Protein AF-A0AA43Q4G3-F1 (afdb_monomer_lite)

Secondary structure (DSSP, 8-state):
--HIIIIIIHHHHHHHTT--HHHHHHHHHHHHHTTT--TT-SSTT----EEGGGS-SS------------TT-PPEE---------GGGGG-HHHIIIIIIIIIS-B-S-SS--TT-TT----SS---GGGGG-B-TT-HHHHHHHHHHHHHHHH-TT--HHHHHHHHHHHHHHHHHHHHTTT--SS--HHHH-EEEEEEEEETTEEEEEEE--------SS--PPPTT--S----TTTGGGTTGGG-TT-EEEEEEGGGS-SSPP-TT-TTS--PPEEEEHHHHHHHHHHHHHHHHHHHHTT---SS----HHHHH-GGGHHHHHHHHHHHH---S-S----HHHHHHHHHHHHHHHHHHHT--TT----TTHHHHHHHTTEEES-TTT--EEE-HHHHTTSHHHHHHHHHHHHHHHHHHHHHHHH-----------TT---------PPPGGG-SB-TTT-PBPSSSS--EE-TTT--EE-TTTSPBPTTT--B--HHHHTT-

Foldseek 3Di:
DALLCLALLQLVLLLLLPHDNVLSNLLSLLSRCLAQFDQPLDPDDDGQWAWPVQDDDPPFLAAPQPQPPDVVRTGTGHFQRQHDPDLCCLVDPCCLQRHQCLQQQPFAQFFDPPVPPPQHDDQQALPDPCQSRFQAAPGPLLQVLLLVLLCVLQPDDLPDSSLNSSLNSSSLNNNLSSLLLGQWGQHLQLLRQPWFFWFFFAFPRDGPDTHGQQDWRDNDRDDDDFRPDDPDDDRCRGNHNCGCVSVQLAGKTKIQGNSNDHPDGDRPPDPPDPRDIDIDGNLVSSLVSSVVSSCSSSCSVVSPNGPPDPDDSCNSQNPVCSVVLSVLSSCLRHDRCPDPPPDPVVSVVSSSVSSQVSCVVPRVDDPDDHDSCVLSVQQCVQWDQPDPPPRDIDGPPVSNCPGSVNSSSSSSSVSSLSSVVVCCVRPVDDDPDDRDNDPVNPPPPSPQAADDPVVDQAAPPPRHGDDPVFHWDAQPVRNDTHTCVQFPQDPPPRGTHGPVRVVVD

Structure (mmCIF, N/CA/C/O backbone):
data_AF-A0AA43Q4G3-F1
#
_entry.id   AF-A0AA43Q4G3-F1
#
loop_
_atom_site.group_PDB
_atom_site.id
_atom_site.type_symbol
_atom_site.label_atom_id
_atom_site.label_alt_id
_atom_site.label_comp_id
_atom_site.label_asym_id
_atom_site.label_entity_id
_atom_site.label_seq_id
_atom_site.pdbx_PDB_ins_code
_atom_site.Cartn_x
_atom_site.Cartn_y
_atom_site.Cartn_z
_atom_site.occupancy
_atom_site.B_iso_or_equiv
_atom_site.auth_seq_id
_atom_site.auth_comp_id
_atom_site.auth_asym_id
_atom_site.auth_atom_id
_atom_site.pdbx_PDB_model_num
ATOM 1 N N . MET A 1 1 ? 5.738 4.826 -3.867 1.00 86.25 1 MET A N 1
ATOM 2 C CA . MET A 1 1 ? 5.021 5.964 -4.503 1.00 86.25 1 MET A CA 1
ATOM 3 C C . MET A 1 1 ? 5.112 7.145 -3.536 1.00 86.25 1 MET A C 1
ATOM 5 O O . MET A 1 1 ? 5.785 7.004 -2.526 1.00 86.25 1 MET A O 1
ATOM 9 N N . ASP A 1 2 ? 4.467 8.288 -3.789 1.00 86.25 2 ASP A N 1
ATOM 10 C CA . ASP A 1 2 ? 4.522 9.448 -2.881 1.00 86.25 2 ASP A CA 1
ATOM 11 C C . ASP A 1 2 ? 3.151 9.803 -2.279 1.00 86.25 2 ASP A C 1
ATOM 13 O O . ASP A 1 2 ? 2.158 9.086 -2.442 1.00 86.25 2 ASP A O 1
ATOM 17 N N . VAL A 1 3 ? 3.098 10.919 -1.541 1.00 89.94 3 VAL A N 1
ATOM 18 C CA . VAL A 1 3 ? 1.904 11.378 -0.813 1.00 89.94 3 VAL A CA 1
ATOM 19 C C . VAL A 1 3 ? 0.689 11.621 -1.704 1.00 89.94 3 VAL A C 1
ATOM 21 O O . VAL A 1 3 ? -0.441 11.430 -1.249 1.00 89.94 3 VAL A O 1
ATOM 24 N N . ASP A 1 4 ? 0.890 11.997 -2.969 1.00 91.50 4 ASP A N 1
ATOM 25 C CA . ASP A 1 4 ? -0.176 12.112 -3.968 1.00 91.50 4 ASP A CA 1
ATOM 26 C C . ASP A 1 4 ? -0.947 10.789 -4.098 1.00 91.50 4 ASP A C 1
ATOM 28 O O . ASP A 1 4 ? -2.179 10.771 -4.056 1.00 91.50 4 ASP A O 1
ATOM 32 N N . PHE A 1 5 ? -0.233 9.666 -4.140 1.00 95.38 5 PHE A N 1
ATOM 33 C CA . PHE A 1 5 ? -0.834 8.355 -4.310 1.00 95.38 5 PHE A CA 1
ATOM 34 C C . PHE A 1 5 ? -1.160 7.661 -2.983 1.00 95.38 5 PHE A C 1
ATOM 36 O O . PHE A 1 5 ? -2.312 7.286 -2.741 1.00 95.38 5 PHE A O 1
ATOM 43 N N . HIS A 1 6 ? -0.177 7.508 -2.094 1.00 96.44 6 HIS A N 1
ATOM 44 C CA . HIS A 1 6 ? -0.342 6.758 -0.848 1.00 96.44 6 HIS A CA 1
ATOM 45 C C . HIS A 1 6 ? -1.396 7.379 0.071 1.00 96.44 6 HIS A C 1
ATOM 47 O O . HIS A 1 6 ? -2.159 6.632 0.688 1.00 96.44 6 HIS A O 1
ATOM 53 N N . TYR A 1 7 ? -1.532 8.711 0.092 1.00 97.25 7 TYR A N 1
ATOM 54 C CA . TYR A 1 7 ? -2.611 9.383 0.813 1.00 97.25 7 TYR A CA 1
ATOM 55 C C . TYR A 1 7 ? -3.827 9.677 -0.078 1.00 97.25 7 TYR A C 1
ATOM 57 O O . TYR A 1 7 ? -4.904 9.116 0.143 1.00 97.25 7 TYR A O 1
ATOM 65 N N . TYR A 1 8 ? -3.700 10.564 -1.074 1.00 97.38 8 TYR A N 1
ATOM 66 C CA . TYR A 1 8 ? -4.882 11.108 -1.756 1.00 97.38 8 TYR A CA 1
ATOM 67 C C . TYR A 1 8 ? -5.538 10.102 -2.710 1.00 97.38 8 TYR A C 1
ATOM 69 O O . TYR A 1 8 ? -6.763 9.943 -2.664 1.00 97.38 8 TYR A O 1
ATOM 77 N N . ALA A 1 9 ? -4.763 9.361 -3.506 1.00 97.75 9 ALA A N 1
ATOM 78 C CA . ALA A 1 9 ? -5.323 8.299 -4.343 1.00 97.75 9 ALA A CA 1
ATOM 79 C C . ALA A 1 9 ? -5.946 7.180 -3.494 1.00 97.75 9 ALA A C 1
ATOM 81 O O . ALA A 1 9 ? -7.068 6.758 -3.768 1.00 97.75 9 ALA A O 1
ATOM 82 N N . THR A 1 10 ? -5.294 6.750 -2.409 1.00 98.56 10 THR A N 1
ATOM 83 C CA . THR A 1 10 ? -5.873 5.767 -1.472 1.00 98.56 10 THR A CA 1
ATOM 84 C C . THR A 1 10 ? -7.187 6.260 -0.858 1.00 98.56 10 THR A C 1
ATOM 86 O O . THR A 1 10 ? -8.152 5.495 -0.769 1.00 98.56 10 THR A O 1
ATOM 89 N N . PHE A 1 11 ? -7.270 7.540 -0.473 1.00 98.44 11 PHE A N 1
ATOM 90 C CA . PHE A 1 11 ? -8.512 8.140 0.018 1.00 98.44 11 PHE A CA 1
ATOM 91 C C . PHE A 1 11 ? -9.615 8.069 -1.042 1.00 98.44 11 PHE A C 1
ATOM 93 O O . PHE A 1 11 ? -10.716 7.586 -0.761 1.00 98.44 11 PHE A O 1
ATOM 100 N N . ALA A 1 12 ? -9.324 8.513 -2.268 1.00 98.19 12 ALA A N 1
ATOM 101 C CA . ALA A 1 12 ? -10.269 8.453 -3.377 1.00 98.19 12 ALA A CA 1
ATOM 102 C C . ALA A 1 12 ? -10.718 7.009 -3.647 1.00 98.19 12 ALA A C 1
ATOM 104 O O . ALA A 1 12 ? -11.916 6.751 -3.774 1.00 98.19 12 ALA A O 1
ATOM 105 N N . ALA A 1 13 ? -9.783 6.055 -3.644 1.00 98.62 13 ALA A N 1
ATOM 106 C CA . ALA A 1 13 ? -10.068 4.645 -3.861 1.00 98.62 13 ALA A CA 1
ATOM 107 C C . ALA A 1 13 ? -11.020 4.078 -2.797 1.00 98.62 13 ALA A C 1
ATOM 109 O O . ALA A 1 13 ? -11.995 3.402 -3.132 1.00 98.62 13 ALA A O 1
ATOM 110 N N . ALA A 1 14 ? -10.797 4.408 -1.520 1.00 98.50 14 ALA A N 1
ATOM 111 C CA . ALA A 1 14 ? -11.679 4.009 -0.425 1.00 98.50 14 ALA A CA 1
ATOM 112 C C . ALA A 1 14 ? -13.079 4.628 -0.562 1.00 98.50 14 ALA A C 1
ATOM 114 O O . ALA A 1 14 ? -14.088 3.945 -0.365 1.00 98.50 14 ALA A O 1
ATOM 115 N N . ARG A 1 15 ? -13.168 5.903 -0.955 1.00 97.94 15 ARG A N 1
ATOM 116 C CA . ARG A 1 15 ? -14.453 6.585 -1.166 1.00 97.94 15 ARG A CA 1
ATOM 117 C C . ARG A 1 15 ? -15.246 5.978 -2.314 1.00 97.94 15 ARG A C 1
ATOM 119 O O . ARG A 1 15 ? -16.427 5.689 -2.125 1.00 97.94 15 ARG A O 1
ATOM 126 N N . PHE A 1 16 ? -14.608 5.710 -3.450 1.00 97.88 16 PHE A N 1
ATOM 127 C CA . PHE A 1 16 ? -15.259 5.010 -4.555 1.00 97.88 16 PHE A CA 1
ATOM 128 C C . PHE A 1 16 ? -15.696 3.589 -4.185 1.00 97.88 16 PHE A C 1
ATOM 130 O O . PHE A 1 16 ? -16.748 3.133 -4.621 1.00 97.88 16 PHE A O 1
ATOM 137 N N . ALA A 1 17 ? -14.923 2.901 -3.346 1.00 97.44 17 ALA A N 1
ATOM 138 C CA . ALA A 1 17 ? -15.271 1.583 -2.826 1.00 97.44 17 ALA A CA 1
ATOM 139 C C . ALA A 1 17 ? -16.433 1.589 -1.805 1.00 97.44 17 ALA A C 1
ATOM 141 O O . ALA A 1 17 ? -16.867 0.520 -1.374 1.00 97.44 17 ALA A O 1
ATOM 142 N N . GLY A 1 18 ? -16.947 2.763 -1.415 1.00 96.94 18 GLY A N 1
ATOM 143 C CA . GLY A 1 18 ? -18.102 2.909 -0.524 1.00 96.94 18 GLY A CA 1
ATOM 144 C C . GLY A 1 18 ? -17.768 3.044 0.967 1.00 96.94 18 GLY A C 1
ATOM 145 O O . GLY A 1 18 ? -18.673 2.990 1.802 1.00 96.94 18 GLY A O 1
ATOM 146 N N . TRP A 1 19 ? -16.498 3.228 1.336 1.00 97.06 19 TRP A N 1
ATOM 147 C CA . TRP A 1 19 ? -16.104 3.559 2.713 1.00 97.06 19 TRP A CA 1
ATOM 148 C C . TRP A 1 19 ? -16.494 4.992 3.045 1.00 97.06 19 TRP A C 1
ATOM 150 O O . TRP A 1 19 ? -16.366 5.857 2.182 1.00 97.06 19 TRP A O 1
ATOM 160 N N . ASN A 1 20 ? -16.955 5.278 4.267 1.00 96.00 20 ASN A N 1
ATOM 161 C CA . ASN A 1 20 ? -17.314 6.652 4.646 1.00 96.00 20 ASN A CA 1
ATOM 162 C C . ASN A 1 20 ? -16.069 7.566 4.741 1.00 96.00 20 ASN A C 1
ATOM 164 O O . ASN A 1 20 ? -14.938 7.093 4.643 1.00 96.00 20 ASN A O 1
ATOM 168 N N . LYS A 1 21 ? -16.264 8.885 4.901 1.00 95.50 21 LYS A N 1
ATOM 169 C CA . LYS A 1 21 ? -15.152 9.855 4.925 1.00 95.50 21 LYS A CA 1
ATOM 170 C C . LYS A 1 21 ? -14.128 9.527 6.021 1.00 95.50 21 LYS A C 1
ATOM 172 O O . LYS A 1 21 ? -12.943 9.475 5.726 1.00 95.50 21 LYS A O 1
ATOM 177 N N . GLN A 1 22 ? -14.572 9.255 7.245 1.00 94.12 22 GLN A N 1
ATOM 178 C CA . GLN A 1 22 ? -13.698 8.978 8.391 1.00 94.12 22 GLN A CA 1
ATOM 179 C C . GLN A 1 22 ? -12.914 7.665 8.227 1.00 94.12 22 GLN A C 1
ATOM 181 O O . GLN A 1 22 ? -11.723 7.596 8.535 1.00 94.12 22 GLN A O 1
ATOM 186 N N . GLU A 1 23 ? -13.571 6.623 7.712 1.00 96.12 23 GLU A N 1
ATOM 187 C CA . GLU A 1 23 ? -12.930 5.350 7.378 1.00 96.12 23 GLU A CA 1
ATOM 188 C C . GLU A 1 23 ? -11.867 5.541 6.288 1.00 96.12 23 GLU A C 1
ATOM 190 O O . GLU A 1 23 ? -10.734 5.087 6.445 1.00 96.12 23 GLU A O 1
ATOM 195 N N . ALA A 1 24 ? -12.215 6.258 5.214 1.00 97.50 24 ALA A N 1
ATOM 196 C CA . ALA A 1 24 ? -11.313 6.547 4.105 1.00 97.50 24 ALA A CA 1
ATOM 197 C C . ALA A 1 24 ? -10.105 7.387 4.546 1.00 97.50 24 ALA A C 1
ATOM 199 O O . ALA A 1 24 ? -8.986 7.081 4.147 1.00 97.50 24 ALA A O 1
ATOM 200 N N . GLU A 1 25 ? -10.298 8.394 5.407 1.00 95.88 25 GLU A N 1
ATOM 201 C CA . GLU A 1 25 ? -9.198 9.170 5.999 1.00 95.88 25 GLU A CA 1
ATOM 202 C C . GLU A 1 25 ? -8.264 8.286 6.822 1.00 95.88 25 GLU A C 1
ATOM 204 O O . GLU A 1 25 ? -7.051 8.459 6.759 1.00 95.88 25 GLU A O 1
ATOM 209 N N . THR A 1 26 ? -8.806 7.333 7.583 1.00 95.94 26 THR A N 1
ATOM 210 C CA . THR A 1 26 ? -7.998 6.438 8.421 1.00 95.94 26 THR A CA 1
ATOM 211 C C . THR A 1 26 ? -7.196 5.468 7.560 1.00 95.94 26 THR A C 1
ATOM 213 O O . THR A 1 26 ? -5.997 5.319 7.780 1.00 95.94 26 THR A O 1
ATOM 216 N N . ILE A 1 27 ? -7.817 4.861 6.543 1.00 98.25 27 ILE A N 1
ATOM 217 C CA . ILE A 1 27 ? -7.141 3.986 5.571 1.00 98.25 27 ILE A CA 1
ATOM 218 C C . ILE A 1 27 ? -6.029 4.757 4.844 1.00 98.25 27 ILE A C 1
ATOM 220 O O . ILE A 1 27 ? -4.887 4.306 4.831 1.00 98.25 27 ILE A O 1
ATOM 224 N N . ALA A 1 28 ? -6.335 5.934 4.295 1.00 97.94 28 ALA A N 1
ATOM 225 C CA . ALA A 1 28 ? -5.376 6.770 3.575 1.00 97.94 28 ALA A CA 1
ATOM 226 C C . ALA A 1 28 ? -4.226 7.256 4.462 1.00 97.94 28 ALA A C 1
ATOM 228 O O . ALA A 1 28 ? -3.066 7.192 4.065 1.00 97.94 28 ALA A O 1
ATOM 229 N N . TYR A 1 29 ? -4.531 7.706 5.683 1.00 96.94 29 TYR A N 1
ATOM 230 C CA . TYR A 1 29 ? -3.501 8.124 6.628 1.00 96.94 29 TYR A CA 1
ATOM 231 C C . TYR A 1 29 ? -2.595 6.948 6.977 1.00 96.94 29 TYR A C 1
ATOM 233 O O . TYR A 1 29 ? -1.385 7.104 6.946 1.00 96.94 29 TYR A O 1
ATOM 241 N N . SER A 1 30 ? -3.159 5.769 7.258 1.00 97.06 30 SER A N 1
ATOM 242 C CA . SER A 1 30 ? -2.368 4.571 7.570 1.00 97.06 30 SER A CA 1
ATOM 243 C C . SER A 1 30 ? -1.478 4.156 6.405 1.00 97.06 30 SER A C 1
ATOM 245 O O . SER A 1 30 ? -0.353 3.740 6.643 1.00 97.06 30 SER A O 1
ATOM 247 N N . ALA A 1 31 ? -1.958 4.283 5.164 1.00 98.00 31 ALA A N 1
ATOM 248 C CA . ALA A 1 31 ? -1.153 4.011 3.981 1.00 98.00 31 ALA A CA 1
ATOM 249 C C . ALA A 1 31 ? 0.062 4.950 3.922 1.00 98.00 31 ALA A C 1
ATOM 251 O O . ALA A 1 31 ? 1.186 4.478 4.024 1.00 98.00 31 ALA A O 1
ATOM 252 N N . GLN A 1 32 ? -0.154 6.270 3.916 1.00 95.31 32 GLN A N 1
ATOM 253 C CA . GLN A 1 32 ? 0.945 7.245 3.923 1.00 95.31 32 GLN A CA 1
ATOM 254 C C . GLN A 1 32 ? 1.866 7.113 5.140 1.00 95.31 32 GLN A C 1
ATOM 256 O O . GLN A 1 32 ? 3.064 7.371 5.061 1.00 95.31 32 GLN A O 1
ATOM 261 N N . PHE A 1 33 ? 1.321 6.726 6.293 1.00 92.31 33 PHE A N 1
ATOM 262 C CA . PHE A 1 33 ? 2.098 6.647 7.521 1.00 92.31 33 PHE A CA 1
ATOM 263 C C . PHE A 1 33 ? 3.168 5.544 7.484 1.00 92.31 33 PHE A C 1
ATOM 265 O O . PHE A 1 33 ? 4.117 5.605 8.266 1.00 92.31 33 PHE A O 1
ATOM 272 N N . VAL A 1 34 ? 3.070 4.579 6.558 1.00 91.81 34 VAL A N 1
ATOM 273 C CA . VAL A 1 34 ? 4.131 3.590 6.311 1.00 91.81 34 VAL A CA 1
ATOM 274 C C . VAL A 1 34 ? 5.445 4.282 5.935 1.00 91.81 34 VAL A C 1
ATOM 276 O O . VAL A 1 34 ? 6.466 3.950 6.540 1.00 91.81 34 VAL A O 1
ATOM 279 N N . ASP A 1 35 ? 5.401 5.292 5.060 1.00 87.44 35 ASP A N 1
ATOM 280 C CA . ASP A 1 35 ? 6.557 6.102 4.624 1.00 87.44 35 ASP A CA 1
ATOM 281 C C . ASP A 1 35 ? 7.034 7.118 5.664 1.00 87.44 35 ASP A C 1
ATOM 283 O O . ASP A 1 35 ? 8.063 7.775 5.503 1.00 87.44 35 ASP A O 1
ATOM 287 N N . GLU A 1 36 ? 6.289 7.267 6.752 1.00 83.25 36 GLU A N 1
ATOM 288 C CA . GLU A 1 36 ? 6.539 8.292 7.755 1.00 83.25 36 GLU A CA 1
ATOM 289 C C . GLU A 1 36 ? 7.072 7.682 9.048 1.00 83.25 36 GLU A C 1
ATOM 291 O O . GLU A 1 36 ? 7.890 8.303 9.728 1.00 83.25 36 GLU A O 1
ATOM 296 N N . PHE A 1 37 ? 6.661 6.461 9.403 1.00 78.62 37 PHE A N 1
ATOM 297 C CA . PHE A 1 37 ? 6.931 5.877 10.712 1.00 78.62 37 PHE A CA 1
ATOM 298 C C . PHE A 1 37 ? 8.369 5.354 10.898 1.00 78.62 37 PHE A C 1
ATOM 300 O O . PHE A 1 37 ? 8.703 4.188 10.654 1.00 78.62 37 PHE A O 1
ATOM 307 N N . ASN A 1 38 ? 9.228 6.247 11.401 1.00 69.69 38 ASN A N 1
ATOM 308 C CA . ASN A 1 38 ? 10.618 5.980 11.781 1.00 69.69 38 ASN A CA 1
ATOM 309 C C . ASN A 1 38 ? 10.824 5.946 13.316 1.00 69.69 38 ASN A C 1
ATOM 311 O O . ASN A 1 38 ? 9.911 6.193 14.102 1.00 69.69 38 ASN A O 1
ATOM 315 N N . MET A 1 39 ? 12.053 5.657 13.775 1.00 52.38 39 MET A N 1
ATOM 316 C CA . MET A 1 39 ? 12.360 5.580 15.218 1.00 52.38 39 MET A CA 1
ATOM 317 C C . MET A 1 39 ? 12.494 6.926 15.944 1.00 52.38 39 MET A C 1
ATOM 319 O O . MET A 1 39 ? 12.505 6.943 17.174 1.00 52.38 39 MET A O 1
ATOM 323 N N . SER A 1 40 ? 12.587 8.031 15.208 1.00 49.75 40 SER A N 1
ATOM 324 C CA . SER A 1 40 ? 12.758 9.392 15.728 1.00 49.75 40 SER A CA 1
ATOM 325 C C . SER A 1 40 ? 11.422 10.085 16.031 1.00 49.75 40 SER A C 1
ATOM 327 O O . SER A 1 40 ? 11.374 11.303 16.160 1.00 49.75 40 SER A O 1
ATOM 329 N N . TYR A 1 41 ? 10.322 9.334 16.165 1.00 48.53 41 TYR A N 1
ATOM 330 C CA . TYR A 1 41 ? 8.979 9.848 16.487 1.00 48.53 41 TYR A CA 1
ATOM 331 C C . TYR A 1 41 ? 8.828 10.323 17.955 1.00 48.53 41 TYR A C 1
ATOM 333 O O . TYR A 1 41 ? 7.770 10.179 18.552 1.00 48.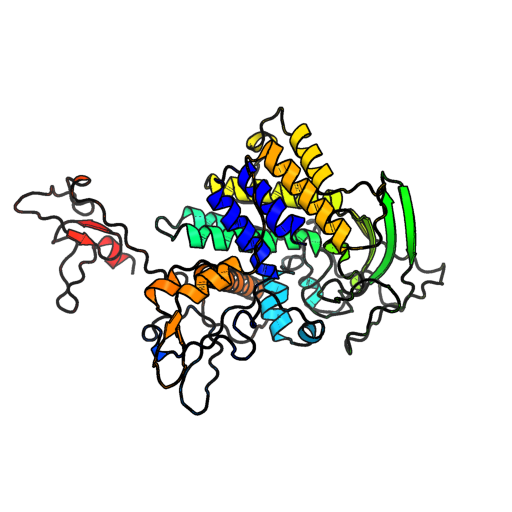53 41 TYR A O 1
ATOM 341 N N . GLY A 1 42 ? 9.886 10.867 18.555 1.00 39.47 42 GLY A N 1
ATOM 342 C CA . GLY A 1 42 ? 9.932 11.463 19.891 1.00 39.47 42 GLY A CA 1
ATOM 343 C C . GLY A 1 42 ? 10.974 12.582 19.893 1.00 39.47 42 GLY A C 1
ATOM 344 O O . GLY A 1 42 ? 11.900 12.549 19.084 1.00 39.47 42 GLY A O 1
ATOM 345 N N . SER A 1 43 ? 10.799 13.601 20.738 1.00 38.12 43 SER A N 1
ATOM 346 C CA . SER A 1 43 ? 11.706 14.753 20.833 1.00 38.12 43 SER A CA 1
ATOM 347 C C . SER A 1 43 ? 13.178 14.330 20.812 1.00 38.12 43 SER A C 1
ATOM 349 O O . SER A 1 43 ? 13.533 13.331 21.430 1.00 38.12 43 SER A O 1
ATOM 351 N N . SER A 1 44 ? 13.978 15.125 20.107 1.00 39.62 44 SER A N 1
ATOM 352 C CA . SER A 1 44 ? 15.404 15.081 19.734 1.00 39.62 44 SER A CA 1
ATOM 353 C C . SER A 1 44 ? 16.476 14.460 20.663 1.00 39.62 44 SER A C 1
ATOM 355 O O . SER A 1 44 ? 17.638 14.839 20.548 1.00 39.62 44 SER A O 1
ATOM 357 N N . SER A 1 45 ? 16.185 13.506 21.543 1.00 39.75 45 SER A N 1
ATOM 358 C CA . SER A 1 45 ? 17.216 12.855 22.361 1.00 39.75 45 SER A CA 1
ATOM 359 C C . SER A 1 45 ? 16.869 11.489 22.957 1.00 39.75 45 SER A C 1
ATOM 361 O O . SER A 1 45 ? 17.797 10.848 23.442 1.00 39.75 45 SER A O 1
ATOM 363 N N . GLU A 1 46 ? 15.631 10.974 22.900 1.00 39.41 46 GLU A N 1
ATOM 364 C CA . GLU A 1 46 ? 15.351 9.635 23.451 1.00 39.41 46 GLU A CA 1
ATOM 365 C C . GLU A 1 46 ? 14.575 8.701 22.505 1.00 39.41 46 GLU A C 1
ATOM 367 O O . GLU A 1 46 ? 13.455 9.011 22.093 1.00 39.41 46 GLU A O 1
ATOM 372 N N . PRO A 1 47 ? 15.130 7.515 22.174 1.00 42.09 47 PRO A N 1
ATOM 373 C CA . PRO A 1 47 ? 14.394 6.487 21.460 1.00 42.09 47 PRO A CA 1
ATOM 374 C C . PRO A 1 47 ? 13.295 5.915 22.360 1.00 42.09 47 PRO A C 1
ATOM 376 O O . PRO A 1 47 ? 13.557 5.543 23.508 1.00 42.09 47 PRO A O 1
ATOM 379 N N . TRP A 1 48 ? 12.089 5.789 21.796 1.00 49.03 48 TRP A N 1
ATOM 380 C CA . TRP A 1 48 ? 10.962 5.014 22.320 1.00 49.03 48 TRP A CA 1
ATOM 381 C C . TRP A 1 48 ? 11.452 3.786 23.092 1.00 49.03 48 TRP A C 1
ATOM 383 O O . TRP A 1 48 ? 11.917 2.809 22.503 1.00 49.03 48 TRP A O 1
ATOM 393 N N . SER A 1 49 ? 11.406 3.860 24.419 1.00 40.75 49 SER A N 1
ATOM 394 C CA . SER A 1 49 ? 11.766 2.745 25.276 1.00 40.75 49 SER A CA 1
ATOM 395 C C . SER A 1 49 ? 10.832 2.670 26.473 1.00 40.75 49 SER A C 1
ATOM 397 O O . SER A 1 49 ? 10.951 3.430 27.424 1.00 40.75 49 SER A O 1
ATOM 399 N N . PHE A 1 50 ? 9.877 1.745 26.416 1.00 45.28 50 PHE A N 1
ATOM 400 C CA . PHE A 1 50 ? 8.950 1.489 27.522 1.00 45.28 50 PHE A CA 1
ATOM 401 C C . PHE A 1 50 ? 9.576 0.472 28.471 1.00 45.28 50 PHE A C 1
ATOM 403 O O . PHE A 1 50 ? 10.033 -0.557 27.986 1.00 45.28 50 PHE A O 1
ATOM 410 N N . THR A 1 51 ? 9.580 0.692 29.785 1.00 37.91 51 THR A N 1
ATOM 411 C CA . THR A 1 51 ? 10.064 -0.333 30.722 1.00 37.91 51 THR A CA 1
ATOM 412 C C . THR A 1 51 ? 8.994 -1.407 30.945 1.00 37.91 51 THR A C 1
ATOM 414 O O . THR A 1 51 ? 7.814 -1.104 31.092 1.00 37.91 51 THR A O 1
ATOM 417 N N . THR A 1 52 ? 9.376 -2.685 30.979 1.00 39.12 52 THR A N 1
ATOM 418 C CA . THR A 1 52 ? 8.444 -3.824 31.125 1.00 39.12 52 THR A CA 1
ATOM 419 C C . THR A 1 52 ? 7.596 -3.825 32.389 1.00 39.12 52 THR A C 1
ATOM 421 O O . THR A 1 52 ? 6.557 -4.472 32.402 1.00 39.12 52 THR A O 1
ATOM 424 N N . SER A 1 53 ? 7.976 -3.087 33.433 1.00 39.66 53 SER A N 1
ATOM 425 C CA . SER A 1 53 ? 7.135 -2.880 34.620 1.00 39.66 53 SER A CA 1
ATOM 426 C C . SER A 1 53 ? 5.895 -2.011 34.352 1.00 39.66 53 SER A C 1
ATOM 428 O O . SER A 1 53 ? 5.044 -1.881 35.227 1.00 39.66 53 SER A O 1
ATOM 430 N N . GLN A 1 54 ? 5.786 -1.422 33.156 1.00 41.72 54 GLN A N 1
ATOM 431 C CA . GLN A 1 54 ? 4.688 -0.555 32.710 1.00 41.72 54 GLN A CA 1
ATOM 432 C C . GLN A 1 54 ? 3.727 -1.252 31.733 1.00 41.72 54 GLN A C 1
ATOM 434 O O . GLN A 1 54 ? 2.753 -0.640 31.297 1.00 41.72 54 GLN A O 1
ATOM 439 N N . LEU A 1 55 ? 3.980 -2.520 31.394 1.00 39.50 55 LEU A N 1
ATOM 440 C CA . LEU A 1 55 ? 3.061 -3.383 30.654 1.00 39.50 55 LEU A CA 1
ATOM 441 C C . LEU A 1 55 ? 2.688 -4.604 31.509 1.00 39.50 55 LEU A C 1
ATOM 443 O O . LEU A 1 55 ? 3.462 -5.000 32.382 1.00 39.50 55 LEU A O 1
ATOM 447 N N . PRO A 1 56 ? 1.509 -5.215 31.293 1.00 33.72 56 PRO A N 1
ATOM 448 C CA . PRO A 1 56 ? 1.106 -6.396 32.045 1.00 33.72 56 PRO A CA 1
ATOM 449 C C . PRO A 1 56 ? 2.149 -7.523 31.941 1.00 33.72 56 PRO A C 1
ATOM 451 O O . PRO A 1 56 ? 2.750 -7.745 30.891 1.00 33.72 56 PRO A O 1
ATOM 454 N N . SER A 1 57 ? 2.330 -8.233 33.061 1.00 32.22 57 SER A N 1
ATOM 455 C CA . SER A 1 57 ? 3.157 -9.439 33.229 1.00 32.22 57 SER A CA 1
ATOM 456 C C . SER A 1 57 ? 3.114 -10.370 31.999 1.00 32.22 57 SER A C 1
ATOM 458 O O . SER A 1 57 ? 2.047 -10.523 31.393 1.00 32.22 57 SER A O 1
ATOM 460 N N . PRO A 1 58 ? 4.241 -11.008 31.617 1.00 35.09 58 PRO A N 1
ATOM 461 C CA . PRO A 1 58 ? 4.399 -11.717 30.352 1.00 35.09 58 PRO A CA 1
ATOM 462 C C . PRO A 1 58 ? 3.426 -12.895 30.220 1.00 35.09 58 PRO A C 1
ATOM 464 O O . PRO A 1 58 ? 3.699 -14.026 30.612 1.00 35.09 58 PRO A O 1
ATOM 467 N N . LYS A 1 59 ? 2.289 -12.628 29.580 1.00 34.66 59 LYS A N 1
ATOM 468 C CA . LYS A 1 59 ? 1.551 -13.605 28.769 1.00 34.66 59 LYS A CA 1
ATOM 469 C C . LYS A 1 59 ? 1.451 -13.176 27.299 1.00 34.66 59 LYS A C 1
ATOM 471 O O . LYS A 1 59 ? 0.672 -13.753 26.547 1.00 34.66 59 LYS A O 1
ATOM 476 N N . MET A 1 60 ? 2.247 -12.194 26.869 1.00 36.81 60 MET A N 1
ATOM 477 C CA . MET A 1 60 ? 2.269 -11.693 25.490 1.00 36.81 60 MET A CA 1
ATOM 478 C C . MET A 1 60 ? 3.498 -12.199 24.736 1.00 36.81 60 MET A C 1
ATOM 480 O O . MET A 1 60 ? 4.602 -11.695 24.906 1.00 36.81 60 MET A O 1
ATOM 484 N N . GLY A 1 61 ? 3.278 -13.188 23.874 1.00 32.28 61 GLY A N 1
ATOM 485 C CA . GLY A 1 61 ? 4.215 -13.625 22.839 1.00 32.28 61 GLY A CA 1
ATOM 486 C C . GLY A 1 61 ? 3.949 -12.947 21.490 1.00 32.28 61 GLY A C 1
ATOM 487 O O . GLY A 1 61 ? 4.019 -13.617 20.473 1.00 32.28 61 GLY A O 1
ATOM 488 N N . THR A 1 62 ? 3.554 -11.671 21.466 1.00 38.34 62 THR A N 1
ATOM 489 C CA . THR A 1 62 ? 3.002 -11.002 20.261 1.00 38.34 62 THR A CA 1
ATOM 490 C C . THR A 1 62 ? 3.679 -9.709 19.848 1.00 38.34 62 THR A C 1
ATOM 492 O O . THR A 1 62 ? 3.290 -9.111 18.852 1.00 38.34 62 THR A O 1
ATOM 495 N N . PHE A 1 63 ? 4.724 -9.303 20.556 1.00 39.84 63 PHE A N 1
ATOM 496 C CA . PHE A 1 63 ? 5.548 -8.168 20.173 1.00 39.84 63 PHE A CA 1
ATOM 497 C C . PHE A 1 63 ? 6.985 -8.652 19.990 1.00 39.84 63 PHE A C 1
ATOM 499 O O . PHE A 1 63 ? 7.562 -9.252 20.900 1.00 39.84 63 PHE A O 1
ATOM 506 N N . ARG A 1 64 ? 7.592 -8.370 18.833 1.00 36.88 64 ARG A N 1
ATOM 507 C CA . ARG A 1 64 ? 9.050 -8.412 18.668 1.00 36.88 64 ARG A CA 1
ATOM 508 C C . ARG A 1 64 ? 9.622 -7.209 19.427 1.00 36.88 64 ARG A C 1
ATOM 510 O O . ARG A 1 64 ? 9.861 -6.146 18.864 1.00 36.88 64 ARG A O 1
ATOM 517 N N . PHE A 1 65 ? 9.786 -7.367 20.736 1.00 48.66 65 PHE A N 1
ATOM 518 C CA . PHE A 1 65 ? 10.600 -6.466 21.537 1.00 48.66 65 PHE A CA 1
ATOM 519 C C . PHE A 1 65 ? 12.063 -6.798 21.245 1.00 48.66 65 PHE A C 1
ATOM 521 O O . PHE A 1 65 ? 12.500 -7.911 21.532 1.00 48.66 65 PHE A O 1
ATOM 528 N N . ASP A 1 66 ? 12.836 -5.862 20.697 1.00 34.97 66 ASP A N 1
ATOM 529 C CA . ASP A 1 66 ? 14.288 -5.945 20.856 1.00 34.97 66 ASP A CA 1
ATOM 530 C C . ASP A 1 66 ? 14.567 -5.816 22.355 1.00 34.97 66 ASP A C 1
ATOM 532 O O . ASP A 1 66 ? 14.591 -4.714 22.908 1.00 34.97 66 ASP A O 1
ATOM 536 N N . GLN A 1 67 ? 14.717 -6.946 23.039 1.00 35.16 67 GLN A N 1
ATOM 537 C CA . GLN A 1 67 ? 15.091 -6.969 24.438 1.00 35.16 67 GLN A CA 1
ATOM 538 C C . GLN A 1 67 ? 16.564 -6.557 24.528 1.00 35.16 67 GLN A C 1
ATOM 540 O O . GLN A 1 67 ? 17.467 -7.387 24.512 1.00 35.16 67 GLN A O 1
ATOM 545 N N . ILE A 1 68 ? 16.832 -5.253 24.587 1.00 36.66 68 ILE A N 1
ATOM 546 C CA . ILE A 1 68 ? 18.151 -4.788 25.007 1.00 36.66 68 ILE A CA 1
ATOM 547 C C . ILE A 1 68 ? 18.197 -4.968 26.514 1.00 36.66 68 ILE A C 1
ATOM 549 O O . ILE A 1 68 ? 17.635 -4.168 27.263 1.00 36.66 68 ILE A O 1
ATOM 553 N N . ASN A 1 69 ? 18.861 -6.035 26.947 1.00 33.56 69 ASN A N 1
ATOM 554 C CA . ASN A 1 69 ? 19.291 -6.170 28.327 1.00 33.56 69 ASN A CA 1
ATOM 555 C C . ASN A 1 69 ? 20.275 -5.034 28.616 1.00 33.56 69 ASN A C 1
ATOM 557 O O . ASN A 1 69 ? 21.463 -5.122 28.313 1.00 33.56 69 ASN A O 1
ATOM 561 N N . HIS A 1 70 ? 19.780 -3.937 29.180 1.00 38.97 70 HIS A N 1
ATOM 562 C CA . HIS A 1 70 ? 20.657 -3.016 29.883 1.00 38.97 70 HIS A CA 1
ATOM 563 C C . HIS A 1 70 ? 21.127 -3.697 31.172 1.00 38.97 70 HIS A C 1
ATOM 565 O O . HIS A 1 70 ? 20.373 -4.458 31.781 1.00 38.97 70 HIS A O 1
ATOM 571 N N . GLN A 1 71 ? 22.347 -3.380 31.616 1.00 38.06 71 GLN A N 1
ATOM 572 C CA . GLN A 1 71 ? 22.958 -3.917 32.845 1.00 38.06 71 GLN A CA 1
ATOM 573 C C . GLN A 1 71 ? 22.097 -3.722 34.116 1.00 38.06 71 GLN A C 1
ATOM 575 O O . GLN A 1 71 ? 22.375 -4.334 35.140 1.00 38.06 71 GLN A O 1
ATOM 580 N N . ASN A 1 72 ? 21.012 -2.940 34.032 1.00 38.56 72 ASN A N 1
ATOM 581 C CA . ASN A 1 72 ? 20.099 -2.621 35.129 1.00 38.56 72 ASN A CA 1
ATOM 582 C C . ASN A 1 72 ? 18.773 -3.419 35.109 1.00 38.56 72 ASN A C 1
ATOM 584 O O . ASN A 1 72 ? 17.866 -3.098 35.872 1.00 38.56 72 ASN A O 1
ATOM 588 N N . GLY A 1 73 ? 18.603 -4.418 34.232 1.00 36.00 73 GLY A N 1
ATOM 589 C CA . GLY A 1 73 ? 17.445 -5.331 34.267 1.00 36.00 73 GLY A CA 1
ATOM 590 C C . GLY A 1 73 ? 16.103 -4.768 33.763 1.00 36.00 73 GLY A C 1
ATOM 591 O O . GLY A 1 73 ? 15.077 -5.435 33.888 1.00 36.00 73 GLY A O 1
ATOM 592 N N . SER A 1 74 ? 16.072 -3.571 33.165 1.00 37.91 74 SER A N 1
ATOM 593 C CA . SER A 1 74 ? 14.868 -3.009 32.537 1.00 37.91 74 SER A CA 1
ATOM 594 C C . SER A 1 74 ? 14.748 -3.455 31.074 1.00 37.91 74 SER A C 1
ATOM 596 O O . SER A 1 74 ? 15.617 -3.179 30.251 1.00 37.91 74 SER A O 1
ATOM 598 N N . SER A 1 75 ? 13.662 -4.151 30.723 1.00 38.41 75 SER A N 1
ATOM 599 C CA . SER A 1 75 ? 13.377 -4.500 29.324 1.00 38.41 75 SER A CA 1
ATOM 600 C C . SER A 1 75 ? 12.656 -3.329 28.655 1.00 38.41 75 SER A C 1
ATOM 602 O O . SER A 1 75 ? 11.645 -2.855 29.174 1.00 38.41 75 SER A O 1
ATOM 604 N N . LYS A 1 76 ? 13.209 -2.842 27.539 1.00 41.66 76 LYS A N 1
ATOM 605 C CA . LYS A 1 76 ? 12.703 -1.703 26.764 1.00 41.66 76 LYS A CA 1
ATOM 606 C C . LYS A 1 76 ? 11.878 -2.179 25.560 1.00 41.66 76 LYS A C 1
ATOM 608 O O . LYS A 1 76 ? 12.306 -3.084 24.856 1.00 41.66 76 LYS A O 1
ATOM 613 N N . ILE A 1 77 ? 10.725 -1.568 25.295 1.00 46.91 77 ILE A N 1
ATOM 614 C CA . ILE A 1 77 ? 9.893 -1.854 24.105 1.00 46.91 77 ILE A CA 1
ATOM 615 C C . ILE A 1 77 ? 10.227 -0.867 22.989 1.00 46.91 77 ILE A C 1
ATOM 617 O O . ILE A 1 77 ? 10.333 0.327 23.256 1.00 46.91 77 ILE A O 1
ATOM 621 N N . ARG A 1 78 ? 10.348 -1.346 21.747 1.00 53.53 78 ARG A N 1
ATOM 622 C CA . ARG A 1 78 ? 10.575 -0.512 20.560 1.00 53.53 78 ARG A CA 1
ATOM 623 C C . ARG A 1 78 ? 9.462 -0.733 19.531 1.00 53.53 78 ARG A C 1
ATOM 625 O O . ARG A 1 78 ? 9.143 -1.891 19.267 1.00 53.53 78 ARG A O 1
ATOM 632 N N . PRO A 1 79 ? 8.867 0.331 18.963 1.00 62.59 79 PRO A N 1
ATOM 633 C CA . PRO A 1 79 ? 7.900 0.194 17.880 1.00 62.59 79 PRO A CA 1
ATOM 634 C C . PRO A 1 79 ? 8.539 -0.373 16.601 1.00 62.59 79 PRO A C 1
ATOM 636 O O . PRO A 1 79 ? 9.742 -0.215 16.367 1.00 62.59 79 PRO A O 1
ATOM 639 N N . ARG A 1 80 ? 7.716 -1.005 15.756 1.00 71.56 80 ARG A N 1
ATOM 640 C CA . ARG A 1 80 ? 8.091 -1.515 14.435 1.00 71.56 80 ARG A CA 1
ATOM 641 C C . ARG A 1 80 ? 8.255 -0.357 13.473 1.00 71.56 80 ARG A C 1
ATOM 643 O O . ARG A 1 80 ? 7.272 0.192 12.997 1.00 71.56 80 ARG A O 1
ATOM 650 N N . ARG A 1 81 ? 9.495 -0.009 13.150 1.00 73.81 81 ARG A N 1
ATOM 651 C CA . ARG A 1 81 ? 9.758 0.936 12.061 1.00 73.81 81 ARG A CA 1
ATOM 652 C C . ARG A 1 81 ? 9.207 0.367 10.760 1.00 73.81 81 ARG A C 1
ATOM 654 O O . ARG A 1 81 ? 9.422 -0.815 10.482 1.00 73.81 81 ARG A O 1
ATOM 661 N N . THR A 1 82 ? 8.565 1.217 9.976 1.00 69.50 82 THR A N 1
ATOM 662 C CA . THR A 1 82 ? 8.148 0.870 8.618 1.00 69.50 82 THR A CA 1
ATOM 663 C C . THR A 1 82 ? 8.919 1.651 7.570 1.00 69.50 82 THR A C 1
ATOM 665 O O . THR A 1 82 ? 9.014 1.149 6.468 1.00 69.50 82 THR A O 1
ATOM 668 N N . VAL A 1 83 ? 9.592 2.752 7.934 1.00 72.44 83 VAL A N 1
ATOM 669 C CA . VAL A 1 83 ? 10.504 3.497 7.049 1.00 72.44 83 VAL A CA 1
ATOM 670 C C . VAL A 1 83 ? 11.844 3.806 7.728 1.00 72.44 83 VAL A C 1
ATOM 672 O O . VAL A 1 83 ? 11.958 3.877 8.960 1.00 72.44 83 VAL A O 1
ATOM 675 N N . GLN A 1 84 ? 12.880 4.038 6.919 1.00 58.59 84 GLN A N 1
ATOM 676 C CA . GLN A 1 84 ? 14.170 4.542 7.380 1.00 58.59 84 GLN A CA 1
ATOM 677 C C . GLN A 1 84 ? 14.835 5.445 6.321 1.00 58.59 84 GLN A C 1
ATOM 679 O O . GLN A 1 84 ? 15.182 4.990 5.236 1.00 58.59 84 GLN A O 1
ATOM 684 N N . SER A 1 85 ? 15.073 6.715 6.664 1.00 54.00 85 SER A N 1
ATOM 685 C CA . SER A 1 85 ? 15.330 7.811 5.713 1.00 54.00 85 SER A CA 1
ATOM 686 C C . SER A 1 85 ? 16.796 8.090 5.331 1.00 54.00 85 SER A C 1
ATOM 688 O O . SER A 1 85 ? 17.092 9.178 4.844 1.00 54.00 85 SER A O 1
ATOM 690 N N . THR A 1 86 ? 17.748 7.166 5.527 1.00 54.06 86 THR A N 1
ATOM 691 C CA . THR A 1 86 ? 19.148 7.418 5.113 1.00 54.06 86 THR A CA 1
ATOM 692 C C . THR A 1 86 ? 19.696 6.343 4.179 1.00 54.06 86 THR A C 1
ATOM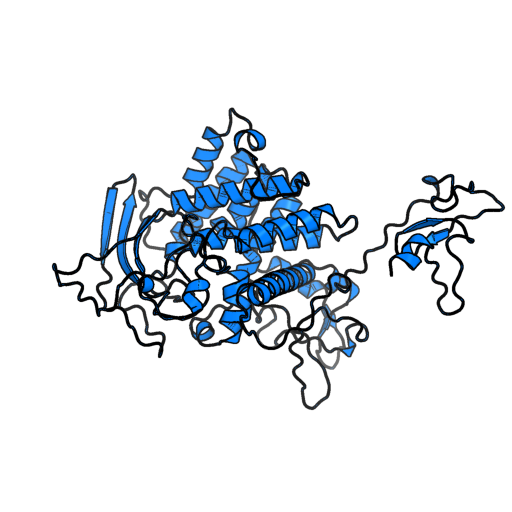 694 O O . THR A 1 86 ? 19.507 5.149 4.401 1.00 54.06 86 THR A O 1
ATOM 697 N N . ALA A 1 87 ? 20.437 6.763 3.145 1.00 49.12 87 ALA A N 1
ATOM 698 C CA . ALA A 1 87 ? 21.089 5.871 2.177 1.00 49.12 87 ALA A CA 1
ATOM 699 C C . ALA A 1 87 ? 22.041 4.854 2.841 1.00 49.12 87 ALA A C 1
ATOM 701 O O . ALA A 1 87 ? 22.256 3.755 2.332 1.00 49.12 87 ALA A O 1
ATOM 702 N N . GLU A 1 88 ? 22.574 5.189 4.017 1.00 50.91 88 GLU A N 1
ATOM 703 C CA . GLU A 1 88 ? 23.431 4.315 4.816 1.00 50.91 88 GLU A CA 1
ATOM 704 C C . GLU A 1 88 ? 22.683 3.106 5.404 1.00 50.91 88 GLU A C 1
ATOM 706 O O . GLU A 1 88 ? 23.286 2.075 5.704 1.00 50.91 88 GLU A O 1
ATOM 711 N N . CYS A 1 89 ? 21.353 3.176 5.490 1.00 52.59 89 CYS A N 1
ATOM 712 C CA . CYS A 1 89 ? 20.529 2.129 6.079 1.00 52.59 89 CYS A CA 1
ATOM 713 C C . CYS A 1 89 ? 20.400 0.876 5.209 1.00 52.59 89 CYS A C 1
ATOM 715 O O . CYS A 1 89 ? 20.219 -0.209 5.757 1.00 52.59 89 CYS A O 1
ATOM 717 N N . MET A 1 90 ? 20.598 0.970 3.891 1.00 54.47 90 MET A N 1
ATOM 718 C CA . MET A 1 90 ? 20.642 -0.216 3.021 1.00 54.47 90 MET A CA 1
ATOM 719 C C . MET A 1 90 ? 21.872 -1.094 3.279 1.00 54.47 90 MET A C 1
ATOM 721 O O . MET A 1 90 ? 21.847 -2.291 2.987 1.00 54.47 90 MET A O 1
ATOM 725 N N . LYS A 1 91 ? 22.925 -0.551 3.909 1.00 58.34 91 LYS A N 1
ATOM 726 C CA . LYS A 1 91 ? 24.061 -1.357 4.381 1.00 58.34 91 LYS A CA 1
ATOM 727 C C . LYS A 1 91 ? 23.649 -2.283 5.533 1.00 58.34 91 LYS A C 1
ATOM 729 O O . LYS A 1 91 ? 24.209 -3.368 5.680 1.00 58.34 91 LYS A O 1
ATOM 734 N N . SER A 1 92 ? 22.641 -1.901 6.324 1.00 62.69 92 SER A N 1
ATOM 735 C CA . SER A 1 92 ? 22.152 -2.707 7.443 1.00 62.69 92 SER A CA 1
ATOM 736 C C . SER A 1 92 ? 21.269 -3.853 6.959 1.00 62.69 92 SER A C 1
ATOM 738 O O . SER A 1 92 ? 20.189 -3.659 6.398 1.00 62.69 92 SER A O 1
ATOM 740 N N . LEU A 1 93 ? 21.720 -5.076 7.233 1.00 64.19 93 LEU A N 1
ATOM 741 C CA . LEU A 1 93 ? 20.984 -6.299 6.926 1.00 64.19 93 LEU A CA 1
ATOM 742 C C . LEU A 1 93 ? 19.602 -6.334 7.605 1.00 64.19 93 LEU A C 1
ATOM 744 O O . LEU A 1 93 ? 18.636 -6.780 6.990 1.00 64.19 93 LEU A O 1
ATOM 748 N N . HIS A 1 94 ? 19.502 -5.828 8.838 1.00 65.06 94 HIS A N 1
ATOM 749 C CA . HIS A 1 94 ? 18.240 -5.737 9.577 1.00 65.06 94 HIS A CA 1
ATOM 750 C C . HIS A 1 94 ? 17.250 -4.792 8.891 1.00 65.06 94 HIS A C 1
ATOM 752 O O . HIS A 1 94 ? 16.093 -5.146 8.720 1.00 65.06 94 HIS A O 1
ATOM 758 N N . ILE A 1 95 ? 17.700 -3.623 8.429 1.00 65.69 95 ILE A N 1
ATOM 759 C CA . ILE A 1 95 ? 16.814 -2.635 7.794 1.00 65.69 95 ILE A CA 1
ATOM 760 C C . ILE A 1 95 ? 16.281 -3.169 6.460 1.00 65.69 95 ILE A C 1
ATOM 762 O O . ILE A 1 95 ? 15.092 -3.053 6.178 1.00 65.69 95 ILE A O 1
ATOM 766 N N . ARG A 1 96 ? 17.117 -3.845 5.666 1.00 68.69 96 ARG A N 1
ATOM 767 C CA . ARG A 1 96 ? 16.658 -4.518 4.441 1.00 68.69 96 ARG A CA 1
ATOM 768 C C . ARG A 1 96 ? 15.602 -5.592 4.722 1.00 68.69 96 ARG A C 1
ATOM 770 O O . ARG A 1 96 ? 14.537 -5.590 4.113 1.00 68.69 96 ARG A O 1
ATOM 777 N N . LYS A 1 97 ? 15.892 -6.502 5.659 1.00 74.50 97 LYS A N 1
ATOM 778 C CA . LYS A 1 97 ? 15.061 -7.685 5.943 1.00 74.50 97 LYS A CA 1
ATOM 779 C C . LYS A 1 97 ? 13.786 -7.386 6.734 1.00 74.50 97 LYS A C 1
ATOM 781 O O . LYS A 1 97 ? 12.779 -8.050 6.500 1.00 74.50 97 LYS A O 1
ATOM 786 N N . ASP A 1 98 ? 13.827 -6.411 7.637 1.00 76.44 98 ASP A N 1
ATOM 787 C CA . ASP A 1 98 ? 12.737 -6.151 8.583 1.00 76.44 98 ASP A CA 1
ATOM 788 C C . ASP A 1 98 ? 11.919 -4.898 8.238 1.00 76.44 98 ASP A C 1
ATOM 790 O O . ASP A 1 98 ? 10.867 -4.696 8.841 1.00 76.44 98 ASP A O 1
ATOM 794 N N . ILE A 1 99 ? 12.373 -4.079 7.278 1.00 78.25 99 ILE A N 1
ATOM 795 C CA . ILE A 1 99 ? 11.693 -2.842 6.863 1.00 78.25 99 ILE A CA 1
ATOM 796 C C . ILE A 1 99 ? 11.418 -2.852 5.353 1.00 78.25 99 ILE A C 1
ATOM 798 O O . ILE A 1 99 ? 10.278 -3.008 4.927 1.00 78.25 99 ILE A O 1
ATOM 802 N N . TRP A 1 100 ? 12.460 -2.766 4.523 1.00 80.81 100 TRP A N 1
ATOM 803 C CA . TRP A 1 100 ? 12.286 -2.568 3.078 1.00 80.81 100 TRP A CA 1
ATOM 804 C C . TRP A 1 100 ? 11.543 -3.709 2.391 1.00 80.81 100 TRP A C 1
ATOM 806 O O . TRP A 1 100 ? 10.543 -3.465 1.726 1.00 80.81 100 TRP A O 1
ATOM 816 N N . ILE A 1 101 ? 11.991 -4.952 2.571 1.00 85.75 101 ILE A N 1
ATOM 817 C CA . ILE A 1 101 ? 11.350 -6.129 1.966 1.00 85.75 101 ILE A CA 1
ATOM 818 C C . ILE A 1 101 ? 9.873 -6.279 2.388 1.00 85.75 101 ILE A C 1
ATOM 820 O O . ILE A 1 101 ? 9.026 -6.462 1.518 1.00 85.75 101 ILE A O 1
ATOM 824 N N . PRO A 1 102 ? 9.512 -6.233 3.684 1.00 90.12 102 PRO A N 1
ATOM 825 C CA . PRO A 1 102 ? 8.120 -6.429 4.075 1.00 90.12 102 PRO A CA 1
ATOM 826 C C . PRO A 1 102 ? 7.201 -5.249 3.746 1.00 90.12 102 PRO A C 1
ATOM 828 O O . PRO A 1 102 ? 6.041 -5.506 3.433 1.00 90.12 102 PRO A O 1
ATOM 831 N N . PHE A 1 103 ? 7.665 -3.996 3.827 1.00 92.50 103 PHE A N 1
ATOM 832 C CA . PHE A 1 103 ? 6.775 -2.827 3.750 1.00 92.50 103 PHE A CA 1
ATOM 833 C C . PHE A 1 103 ? 6.770 -2.100 2.399 1.00 92.50 103 PHE A C 1
ATOM 835 O O . PHE A 1 103 ? 5.725 -1.585 2.020 1.00 92.50 103 PHE A O 1
ATOM 842 N N . HIS A 1 104 ? 7.879 -2.114 1.655 1.00 91.50 104 HIS A N 1
ATOM 843 C CA . HIS A 1 104 ? 8.012 -1.345 0.408 1.00 91.50 104 HIS A CA 1
ATOM 844 C C . HIS A 1 104 ? 8.296 -2.239 -0.807 1.00 91.50 104 HIS A C 1
ATOM 846 O O . HIS A 1 104 ? 7.788 -2.021 -1.895 1.00 91.50 104 HIS A O 1
ATOM 852 N N . PHE A 1 105 ? 9.062 -3.316 -0.639 1.00 91.75 105 PHE A N 1
ATOM 853 C CA . PHE A 1 105 ? 9.495 -4.191 -1.730 1.00 91.75 105 PHE A CA 1
ATOM 854 C C . PHE A 1 105 ? 8.979 -5.618 -1.544 1.00 91.75 105 PHE A C 1
ATOM 856 O O . PHE A 1 105 ? 9.768 -6.560 -1.402 1.00 91.75 105 PHE A O 1
ATOM 863 N N . LEU A 1 106 ? 7.649 -5.775 -1.529 1.00 93.44 106 LEU A N 1
ATOM 864 C CA . LEU A 1 106 ? 7.013 -7.071 -1.298 1.00 93.44 106 LEU A CA 1
ATOM 865 C C . LEU A 1 106 ? 7.455 -8.089 -2.371 1.00 93.44 106 LEU A C 1
ATOM 867 O O . LEU A 1 106 ? 7.129 -7.918 -3.553 1.00 93.44 106 LEU A O 1
ATOM 871 N N . PRO A 1 107 ? 8.145 -9.180 -1.985 1.00 90.94 107 PRO A N 1
ATOM 872 C CA . PRO A 1 107 ? 8.664 -10.143 -2.945 1.00 90.94 107 PRO A CA 1
ATOM 873 C C . PRO A 1 107 ? 7.564 -10.791 -3.785 1.00 90.94 107 PRO A C 1
ATOM 875 O O . PRO A 1 107 ? 6.496 -11.141 -3.282 1.00 90.94 107 PRO A O 1
ATOM 878 N N . GLY A 1 108 ? 7.826 -10.991 -5.074 1.00 88.00 108 GLY A N 1
ATOM 879 C CA . GLY A 1 108 ? 6.822 -11.530 -5.987 1.00 88.00 108 GLY A CA 1
ATOM 880 C C . GLY A 1 108 ? 7.325 -12.488 -7.058 1.00 88.00 108 GLY A C 1
ATOM 881 O O . GLY A 1 108 ? 6.500 -13.105 -7.726 1.00 88.00 108 GLY A O 1
ATOM 882 N N . ASN A 1 109 ? 8.640 -12.648 -7.210 1.00 86.25 109 ASN A N 1
ATOM 883 C CA . ASN A 1 109 ? 9.244 -13.490 -8.244 1.00 86.25 109 ASN A CA 1
ATOM 884 C C . ASN A 1 109 ? 9.723 -14.864 -7.740 1.00 86.25 109 ASN A C 1
ATOM 886 O O . ASN A 1 109 ? 10.540 -15.517 -8.391 1.00 86.25 109 ASN A O 1
ATOM 890 N N . TYR A 1 110 ? 9.216 -15.307 -6.589 1.00 76.00 110 TYR A N 1
ATOM 891 C CA . TYR A 1 110 ? 9.563 -16.581 -5.968 1.00 76.00 110 TYR A CA 1
ATOM 892 C C . TYR A 1 110 ? 8.411 -17.598 -6.043 1.00 76.00 110 TYR A C 1
ATOM 894 O O . TYR A 1 110 ? 7.259 -17.245 -6.295 1.00 76.00 110 TYR A O 1
ATOM 902 N N . GLY A 1 111 ? 8.719 -18.877 -5.805 1.00 65.81 111 GLY A N 1
ATOM 903 C CA . GLY A 1 111 ? 7.752 -19.981 -5.819 1.00 65.81 111 GLY A CA 1
ATOM 904 C C . GLY A 1 111 ? 7.904 -20.909 -7.028 1.00 65.81 111 GLY A C 1
ATOM 905 O O . GLY A 1 111 ? 8.919 -20.880 -7.728 1.00 65.81 111 GLY A O 1
ATOM 906 N N . LYS A 1 112 ? 6.911 -21.785 -7.266 1.00 57.88 112 LYS A N 1
ATOM 907 C CA . LYS A 1 112 ? 6.931 -22.704 -8.420 1.00 57.88 112 LYS A CA 1
ATOM 908 C C . LYS A 1 112 ? 7.082 -21.867 -9.687 1.00 57.88 112 LYS A C 1
ATOM 910 O O . LYS A 1 112 ? 6.172 -21.107 -10.001 1.00 57.88 112 LYS A O 1
ATOM 915 N N . LYS A 1 113 ? 8.218 -22.034 -10.376 1.00 63.41 113 LYS A N 1
ATOM 916 C CA . LYS A 1 113 ? 8.580 -21.431 -11.668 1.00 63.41 113 LYS A CA 1
ATOM 917 C C . LYS A 1 113 ? 7.522 -21.778 -12.713 1.00 63.41 113 LYS A C 1
ATOM 919 O O . LYS A 1 113 ? 7.693 -22.687 -13.521 1.00 63.41 113 LYS A O 1
ATOM 924 N N . ASN A 1 114 ? 6.370 -21.130 -12.634 1.00 62.66 114 ASN A N 1
ATOM 925 C CA . ASN A 1 114 ? 5.319 -21.300 -13.604 1.00 62.66 114 ASN A CA 1
ATOM 926 C C . ASN A 1 114 ? 5.711 -20.427 -14.780 1.00 62.66 114 ASN A C 1
ATOM 928 O O . ASN A 1 114 ? 5.413 -19.240 -14.803 1.00 62.66 114 ASN A O 1
ATOM 932 N N . GLU A 1 115 ? 6.400 -21.019 -15.749 1.00 62.16 115 GLU A N 1
ATOM 933 C CA . GLU A 1 115 ? 6.845 -20.305 -16.946 1.00 62.16 115 GLU A CA 1
ATOM 934 C C . GLU A 1 115 ? 5.681 -19.720 -17.765 1.00 62.16 115 GLU A C 1
ATOM 936 O O . GLU A 1 115 ? 5.914 -18.932 -18.674 1.00 62.16 115 GLU A O 1
ATOM 941 N N . ARG A 1 116 ? 4.431 -20.099 -17.448 1.00 64.88 116 ARG A N 1
ATOM 942 C CA . ARG A 1 116 ? 3.211 -19.532 -18.036 1.00 64.88 116 ARG A CA 1
ATOM 943 C C . ARG A 1 116 ? 2.682 -18.308 -17.291 1.00 64.88 116 ARG A C 1
ATOM 945 O O . ARG A 1 116 ? 1.777 -17.661 -17.807 1.00 64.88 116 ARG A O 1
ATOM 952 N N . ASP A 1 117 ? 3.169 -18.016 -16.085 1.00 68.06 117 ASP A N 1
ATOM 953 C CA . ASP A 1 117 ? 2.820 -16.782 -15.386 1.00 68.06 117 ASP A CA 1
ATOM 954 C C . ASP A 1 117 ? 3.649 -15.632 -15.981 1.00 68.06 117 ASP A C 1
ATOM 956 O O . ASP A 1 117 ? 4.865 -15.610 -15.781 1.00 68.06 117 ASP A O 1
ATOM 960 N N . PRO A 1 118 ? 3.035 -14.665 -16.688 1.00 65.44 118 PRO A N 1
ATOM 961 C CA . PRO A 1 118 ? 3.768 -13.565 -17.317 1.00 65.44 118 PRO A CA 1
ATOM 962 C C . PRO A 1 118 ? 4.473 -12.650 -16.305 1.00 65.44 118 PRO A C 1
ATOM 964 O O . PRO A 1 118 ? 5.314 -11.844 -16.692 1.00 65.44 118 PRO A O 1
ATOM 967 N N . ARG A 1 119 ? 4.144 -12.758 -15.010 1.00 73.06 119 ARG A N 1
ATOM 968 C CA . ARG A 1 119 ? 4.798 -12.012 -13.926 1.00 73.06 119 ARG A CA 1
ATOM 969 C C . ARG A 1 119 ? 6.069 -12.700 -13.433 1.00 73.06 119 ARG A C 1
ATOM 971 O O . ARG A 1 119 ? 6.871 -12.054 -12.763 1.00 73.06 119 ARG A O 1
ATOM 978 N N . HIS A 1 120 ? 6.250 -13.990 -13.727 1.00 79.38 120 HIS A N 1
ATOM 979 C CA . HIS A 1 120 ? 7.476 -14.694 -13.385 1.00 79.38 120 HIS A CA 1
ATOM 980 C C . HIS A 1 120 ? 8.579 -14.303 -14.363 1.00 79.38 120 HIS A C 1
ATOM 982 O O . HIS A 1 120 ? 8.527 -14.606 -15.555 1.00 79.38 120 HIS A O 1
ATOM 988 N N . ILE A 1 121 ? 9.609 -13.657 -13.838 1.00 80.06 121 ILE A N 1
ATOM 989 C CA . ILE A 1 121 ? 10.786 -13.283 -14.601 1.00 80.06 121 ILE A CA 1
ATOM 990 C C . ILE A 1 121 ? 11.854 -14.344 -14.395 1.00 80.06 121 ILE A C 1
ATOM 992 O O . ILE A 1 121 ? 12.299 -14.607 -13.274 1.00 80.06 121 ILE A O 1
ATOM 996 N N . LYS A 1 122 ? 12.269 -14.955 -15.508 1.00 77.50 122 LYS A N 1
ATOM 997 C CA . LYS A 1 122 ? 13.359 -15.925 -15.530 1.00 77.50 122 LYS A CA 1
ATOM 998 C C . LYS A 1 122 ? 14.678 -15.231 -15.209 1.00 77.50 122 LYS A C 1
ATOM 1000 O O . LYS A 1 122 ? 14.928 -14.092 -15.586 1.00 77.50 122 LYS A O 1
ATOM 1005 N N . ARG A 1 123 ? 15.546 -15.974 -14.535 1.00 74.00 123 ARG A N 1
ATOM 1006 C CA . ARG A 1 123 ? 16.901 -15.561 -14.188 1.00 74.00 123 ARG A CA 1
ATOM 1007 C C . ARG A 1 123 ? 17.765 -15.516 -15.456 1.00 74.00 123 ARG A C 1
ATOM 1009 O O . ARG A 1 123 ? 18.364 -16.524 -15.821 1.00 74.00 123 ARG A O 1
ATOM 1016 N N . GLU A 1 124 ? 17.806 -14.373 -16.141 1.00 68.31 124 GLU A N 1
ATOM 1017 C CA . GLU A 1 124 ? 18.617 -14.136 -17.352 1.00 68.31 124 GLU A CA 1
ATOM 1018 C C . GLU A 1 124 ? 20.116 -13.966 -16.992 1.00 68.31 124 GLU A C 1
ATOM 1020 O O . GLU A 1 124 ? 20.729 -12.928 -17.196 1.00 68.31 124 GLU A O 1
ATOM 1025 N N . GLY A 1 125 ? 20.732 -15.001 -16.405 1.00 61.44 125 GLY A N 1
ATOM 1026 C CA . GLY A 1 125 ? 22.166 -15.012 -16.066 1.00 61.44 125 GLY A CA 1
ATOM 1027 C C . GLY A 1 125 ? 22.540 -14.418 -14.698 1.00 61.44 125 GLY A C 1
ATOM 1028 O O . GLY A 1 125 ? 23.710 -14.453 -14.322 1.00 61.44 125 GLY A O 1
ATOM 1029 N N . CYS A 1 126 ? 21.574 -13.934 -13.910 1.00 71.50 126 CYS A N 1
ATOM 1030 C CA . CYS A 1 126 ? 21.818 -13.434 -12.551 1.00 71.50 126 CYS A CA 1
ATOM 1031 C C . CYS A 1 126 ? 22.000 -14.580 -11.533 1.00 71.50 126 CYS A C 1
ATOM 1033 O O . CYS A 1 126 ? 21.038 -15.208 -11.102 1.00 71.50 126 CYS A O 1
ATOM 1035 N N . SER A 1 127 ? 23.221 -14.869 -11.081 1.00 71.00 127 SER A N 1
ATOM 1036 C CA . SER A 1 127 ? 23.463 -15.937 -10.089 1.00 71.00 127 SER A CA 1
ATOM 1037 C C . SER A 1 127 ? 23.006 -15.584 -8.663 1.00 71.00 127 SER A C 1
ATOM 1039 O O . SER A 1 127 ? 22.895 -16.476 -7.819 1.00 71.00 127 SER A O 1
ATOM 1041 N N . ASN A 1 128 ? 22.673 -14.320 -8.381 1.00 76.44 128 ASN A N 1
ATOM 1042 C CA . ASN A 1 128 ? 22.321 -13.876 -7.035 1.00 76.44 128 ASN A CA 1
ATOM 1043 C C . ASN A 1 128 ? 20.996 -14.495 -6.553 1.00 76.44 128 ASN A C 1
ATOM 1045 O O . ASN A 1 128 ? 19.967 -14.423 -7.223 1.00 76.44 128 ASN A O 1
ATOM 1049 N N . LYS A 1 129 ? 21.004 -15.107 -5.364 1.00 77.25 129 LYS A N 1
ATOM 1050 C CA . LYS A 1 129 ? 19.823 -15.770 -4.782 1.00 77.25 129 LYS A CA 1
ATOM 1051 C C . LYS A 1 129 ? 18.650 -14.818 -4.512 1.00 77.25 129 LYS A C 1
ATOM 1053 O O . LYS A 1 129 ? 17.508 -15.251 -4.589 1.00 77.25 129 LYS A O 1
ATOM 1058 N N . ASN A 1 130 ? 18.915 -13.534 -4.268 1.00 80.50 130 ASN A N 1
ATOM 1059 C CA . ASN A 1 130 ? 17.879 -12.544 -3.975 1.00 80.50 130 ASN A CA 1
ATOM 1060 C C . ASN A 1 130 ? 17.077 -12.135 -5.219 1.00 80.50 130 ASN A C 1
ATOM 1062 O O . ASN A 1 130 ? 16.084 -11.434 -5.080 1.00 80.50 130 ASN A O 1
ATOM 1066 N N . PHE A 1 131 ? 17.450 -12.595 -6.418 1.00 82.00 131 PHE A N 1
ATOM 1067 C CA . PHE A 1 131 ? 16.682 -12.378 -7.649 1.00 82.00 131 PHE A CA 1
ATOM 1068 C C . PHE A 1 131 ? 15.236 -12.893 -7.543 1.00 82.00 131 PHE A C 1
ATOM 1070 O O . PHE A 1 131 ? 14.308 -12.338 -8.132 1.00 82.00 131 PHE A O 1
ATOM 1077 N N . ASP A 1 132 ? 15.021 -13.930 -6.739 1.00 82.06 132 ASP A N 1
ATOM 1078 C CA . ASP A 1 132 ? 13.689 -14.495 -6.527 1.00 82.06 132 ASP A CA 1
ATOM 1079 C C . ASP A 1 132 ? 12.812 -13.544 -5.677 1.00 82.06 132 ASP A C 1
ATOM 1081 O O . ASP A 1 132 ? 11.592 -13.666 -5.645 1.00 82.06 132 ASP A O 1
ATOM 1085 N N . LEU A 1 133 ? 13.409 -12.528 -5.042 1.00 86.75 133 LEU A N 1
ATOM 1086 C CA . LEU A 1 133 ? 12.700 -11.517 -4.259 1.00 86.75 133 LEU A CA 1
ATOM 1087 C C . LEU A 1 133 ? 12.214 -10.315 -5.080 1.00 86.75 133 LEU A C 1
ATOM 1089 O O . LEU A 1 133 ? 11.723 -9.359 -4.485 1.00 86.75 133 LEU A O 1
ATOM 1093 N N . LEU A 1 134 ? 12.350 -10.328 -6.413 1.00 87.62 134 LEU A N 1
ATOM 1094 C CA . LEU A 1 134 ? 11.890 -9.223 -7.265 1.00 87.62 134 LEU A CA 1
ATOM 1095 C C . LEU A 1 134 ? 10.421 -8.898 -6.989 1.00 87.62 134 LEU A C 1
ATOM 1097 O O . LEU A 1 134 ? 9.578 -9.801 -6.945 1.00 87.62 134 LEU A O 1
ATOM 1101 N N . CYS A 1 135 ? 10.117 -7.614 -6.828 1.00 91.56 135 CYS A N 1
ATOM 1102 C CA . CYS A 1 135 ? 8.751 -7.151 -6.634 1.00 91.56 135 CYS A CA 1
ATOM 1103 C C . CYS A 1 135 ? 7.940 -7.401 -7.898 1.00 91.56 135 CYS A C 1
ATOM 1105 O O . CYS A 1 135 ? 8.398 -7.142 -9.017 1.00 91.56 135 CYS A O 1
ATOM 1107 N N . ARG A 1 136 ? 6.724 -7.917 -7.714 1.00 90.81 136 ARG A N 1
ATOM 1108 C CA . ARG A 1 136 ? 5.775 -8.134 -8.804 1.00 90.81 136 ARG A CA 1
ATOM 1109 C C . ARG A 1 136 ? 4.368 -7.768 -8.347 1.00 90.81 136 ARG A C 1
ATOM 1111 O O . ARG A 1 136 ? 3.927 -8.302 -7.323 1.00 90.81 136 ARG A O 1
ATOM 1118 N N . PRO A 1 137 ? 3.640 -6.938 -9.110 1.00 91.62 137 PRO A N 1
ATOM 1119 C CA 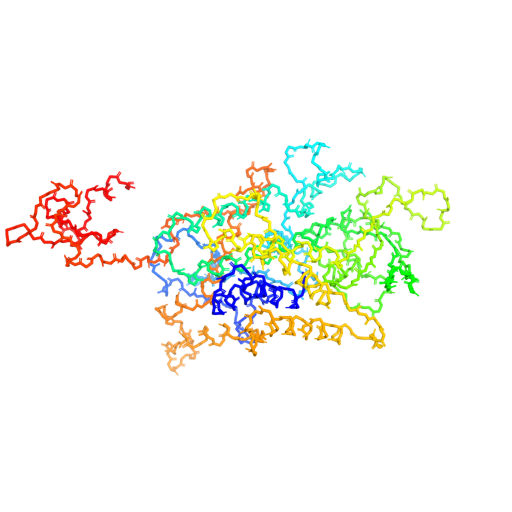. PRO A 1 137 ? 2.243 -6.689 -8.818 1.00 91.62 137 PRO A CA 1
ATOM 1120 C C . PRO A 1 137 ? 1.444 -7.977 -8.987 1.00 91.62 137 PRO A C 1
ATOM 1122 O O . PRO A 1 137 ? 1.741 -8.815 -9.845 1.00 91.62 137 PRO A O 1
ATOM 1125 N N . LEU A 1 138 ? 0.421 -8.141 -8.149 1.00 89.81 138 LEU A N 1
ATOM 1126 C CA . LEU A 1 138 ? -0.449 -9.321 -8.153 1.00 89.81 138 LEU A CA 1
ATOM 1127 C C . LEU A 1 138 ? 0.308 -10.652 -7.989 1.00 89.81 138 LEU A C 1
ATOM 1129 O O . LEU A 1 138 ? -0.187 -11.694 -8.413 1.00 89.81 138 LEU A O 1
ATOM 1133 N N . SER A 1 139 ? 1.502 -10.646 -7.395 1.00 88.81 139 SER A N 1
ATOM 1134 C CA . SER A 1 139 ? 2.246 -11.874 -7.112 1.00 88.81 139 SER A CA 1
ATOM 1135 C C . SER A 1 139 ? 1.461 -12.824 -6.194 1.00 88.81 139 SER A C 1
ATOM 1137 O O . SER A 1 139 ? 0.538 -12.387 -5.497 1.00 88.81 139 SER A O 1
ATOM 1139 N N . PRO A 1 140 ? 1.827 -14.118 -6.120 1.00 87.00 140 PRO A N 1
ATOM 1140 C CA . PRO A 1 140 ? 1.226 -15.036 -5.154 1.00 87.00 140 PRO A CA 1
ATOM 1141 C C . PRO A 1 140 ? 1.259 -14.508 -3.711 1.00 87.00 140 PRO A C 1
ATOM 1143 O O . PRO A 1 140 ? 0.274 -14.666 -2.991 1.00 87.00 140 PRO A O 1
ATOM 1146 N N . LEU A 1 141 ? 2.340 -13.826 -3.303 1.00 90.75 141 LEU A N 1
ATOM 1147 C CA . LEU A 1 141 ? 2.443 -13.211 -1.977 1.00 90.75 141 LEU A CA 1
ATOM 1148 C C . LEU A 1 141 ? 1.497 -12.023 -1.811 1.00 90.75 141 LEU A C 1
ATOM 1150 O O . LEU A 1 141 ? 0.798 -11.946 -0.803 1.00 90.75 141 LEU A O 1
ATOM 1154 N N . ALA A 1 142 ? 1.447 -11.122 -2.795 1.00 93.19 142 ALA A N 1
ATOM 1155 C CA . ALA A 1 142 ? 0.544 -9.975 -2.772 1.00 93.19 142 ALA A CA 1
ATOM 1156 C C . ALA A 1 142 ? -0.921 -10.437 -2.703 1.00 93.19 142 ALA A C 1
ATOM 1158 O O . ALA A 1 142 ? -1.689 -9.968 -1.869 1.00 93.19 142 ALA A O 1
ATOM 1159 N N . ILE A 1 143 ? -1.293 -11.437 -3.506 1.00 91.81 143 ILE A N 1
ATOM 1160 C CA . ILE A 1 143 ? -2.627 -12.046 -3.479 1.00 91.81 143 ILE A CA 1
ATOM 1161 C C . ILE A 1 143 ? -2.903 -12.712 -2.125 1.00 91.81 143 ILE A C 1
ATOM 1163 O O . ILE A 1 143 ? -3.984 -12.535 -1.565 1.00 91.81 143 ILE A O 1
ATOM 1167 N N . ALA A 1 144 ? -1.945 -13.459 -1.572 1.00 92.19 144 ALA A N 1
ATOM 1168 C CA . ALA A 1 144 ? -2.097 -14.081 -0.260 1.00 92.19 144 ALA A CA 1
ATOM 1169 C C . ALA A 1 144 ? -2.264 -13.038 0.857 1.00 92.19 144 ALA A C 1
ATOM 1171 O O . ALA A 1 144 ? -3.055 -13.261 1.769 1.00 92.19 144 ALA A O 1
ATOM 1172 N N . MET A 1 145 ? -1.556 -11.907 0.779 1.00 95.75 145 MET A N 1
ATOM 1173 C CA . MET A 1 145 ? -1.674 -10.782 1.713 1.00 95.75 145 MET A CA 1
ATOM 1174 C C . MET A 1 145 ? -3.076 -10.167 1.677 1.00 95.75 145 MET A C 1
ATOM 1176 O O . MET A 1 145 ? -3.656 -9.889 2.730 1.00 95.75 145 MET A O 1
ATOM 1180 N N . ILE A 1 146 ? -3.636 -9.978 0.478 1.00 96.31 146 ILE A N 1
ATOM 1181 C CA . ILE A 1 146 ? -5.006 -9.480 0.322 1.00 96.31 146 ILE A CA 1
ATOM 1182 C C . ILE A 1 146 ? -6.025 -10.510 0.821 1.00 96.31 146 ILE A C 1
ATOM 1184 O O . ILE A 1 146 ? -6.930 -10.147 1.565 1.00 96.31 146 ILE A O 1
ATOM 1188 N N . ASN A 1 147 ? -5.870 -11.792 0.488 1.00 93.81 147 ASN A N 1
ATOM 1189 C CA . ASN A 1 147 ? -6.784 -12.835 0.966 1.00 93.81 147 ASN A CA 1
ATOM 1190 C C . ASN A 1 147 ? -6.751 -12.993 2.493 1.00 93.81 147 ASN A C 1
ATOM 1192 O O . ASN A 1 147 ? -7.811 -13.078 3.101 1.00 93.81 147 ASN A O 1
ATOM 1196 N N . ASP A 1 148 ? -5.575 -12.929 3.128 1.00 93.12 148 ASP A N 1
ATOM 1197 C CA . ASP A 1 148 ? -5.474 -12.920 4.595 1.00 93.12 148 ASP A CA 1
ATOM 1198 C C . ASP A 1 148 ? -6.205 -11.711 5.201 1.00 93.12 148 ASP A C 1
ATOM 1200 O O . ASP A 1 148 ? -6.853 -11.848 6.233 1.00 93.12 148 ASP A O 1
ATOM 1204 N N . LEU A 1 149 ? -6.185 -10.549 4.536 1.00 93.19 149 LEU A N 1
ATOM 1205 C CA . LEU A 1 149 ? -6.938 -9.368 4.971 1.00 93.19 149 LEU A CA 1
ATOM 1206 C C . LEU A 1 149 ? -8.460 -9.547 4.807 1.00 93.19 149 LEU A C 1
ATOM 1208 O O . LEU A 1 149 ? -9.219 -9.156 5.694 1.00 93.19 149 LEU A O 1
ATOM 1212 N N . LEU A 1 150 ? -8.916 -10.143 3.699 1.00 91.56 150 LEU A N 1
ATOM 1213 C CA . LEU A 1 150 ? -10.336 -10.442 3.458 1.00 91.56 150 LEU A CA 1
ATOM 1214 C C . LEU A 1 150 ? -10.870 -11.465 4.470 1.00 91.56 150 LEU A C 1
ATOM 1216 O O . LEU A 1 150 ? -11.940 -11.259 5.048 1.00 91.56 150 LEU A O 1
ATOM 1220 N N . ASP A 1 151 ? -10.105 -12.526 4.729 1.00 88.56 151 ASP A N 1
ATOM 1221 C CA . ASP A 1 151 ? -10.426 -13.539 5.736 1.00 88.56 151 ASP A CA 1
ATOM 1222 C C . ASP A 1 151 ? -10.460 -12.933 7.140 1.00 88.56 151 ASP A C 1
ATOM 1224 O O . ASP A 1 151 ? -11.367 -13.228 7.923 1.00 88.56 151 ASP A O 1
ATOM 1228 N N . PHE A 1 152 ? -9.508 -12.050 7.448 1.00 85.25 152 PHE A N 1
ATOM 1229 C CA . PHE A 1 152 ? -9.460 -11.336 8.717 1.00 85.25 152 PHE A CA 1
ATOM 1230 C C . PHE A 1 152 ? -10.700 -10.453 8.920 1.00 85.25 152 PHE A C 1
ATOM 1232 O O . PHE A 1 152 ? -11.362 -10.531 9.951 1.00 85.25 152 PHE A O 1
ATOM 1239 N N . ASN A 1 153 ? -11.078 -9.668 7.911 1.00 87.00 153 ASN A N 1
ATOM 1240 C CA . ASN A 1 153 ? -12.270 -8.818 7.947 1.00 87.00 153 ASN A CA 1
ATOM 1241 C C . ASN A 1 153 ? -13.584 -9.621 8.066 1.00 87.00 153 ASN A C 1
ATOM 1243 O O . ASN A 1 153 ? -14.565 -9.150 8.641 1.00 87.00 153 ASN A O 1
ATOM 1247 N N . LYS A 1 154 ? -13.626 -10.845 7.526 1.00 82.19 154 LYS A N 1
ATOM 1248 C CA . LYS A 1 154 ? -14.817 -11.705 7.566 1.00 82.19 154 LYS A CA 1
ATOM 1249 C C . LYS A 1 154 ? -15.003 -12.414 8.907 1.00 82.19 154 LYS A C 1
ATOM 1251 O O . LYS A 1 154 ? -16.128 -12.487 9.391 1.00 82.19 154 LYS A O 1
ATOM 1256 N N . ASN A 1 155 ? -13.935 -12.993 9.451 1.00 69.50 155 ASN A N 1
ATOM 1257 C CA . ASN A 1 155 ? -14.024 -13.984 10.531 1.00 69.50 155 ASN A CA 1
ATOM 1258 C C . ASN A 1 155 ? -13.899 -13.392 11.939 1.00 69.50 155 ASN A C 1
ATOM 1260 O O . ASN A 1 155 ? -13.932 -14.132 12.921 1.00 69.50 155 ASN A O 1
ATOM 1264 N N . HIS A 1 156 ? -13.745 -12.077 12.052 1.00 65.19 156 HIS A N 1
ATOM 1265 C CA . HIS A 1 156 ? -13.508 -11.427 13.327 1.00 65.19 156 HIS A CA 1
ATOM 1266 C C . HIS A 1 156 ? -14.578 -10.381 13.657 1.00 65.19 156 HIS A C 1
ATOM 1268 O O . HIS A 1 156 ? -14.329 -9.173 13.671 1.00 65.19 156 HIS A O 1
ATOM 1274 N N . ASP A 1 157 ? -15.776 -10.867 13.979 1.00 54.28 157 ASP A N 1
ATOM 1275 C CA . ASP A 1 157 ? -16.805 -10.049 14.619 1.00 54.28 157 ASP A CA 1
ATOM 1276 C C . ASP A 1 157 ? -16.309 -9.612 16.015 1.00 54.28 157 ASP A C 1
ATOM 1278 O O . ASP A 1 157 ? -15.941 -10.443 16.845 1.00 54.28 157 ASP A O 1
ATOM 1282 N N . GLY A 1 158 ? -16.262 -8.299 16.273 1.00 53.19 158 GLY A N 1
ATOM 1283 C CA . GLY A 1 158 ? -15.802 -7.729 17.552 1.00 53.19 158 GLY A CA 1
ATOM 1284 C C . GLY A 1 158 ? -14.354 -7.222 17.577 1.00 53.19 158 GLY A C 1
ATOM 1285 O O . GLY A 1 158 ? -13.877 -6.799 18.631 1.00 53.19 158 GLY A O 1
ATOM 1286 N N . ILE A 1 159 ? -13.649 -7.221 16.441 1.00 63.78 159 ILE A N 1
ATOM 1287 C CA . ILE A 1 159 ? -12.384 -6.486 16.322 1.00 63.78 159 ILE A CA 1
ATOM 1288 C C . ILE A 1 159 ? -12.614 -4.984 16.459 1.00 63.78 159 ILE A C 1
ATOM 1290 O O . ILE A 1 159 ? -13.621 -4.442 16.005 1.00 63.78 159 ILE A O 1
ATOM 1294 N N . ASN A 1 160 ? -11.635 -4.305 17.060 1.00 76.25 160 ASN A N 1
ATOM 1295 C CA . ASN A 1 160 ? -11.572 -2.853 17.041 1.00 76.25 160 ASN A CA 1
ATOM 1296 C C . ASN A 1 160 ? -11.538 -2.373 15.578 1.00 76.25 160 ASN A C 1
ATOM 1298 O O . ASN A 1 160 ? -10.539 -2.573 14.887 1.00 76.25 160 ASN A O 1
ATOM 1302 N N . HIS A 1 161 ? -12.635 -1.766 15.120 1.00 86.44 161 HIS A N 1
ATOM 1303 C CA . HIS A 1 161 ? -12.801 -1.298 13.739 1.00 86.44 161 HIS A CA 1
ATOM 1304 C C . HIS A 1 161 ? -11.630 -0.427 13.284 1.00 86.44 161 HIS A C 1
ATOM 1306 O O . HIS A 1 161 ? -11.110 -0.619 12.190 1.00 86.44 161 HIS A O 1
ATOM 1312 N N . ASP A 1 162 ? -11.126 0.443 14.161 1.00 87.31 162 ASP A N 1
ATOM 1313 C CA . ASP A 1 162 ? -9.981 1.291 13.842 1.00 87.31 162 ASP A CA 1
ATOM 1314 C C . ASP A 1 162 ? -8.735 0.453 13.554 1.00 87.31 162 ASP A C 1
ATOM 1316 O O . ASP A 1 162 ? -8.037 0.727 12.590 1.00 87.31 162 ASP A O 1
ATOM 1320 N N . TYR A 1 163 ? -8.461 -0.603 14.328 1.00 87.56 163 TYR A N 1
ATOM 1321 C CA . TYR A 1 163 ? -7.328 -1.496 14.048 1.00 87.56 163 TYR A CA 1
ATOM 1322 C C . TYR A 1 163 ? -7.441 -2.155 12.666 1.00 87.56 163 TYR A C 1
ATOM 1324 O O . TYR A 1 163 ? -6.446 -2.255 11.946 1.00 87.56 163 TYR A O 1
ATOM 1332 N N . LEU A 1 164 ? -8.645 -2.580 12.272 1.00 91.19 164 LEU A N 1
ATOM 1333 C CA . LEU A 1 164 ? -8.870 -3.118 10.933 1.00 91.19 164 LEU A CA 1
ATOM 1334 C C . LEU A 1 164 ? -8.548 -2.066 9.862 1.00 91.19 164 LEU A C 1
ATOM 1336 O O . LEU A 1 164 ? -7.820 -2.376 8.924 1.00 91.19 164 LEU A O 1
ATOM 1340 N N . LEU A 1 165 ? -9.029 -0.828 10.014 1.00 95.88 165 LEU A N 1
ATOM 1341 C CA . LEU A 1 165 ? -8.739 0.267 9.078 1.00 95.88 165 LEU A CA 1
ATOM 1342 C C . LEU A 1 165 ? -7.231 0.540 8.954 1.00 95.88 165 LEU A C 1
ATOM 1344 O O . LEU A 1 165 ? -6.741 0.760 7.846 1.00 95.88 165 LEU A O 1
ATOM 1348 N N . GLN A 1 166 ? -6.499 0.457 10.069 1.00 95.25 166 GLN A N 1
ATOM 1349 C CA . GLN A 1 166 ? -5.039 0.603 10.114 1.00 95.25 166 GLN A CA 1
ATOM 1350 C C . GLN A 1 166 ? -4.334 -0.480 9.294 1.00 95.25 166 GLN A C 1
ATOM 1352 O O . GLN A 1 166 ? -3.473 -0.189 8.464 1.00 95.25 166 GLN A O 1
ATOM 1357 N N . LEU A 1 167 ? -4.742 -1.739 9.480 1.00 95.75 167 LEU A N 1
ATOM 1358 C CA . LEU A 1 167 ? -4.205 -2.869 8.725 1.00 95.75 167 LEU A CA 1
ATOM 1359 C C . LEU A 1 167 ? -4.567 -2.805 7.238 1.00 95.75 167 LEU A C 1
ATOM 1361 O O . LEU A 1 167 ? -3.729 -3.133 6.399 1.00 95.75 167 LEU A O 1
ATOM 1365 N N . VAL A 1 168 ? -5.789 -2.371 6.912 1.00 97.94 168 VAL A N 1
ATOM 1366 C CA . VAL A 1 168 ? -6.223 -2.151 5.528 1.00 97.94 168 VAL A CA 1
ATOM 1367 C C . VAL A 1 168 ? -5.325 -1.113 4.867 1.00 97.94 168 VAL A C 1
ATOM 1369 O O . VAL A 1 168 ? -4.719 -1.424 3.848 1.00 97.94 168 VAL A O 1
ATOM 1372 N N . GLY A 1 169 ? -5.186 0.079 5.450 1.00 98.38 169 GLY A N 1
ATOM 1373 C CA . GLY A 1 169 ? -4.369 1.140 4.864 1.00 98.38 169 GLY A CA 1
ATOM 1374 C C . GLY A 1 169 ? -2.897 0.761 4.724 1.00 98.38 169 GLY A C 1
ATOM 1375 O O . GLY A 1 169 ? -2.338 0.907 3.640 1.00 98.38 169 GLY A O 1
ATOM 1376 N N . LEU A 1 170 ? -2.300 0.154 5.755 1.00 98.25 170 LEU A N 1
ATOM 1377 C CA . LEU A 1 170 ? -0.925 -0.346 5.680 1.00 98.25 170 LEU A CA 1
ATOM 1378 C C . LEU A 1 170 ? -0.744 -1.363 4.545 1.00 98.25 170 LEU A C 1
ATOM 1380 O O . LEU A 1 170 ? 0.224 -1.291 3.797 1.00 98.25 170 LEU A O 1
ATOM 1384 N N . ARG A 1 171 ? -1.670 -2.311 4.365 1.00 98.31 171 ARG A N 1
ATOM 1385 C CA . ARG A 1 171 ? -1.567 -3.279 3.261 1.00 98.31 171 ARG A CA 1
ATOM 1386 C C . ARG A 1 171 ? -1.895 -2.667 1.901 1.00 98.31 171 ARG A C 1
ATOM 1388 O O . ARG A 1 171 ? -1.401 -3.185 0.907 1.00 98.31 171 ARG A O 1
ATOM 1395 N N . MET A 1 172 ? -2.687 -1.595 1.835 1.00 98.62 172 MET A N 1
ATOM 1396 C CA . MET A 1 172 ? -2.927 -0.856 0.588 1.00 98.62 172 MET A CA 1
ATOM 1397 C C . MET A 1 172 ? -1.665 -0.124 0.133 1.00 98.62 172 MET A C 1
ATOM 1399 O O . MET A 1 172 ? -1.365 -0.159 -1.057 1.00 98.62 172 MET A O 1
ATOM 1403 N N . HIS A 1 173 ? -0.887 0.434 1.068 1.00 98.25 173 HIS A N 1
ATOM 1404 C CA . HIS A 1 173 ? 0.459 0.952 0.797 1.00 98.25 173 HIS A CA 1
ATOM 1405 C C . HIS A 1 173 ? 1.348 -0.116 0.160 1.00 98.25 173 HIS A C 1
ATOM 1407 O O . HIS A 1 173 ? 1.778 0.029 -0.981 1.00 98.25 173 HIS A O 1
ATOM 1413 N N . VAL A 1 174 ? 1.546 -1.233 0.871 1.00 98.00 174 VAL A N 1
ATOM 1414 C CA . VAL A 1 174 ? 2.433 -2.325 0.434 1.00 98.00 174 VAL A CA 1
ATOM 1415 C C . VAL A 1 174 ? 1.985 -2.874 -0.919 1.00 98.00 174 VAL A C 1
ATOM 1417 O O . VAL A 1 174 ? 2.802 -3.185 -1.783 1.00 98.00 174 VAL A O 1
ATOM 1420 N N . PHE A 1 175 ? 0.671 -3.014 -1.107 1.00 98.06 175 PHE A N 1
ATOM 1421 C CA . PHE A 1 175 ? 0.095 -3.479 -2.358 1.00 98.06 175 PHE A CA 1
ATOM 1422 C C . PHE A 1 175 ? 0.394 -2.501 -3.494 1.00 98.06 175 PHE A C 1
ATOM 1424 O O . PHE A 1 175 ? 0.901 -2.943 -4.519 1.00 98.06 175 PHE A O 1
ATOM 1431 N N . ALA A 1 176 ? 0.159 -1.199 -3.309 1.00 97.38 176 ALA A N 1
ATOM 1432 C CA . ALA A 1 176 ? 0.449 -0.167 -4.303 1.00 97.38 176 ALA A CA 1
ATOM 1433 C C . ALA A 1 176 ? 1.935 -0.135 -4.702 1.00 97.38 176 ALA A C 1
ATOM 1435 O O . ALA A 1 176 ? 2.248 -0.121 -5.896 1.00 97.38 176 ALA A O 1
ATOM 1436 N N . ASP A 1 177 ? 2.847 -0.242 -3.733 1.00 95.75 177 ASP A N 1
ATOM 1437 C CA . ASP A 1 177 ? 4.291 -0.262 -3.996 1.00 95.75 177 ASP A CA 1
ATOM 1438 C C . ASP A 1 177 ? 4.731 -1.449 -4.864 1.00 95.75 177 ASP A C 1
ATOM 1440 O O . ASP A 1 177 ? 5.691 -1.331 -5.627 1.00 95.75 177 ASP A O 1
ATOM 1444 N N . THR A 1 178 ? 3.992 -2.570 -4.867 1.00 95.19 178 THR A N 1
ATOM 1445 C CA . THR A 1 178 ? 4.303 -3.688 -5.780 1.00 95.19 178 THR A CA 1
ATOM 1446 C C . THR A 1 178 ? 4.219 -3.306 -7.254 1.00 95.19 178 THR A C 1
ATOM 1448 O O . THR A 1 178 ? 4.897 -3.928 -8.077 1.00 95.19 178 THR A O 1
ATOM 1451 N N . TRP A 1 179 ? 3.414 -2.293 -7.596 1.00 94.25 179 TRP A N 1
ATOM 1452 C CA . TRP A 1 179 ? 3.426 -1.711 -8.929 1.00 94.25 179 TRP A CA 1
ATOM 1453 C C . TRP A 1 179 ? 4.659 -0.857 -9.104 1.00 94.25 179 TRP A C 1
ATOM 1455 O O . TRP A 1 179 ? 5.452 -1.196 -9.973 1.00 94.25 179 TRP A O 1
ATOM 1465 N N . ALA A 1 180 ? 4.833 0.201 -8.306 1.00 89.94 180 ALA A N 1
ATOM 1466 C CA . ALA A 1 180 ? 5.919 1.172 -8.459 1.00 89.94 180 ALA A CA 1
ATOM 1467 C C . ALA A 1 180 ? 7.294 0.495 -8.521 1.00 89.94 180 ALA A C 1
ATOM 1469 O O . ALA A 1 180 ? 8.064 0.737 -9.444 1.00 89.94 180 ALA A O 1
ATOM 1470 N N . HIS A 1 181 ? 7.558 -0.427 -7.600 1.00 90.62 181 HIS A N 1
ATOM 1471 C CA . HIS A 1 181 ? 8.875 -1.010 -7.369 1.00 90.62 181 HIS A CA 1
ATOM 1472 C C . HIS A 1 181 ? 9.124 -2.323 -8.121 1.00 90.62 181 HIS A C 1
ATOM 1474 O O . HIS A 1 181 ? 10.069 -3.049 -7.802 1.00 90.62 181 HIS A O 1
ATOM 1480 N N . GLN A 1 182 ? 8.283 -2.667 -9.102 1.00 88.50 182 GLN A N 1
ATOM 1481 C CA . GLN A 1 182 ? 8.498 -3.858 -9.924 1.00 88.50 182 GLN A CA 1
ATOM 1482 C C . GLN A 1 182 ? 9.906 -3.882 -10.530 1.00 88.50 182 GLN A C 1
ATOM 1484 O O . GLN A 1 182 ? 10.480 -2.834 -10.795 1.00 88.50 182 GLN A O 1
ATOM 1489 N N . ASP A 1 183 ? 10.441 -5.077 -10.786 1.00 86.50 183 ASP A N 1
ATOM 1490 C CA . ASP A 1 183 ? 11.799 -5.265 -11.332 1.00 86.50 183 ASP A CA 1
ATOM 1491 C C . ASP A 1 183 ? 12.953 -4.939 -10.368 1.00 86.50 183 ASP A C 1
ATOM 1493 O O . ASP A 1 183 ? 14.114 -5.178 -10.714 1.00 86.50 183 ASP A O 1
ATOM 1497 N N . PHE A 1 184 ? 12.635 -4.530 -9.138 1.00 87.50 184 PHE A N 1
ATOM 1498 C CA . PHE A 1 184 ? 13.592 -4.249 -8.073 1.00 87.50 184 PHE A CA 1
ATOM 1499 C C . PHE A 1 184 ? 13.359 -5.116 -6.833 1.00 87.50 184 PHE A C 1
ATOM 1501 O O . PHE A 1 184 ? 12.290 -5.700 -6.629 1.00 87.50 184 PHE A O 1
ATOM 1508 N N . VAL A 1 185 ? 14.383 -5.207 -5.986 1.00 85.88 185 VAL A N 1
ATOM 1509 C CA . VAL A 1 185 ? 14.337 -5.883 -4.682 1.00 85.88 185 VAL A CA 1
ATOM 1510 C C . VAL A 1 185 ? 14.584 -4.892 -3.553 1.00 85.88 185 VAL A C 1
ATOM 1512 O O . VAL A 1 185 ? 15.387 -3.973 -3.697 1.00 85.88 185 VAL A O 1
ATOM 1515 N N . GLY A 1 186 ? 13.997 -5.140 -2.380 1.00 82.69 186 GLY A N 1
ATOM 1516 C CA . GLY A 1 186 ? 14.250 -4.381 -1.143 1.00 82.69 186 GLY A CA 1
ATOM 1517 C C . GLY A 1 186 ? 15.625 -4.638 -0.522 1.00 82.69 186 GLY A C 1
ATOM 1518 O O . GLY A 1 186 ? 15.788 -4.599 0.697 1.00 82.69 186 GLY A O 1
ATOM 1519 N N . ASP A 1 187 ? 16.611 -4.969 -1.351 1.00 74.88 187 ASP A N 1
ATOM 1520 C CA . ASP A 1 187 ? 17.988 -5.257 -0.983 1.00 74.88 187 ASP A CA 1
ATOM 1521 C C . ASP A 1 187 ? 18.935 -4.272 -1.697 1.00 74.88 187 ASP A C 1
ATOM 1523 O O . ASP A 1 187 ? 18.575 -3.642 -2.679 1.00 74.88 187 ASP A O 1
ATOM 1527 N N . GLY A 1 188 ? 20.162 -4.100 -1.221 1.00 69.31 188 GLY A N 1
ATOM 1528 C CA . GLY A 1 188 ? 21.183 -3.263 -1.856 1.00 69.31 188 GLY A CA 1
ATOM 1529 C C . GLY A 1 188 ? 21.966 -3.976 -2.966 1.00 69.31 188 GLY A C 1
ATOM 1530 O O . GLY A 1 188 ? 23.073 -3.548 -3.286 1.00 69.31 188 GLY A O 1
ATOM 1531 N N . VAL A 1 189 ? 21.458 -5.086 -3.515 1.00 72.94 189 VAL A N 1
ATOM 1532 C CA . VAL A 1 189 ? 22.190 -5.921 -4.483 1.00 72.94 189 VAL A CA 1
ATOM 1533 C C . VAL A 1 189 ? 22.223 -5.248 -5.854 1.00 72.94 189 VAL A C 1
ATOM 1535 O O . VAL A 1 189 ? 21.232 -5.257 -6.581 1.00 72.94 189 VAL A O 1
ATOM 1538 N N . LYS A 1 190 ? 23.388 -4.726 -6.250 1.00 71.88 190 LYS A N 1
ATOM 1539 C CA . LYS A 1 190 ? 23.589 -4.065 -7.552 1.00 71.88 190 LYS A CA 1
ATOM 1540 C C . LYS A 1 190 ? 23.382 -4.988 -8.747 1.00 71.88 190 LYS A C 1
ATOM 1542 O O . LYS A 1 190 ? 22.790 -4.573 -9.731 1.00 71.88 190 LYS A O 1
ATOM 1547 N N . ALA A 1 191 ? 23.788 -6.254 -8.645 1.00 71.56 191 ALA A N 1
ATOM 1548 C CA . ALA A 1 191 ? 23.573 -7.244 -9.705 1.00 71.56 191 ALA A CA 1
ATOM 1549 C C . ALA A 1 191 ? 22.085 -7.454 -10.062 1.00 71.56 191 ALA A C 1
ATOM 1551 O O . ALA A 1 191 ? 21.777 -8.111 -11.056 1.00 71.56 191 ALA A O 1
ATOM 1552 N N . ILE A 1 192 ? 21.173 -6.928 -9.235 1.00 77.00 192 ILE A N 1
ATOM 1553 C CA . ILE A 1 192 ? 19.733 -6.917 -9.471 1.00 77.00 192 ILE A CA 1
ATOM 1554 C C . ILE A 1 192 ? 19.251 -5.475 -9.694 1.00 77.00 192 ILE A C 1
ATOM 1556 O O . ILE A 1 192 ? 18.687 -5.181 -10.739 1.00 77.00 192 ILE A O 1
ATOM 1560 N N . ASN A 1 193 ? 19.493 -4.574 -8.741 1.00 79.25 193 ASN A N 1
ATOM 1561 C CA . ASN A 1 193 ? 18.888 -3.241 -8.748 1.00 79.25 193 ASN A CA 1
ATOM 1562 C C . ASN A 1 193 ? 19.627 -2.203 -9.599 1.00 79.25 193 ASN A C 1
ATOM 1564 O O . ASN A 1 193 ? 19.060 -1.151 -9.875 1.00 79.25 193 ASN A O 1
ATOM 1568 N N . ASP A 1 194 ? 20.883 -2.439 -9.991 1.00 75.25 194 ASP A N 1
ATOM 1569 C CA . ASP A 1 194 ? 21.570 -1.531 -10.915 1.00 75.25 194 ASP A CA 1
ATOM 1570 C C . ASP A 1 194 ? 20.957 -1.663 -12.315 1.00 75.25 194 ASP A C 1
ATOM 1572 O O . ASP A 1 194 ? 20.441 -2.715 -12.701 1.00 75.25 194 ASP A O 1
ATOM 1576 N N . CYS A 1 195 ? 21.003 -0.591 -13.091 1.00 71.62 195 CYS A N 1
ATOM 1577 C CA . CYS A 1 195 ? 20.458 -0.569 -14.440 1.00 71.62 195 CYS A CA 1
ATOM 1578 C C . CYS A 1 195 ? 21.243 0.405 -15.311 1.00 71.62 195 CYS A C 1
ATOM 1580 O O . CYS A 1 195 ? 21.702 1.449 -14.845 1.00 71.62 195 CYS A O 1
ATOM 1582 N N . MET A 1 196 ? 21.352 0.076 -16.594 1.00 64.25 196 MET A N 1
ATOM 1583 C CA . MET A 1 196 ? 21.657 1.066 -17.624 1.00 64.25 196 MET A CA 1
ATOM 1584 C C . MET A 1 196 ? 20.345 1.619 -18.149 1.00 64.25 196 MET A C 1
ATOM 1586 O O . MET A 1 196 ? 19.299 0.977 -18.048 1.00 64.25 196 MET A O 1
ATOM 1590 N N . GLY A 1 197 ? 20.384 2.783 -18.767 1.00 59.12 197 GLY A N 1
ATOM 1591 C CA . GLY A 1 197 ? 19.229 3.238 -19.504 1.00 59.12 197 GLY A CA 1
ATOM 1592 C C . GLY A 1 197 ? 19.429 4.606 -20.095 1.00 59.12 197 GLY A C 1
ATOM 1593 O O . GLY A 1 197 ? 20.522 5.165 -20.073 1.00 59.12 197 GLY A O 1
ATOM 1594 N N . TYR A 1 198 ? 18.330 5.112 -20.617 1.00 55.12 198 TYR A N 1
ATOM 1595 C CA . TYR A 1 198 ? 18.098 6.500 -20.955 1.00 55.12 198 TYR A CA 1
ATOM 1596 C C . TYR A 1 198 ? 16.623 6.730 -20.670 1.00 55.12 198 TYR A C 1
ATOM 1598 O O . TYR A 1 198 ? 15.785 5.885 -20.981 1.00 55.12 198 TYR A O 1
ATOM 1606 N N . TYR A 1 199 ? 16.286 7.820 -20.003 1.00 54.00 199 TYR A N 1
ATOM 1607 C CA . TYR A 1 199 ? 14.878 8.159 -19.858 1.00 54.00 199 TYR A CA 1
ATOM 1608 C C . TYR A 1 199 ? 14.523 9.139 -20.954 1.00 54.00 199 TYR A C 1
ATOM 1610 O O . TYR A 1 199 ? 15.283 10.057 -21.256 1.00 54.00 199 TYR A O 1
ATOM 1618 N N . ASN A 1 200 ? 13.366 8.886 -21.544 1.00 51.47 200 ASN A N 1
ATOM 1619 C CA . ASN A 1 200 ? 12.736 9.779 -22.484 1.00 51.47 200 ASN A CA 1
ATOM 1620 C C . ASN A 1 200 ? 11.606 10.434 -21.721 1.00 51.47 200 ASN A C 1
ATOM 1622 O O . ASN A 1 200 ? 10.659 9.743 -21.354 1.00 51.47 200 ASN A O 1
ATOM 1626 N N . PHE A 1 201 ? 11.675 11.736 -21.492 1.00 52.59 201 PHE A N 1
ATOM 1627 C CA . PHE A 1 201 ? 10.475 12.452 -21.090 1.00 52.59 201 PHE A CA 1
ATOM 1628 C C . PHE A 1 201 ? 9.456 12.313 -22.216 1.00 52.59 201 PHE A C 1
ATOM 1630 O O . PHE A 1 201 ? 9.743 12.717 -23.338 1.00 52.59 201 PHE A O 1
ATOM 1637 N N . ILE A 1 202 ? 8.306 11.694 -21.950 1.00 50.19 202 ILE A N 1
ATOM 1638 C CA . ILE A 1 202 ? 7.264 11.522 -22.964 1.00 50.19 202 ILE A CA 1
ATOM 1639 C C . ILE A 1 202 ? 6.069 12.395 -22.604 1.00 50.19 202 ILE A C 1
ATOM 1641 O O . ILE A 1 202 ? 5.437 12.180 -21.575 1.00 50.19 202 ILE A O 1
ATOM 1645 N N . GLU A 1 203 ? 5.751 13.352 -23.474 1.00 48.88 203 GLU A N 1
ATOM 1646 C CA . GLU A 1 203 ? 4.564 14.207 -23.395 1.00 48.88 203 GLU A CA 1
ATOM 1647 C C . GLU A 1 203 ? 3.677 13.911 -24.602 1.00 48.88 203 GLU A C 1
ATOM 1649 O O . GLU A 1 203 ? 4.146 13.873 -25.736 1.00 48.88 203 GLU A O 1
ATOM 1654 N N . LYS A 1 204 ? 2.392 13.616 -24.363 1.00 48.44 204 LYS A N 1
ATOM 1655 C CA . LYS A 1 204 ? 1.400 13.318 -25.421 1.00 48.44 204 LYS A CA 1
ATOM 1656 C C . LYS A 1 204 ? 1.822 12.223 -26.421 1.00 48.44 204 LYS A C 1
ATOM 1658 O O . LYS A 1 204 ? 1.292 12.144 -27.523 1.00 48.44 204 LYS A O 1
ATOM 1663 N N . GLY A 1 205 ? 2.718 11.323 -26.010 1.00 48.38 205 GLY A N 1
ATOM 1664 C CA . GLY A 1 205 ? 3.235 10.239 -26.851 1.00 48.38 205 GLY A CA 1
ATOM 1665 C C . GLY A 1 205 ? 4.529 10.568 -27.602 1.00 48.38 205 GLY A C 1
ATOM 1666 O O . GLY A 1 205 ? 5.079 9.669 -28.235 1.00 48.38 205 GLY A O 1
ATOM 1667 N N . GLU A 1 206 ? 5.055 11.787 -27.478 1.00 44.44 206 GLU A N 1
ATOM 1668 C CA . GLU A 1 206 ? 6.300 12.233 -28.108 1.00 44.44 206 GLU A CA 1
ATOM 1669 C C . GLU A 1 206 ? 7.446 12.337 -27.092 1.00 44.44 206 GLU A C 1
ATOM 1671 O O . GLU A 1 206 ? 7.251 12.755 -25.953 1.00 44.44 206 GLU A O 1
ATOM 1676 N N . CYS A 1 207 ? 8.652 11.928 -27.496 1.00 50.47 207 CYS A N 1
ATOM 1677 C CA . CYS A 1 207 ? 9.862 12.026 -26.679 1.00 50.47 207 CYS A CA 1
ATOM 1678 C C . CYS A 1 207 ? 10.406 13.462 -26.710 1.00 50.47 207 CYS A C 1
ATOM 1680 O O . CYS A 1 207 ? 10.945 13.888 -27.728 1.00 50.47 207 CYS A O 1
ATOM 1682 N N . LEU A 1 208 ? 10.295 14.181 -25.595 1.00 48.91 208 LEU A N 1
ATOM 1683 C CA . LEU A 1 208 ? 10.729 15.571 -25.448 1.00 48.91 208 LEU A CA 1
ATOM 1684 C C . LEU A 1 208 ? 12.235 15.717 -25.223 1.00 48.91 208 LEU A C 1
ATOM 1686 O O . LEU A 1 208 ? 12.857 16.639 -25.739 1.00 48.91 208 LEU A O 1
ATOM 1690 N N . GLU A 1 209 ? 12.820 14.836 -24.416 1.00 51.78 209 GLU A N 1
ATOM 1691 C CA . GLU A 1 209 ? 14.228 14.910 -24.034 1.00 51.78 209 GLU A CA 1
ATOM 1692 C C . GLU A 1 209 ? 14.709 13.517 -23.617 1.00 51.78 209 GLU A C 1
ATOM 1694 O O . GLU A 1 209 ? 14.049 12.838 -22.827 1.00 51.78 209 GLU A O 1
ATOM 1699 N N . GLN A 1 210 ? 15.847 13.099 -24.180 1.00 51.94 210 GLN A N 1
ATOM 1700 C CA . GLN A 1 210 ? 16.525 11.845 -23.870 1.00 51.94 210 GLN A CA 1
ATOM 1701 C C . GLN A 1 210 ? 17.778 12.152 -23.050 1.00 51.94 210 GLN A C 1
ATOM 1703 O O . GLN A 1 210 ? 18.728 12.747 -23.559 1.00 51.94 210 GLN A O 1
ATOM 1708 N N . LEU A 1 211 ? 17.802 11.716 -21.793 1.00 54.25 211 LEU A N 1
ATOM 1709 C CA . LEU A 1 211 ? 18.975 11.839 -20.930 1.00 54.25 211 LEU A CA 1
ATOM 1710 C C . LEU A 1 211 ? 19.594 10.456 -20.717 1.00 54.25 211 LEU A C 1
ATOM 1712 O O . LEU A 1 211 ? 18.983 9.555 -20.133 1.00 54.25 211 LEU A O 1
ATOM 1716 N N . ASN A 1 212 ? 20.812 10.290 -21.242 1.00 53.78 212 ASN A N 1
ATOM 1717 C CA . ASN A 1 212 ? 21.586 9.055 -21.158 1.00 53.78 212 ASN A CA 1
ATOM 1718 C C . ASN A 1 212 ? 22.370 8.975 -19.840 1.00 53.78 212 ASN A C 1
ATOM 1720 O O . ASN A 1 212 ? 22.835 9.974 -19.295 1.00 53.78 212 ASN A O 1
ATOM 1724 N N . TRP A 1 213 ? 22.565 7.751 -19.361 1.00 55.78 213 TRP A N 1
ATOM 1725 C CA . TRP A 1 213 ? 23.272 7.418 -18.132 1.00 55.78 213 TRP A CA 1
ATOM 1726 C C . TRP A 1 213 ? 24.275 6.312 -18.500 1.00 55.78 213 TRP A C 1
ATOM 1728 O O . TRP A 1 213 ? 24.171 5.158 -18.085 1.00 55.78 213 TRP A O 1
ATOM 1738 N N . ASP A 1 214 ? 25.233 6.680 -19.358 1.00 47.44 214 ASP A N 1
ATOM 1739 C CA . ASP A 1 214 ? 26.189 5.791 -20.039 1.00 47.44 214 ASP A CA 1
ATOM 1740 C C . ASP A 1 214 ? 27.355 5.361 -19.139 1.00 47.44 214 ASP A C 1
ATOM 1742 O O . ASP A 1 214 ? 28.528 5.608 -19.422 1.00 47.44 214 ASP A O 1
ATOM 1746 N N . ILE A 1 215 ? 27.047 4.727 -18.009 1.00 45.78 215 ILE A N 1
ATOM 1747 C CA . ILE A 1 215 ? 28.064 4.314 -17.038 1.00 45.78 215 ILE A CA 1
ATOM 1748 C C . ILE A 1 215 ? 28.033 2.797 -16.896 1.00 45.78 215 ILE A C 1
ATOM 1750 O O . ILE A 1 215 ? 26.954 2.249 -16.668 1.00 45.78 215 ILE A O 1
ATOM 1754 N N . PRO A 1 216 ? 29.186 2.106 -17.003 1.00 47.78 216 PRO A N 1
ATOM 1755 C CA . PRO A 1 216 ? 29.239 0.653 -16.905 1.00 47.78 216 PRO A CA 1
ATOM 1756 C C . PRO A 1 216 ? 28.562 0.134 -15.629 1.00 47.78 216 PRO A C 1
ATOM 1758 O O . PRO A 1 216 ? 28.802 0.656 -14.534 1.00 47.78 216 PRO A O 1
ATOM 1761 N N . ILE A 1 217 ? 27.741 -0.911 -15.775 1.00 50.91 217 ILE A N 1
ATOM 1762 C CA . ILE A 1 217 ? 27.121 -1.637 -14.656 1.00 50.91 217 ILE A CA 1
ATOM 1763 C C . ILE A 1 217 ? 28.233 -2.142 -13.737 1.00 50.91 217 ILE A C 1
ATOM 1765 O O . ILE A 1 217 ? 29.123 -2.878 -14.174 1.00 50.91 217 ILE A O 1
ATOM 1769 N N . MET A 1 218 ? 28.184 -1.775 -12.455 1.00 47.94 218 MET A N 1
ATOM 1770 C CA . MET A 1 218 ? 29.155 -2.279 -11.486 1.00 47.94 218 MET A CA 1
ATOM 1771 C C . MET A 1 218 ? 28.708 -3.657 -10.997 1.00 47.94 218 MET A C 1
ATOM 1773 O O . MET A 1 218 ? 27.708 -3.773 -10.293 1.00 47.94 218 MET A O 1
ATOM 1777 N N . LYS A 1 219 ? 29.459 -4.700 -11.365 1.00 47.00 219 LYS A N 1
ATOM 1778 C CA . LYS A 1 219 ? 29.183 -6.094 -10.975 1.00 47.00 219 LYS A CA 1
ATOM 1779 C C . LYS A 1 219 ? 29.596 -6.439 -9.542 1.00 47.00 219 LYS A C 1
ATOM 1781 O O . LYS A 1 219 ? 29.170 -7.474 -9.042 1.00 47.00 219 LYS A O 1
ATOM 1786 N N . ASP A 1 220 ? 30.395 -5.592 -8.894 1.00 45.12 220 ASP A N 1
ATOM 1787 C CA . ASP A 1 220 ? 30.923 -5.882 -7.563 1.00 45.12 220 ASP A CA 1
ATOM 1788 C C . ASP A 1 220 ? 29.947 -5.479 -6.447 1.00 45.12 220 ASP A C 1
ATOM 1790 O O . ASP A 1 220 ? 29.466 -4.339 -6.373 1.00 45.12 220 ASP A O 1
ATOM 1794 N N . ASP A 1 221 ? 29.721 -6.432 -5.538 1.00 48.56 221 ASP A N 1
ATOM 1795 C CA . ASP A 1 221 ? 28.819 -6.361 -4.379 1.00 48.56 221 ASP A CA 1
ATOM 1796 C C . ASP A 1 221 ? 29.281 -5.374 -3.285 1.00 48.56 221 ASP A C 1
ATOM 1798 O O . ASP A 1 221 ? 28.544 -5.100 -2.336 1.00 48.56 221 ASP A O 1
ATOM 1802 N N . ASN A 1 222 ? 30.484 -4.804 -3.409 1.00 40.75 222 ASN A N 1
ATOM 1803 C CA . ASN A 1 222 ? 31.091 -3.969 -2.377 1.00 40.75 222 ASN A CA 1
ATOM 1804 C C . ASN A 1 222 ? 31.040 -2.479 -2.752 1.00 40.75 222 ASN A C 1
ATOM 1806 O O . ASN A 1 222 ? 31.572 -2.048 -3.771 1.00 40.75 222 ASN A O 1
ATOM 1810 N N . ASN A 1 223 ? 30.418 -1.697 -1.867 1.00 43.19 223 ASN A N 1
ATOM 1811 C CA . ASN A 1 223 ? 30.214 -0.241 -1.881 1.00 43.19 223 ASN A CA 1
ATOM 1812 C C . ASN A 1 223 ? 29.112 0.290 -2.806 1.00 43.19 223 ASN A C 1
ATOM 1814 O O . ASN A 1 223 ? 29.282 0.395 -4.015 1.00 43.19 223 ASN A O 1
ATOM 1818 N N . MET A 1 224 ? 28.005 0.745 -2.209 1.00 42.06 224 MET A N 1
ATOM 1819 C CA . MET A 1 224 ? 27.061 1.678 -2.838 1.00 42.06 224 MET A CA 1
ATOM 1820 C C . MET A 1 224 ? 27.821 2.956 -3.237 1.00 42.06 224 MET A C 1
ATOM 1822 O O . MET A 1 224 ? 28.108 3.798 -2.390 1.00 42.06 224 MET A O 1
ATOM 1826 N N . GLY A 1 225 ? 28.222 3.062 -4.503 1.00 41.78 225 GLY A N 1
ATOM 1827 C CA . GLY A 1 225 ? 28.774 4.288 -5.077 1.00 41.78 225 GLY A CA 1
ATOM 1828 C C . GLY A 1 225 ? 27.648 5.233 -5.493 1.00 41.78 225 GLY A C 1
ATOM 1829 O O . GLY A 1 225 ? 26.549 4.774 -5.788 1.00 41.78 225 GLY A O 1
ATOM 1830 N N . TYR A 1 226 ? 27.928 6.537 -5.492 1.00 39.06 226 TYR A N 1
ATOM 1831 C CA . TYR A 1 226 ? 27.001 7.590 -5.913 1.00 39.06 226 TYR A CA 1
ATOM 1832 C C . TYR A 1 226 ? 26.621 7.493 -7.395 1.00 39.06 226 TYR A C 1
ATOM 1834 O O . TYR A 1 226 ? 27.409 7.008 -8.209 1.00 39.06 226 TYR A O 1
ATOM 1842 N N . ALA A 1 227 ? 25.441 8.025 -7.742 1.00 38.88 227 ALA A N 1
ATOM 1843 C CA . ALA A 1 227 ? 24.957 8.042 -9.118 1.00 38.88 227 ALA A CA 1
ATOM 1844 C C . ALA A 1 227 ? 25.797 9.095 -9.806 1.00 38.88 227 ALA A C 1
ATOM 1846 O O . ALA A 1 227 ? 25.773 10.248 -9.357 1.00 38.88 227 ALA A O 1
ATOM 1847 N N . PRO A 1 228 ? 26.604 8.743 -10.812 1.00 37.06 228 PRO A N 1
ATOM 1848 C CA . PRO A 1 228 ? 27.473 9.741 -11.385 1.00 37.06 228 PRO A CA 1
ATOM 1849 C C . PRO A 1 228 ? 26.592 10.680 -12.209 1.00 37.06 228 PRO A C 1
ATOM 1851 O O . PRO A 1 228 ? 25.924 10.264 -13.147 1.00 37.06 228 PRO A O 1
ATOM 1854 N N . ASN A 1 229 ? 26.570 11.943 -11.786 1.00 38.75 229 ASN A N 1
ATOM 1855 C CA . ASN A 1 229 ? 26.085 13.100 -12.536 1.00 38.75 229 ASN A CA 1
ATOM 1856 C C . ASN A 1 229 ? 24.634 13.084 -13.052 1.00 38.75 229 ASN A C 1
ATOM 1858 O O . ASN A 1 229 ? 24.384 13.519 -14.169 1.00 38.75 229 ASN A O 1
ATOM 1862 N N . VAL A 1 230 ? 23.662 12.742 -12.202 1.00 40.53 230 VAL A N 1
ATOM 1863 C CA . VAL A 1 230 ? 22.291 13.269 -12.362 1.00 40.53 230 VAL A CA 1
ATOM 1864 C C . VAL A 1 230 ? 22.062 14.319 -11.271 1.00 40.53 230 VAL A C 1
ATOM 1866 O O . VAL A 1 230 ? 22.300 14.053 -10.086 1.00 40.53 230 VAL A O 1
ATOM 1869 N N . GLN A 1 231 ? 21.702 15.542 -11.668 1.00 36.78 231 GLN A N 1
ATOM 1870 C CA . GLN A 1 231 ? 21.368 16.681 -10.797 1.00 36.78 231 GLN A CA 1
ATOM 1871 C C . GLN A 1 231 ? 19.962 16.529 -10.177 1.00 36.78 231 GLN A C 1
ATOM 1873 O O . GLN A 1 231 ? 19.180 17.470 -10.180 1.00 36.78 231 GLN A O 1
ATOM 1878 N N . LEU A 1 232 ? 19.617 15.347 -9.657 1.00 39.72 232 LEU A N 1
ATOM 1879 C CA . LEU A 1 232 ? 18.331 15.096 -8.990 1.00 39.72 232 LEU A CA 1
ATOM 1880 C C . LEU A 1 232 ? 18.551 14.381 -7.642 1.00 39.72 232 LEU A C 1
ATOM 1882 O O . LEU A 1 232 ? 19.575 13.698 -7.490 1.00 39.72 232 LEU A O 1
ATOM 1886 N N . PRO A 1 233 ? 17.668 14.570 -6.637 1.00 38.81 233 PRO A N 1
ATOM 1887 C CA . PRO A 1 233 ? 17.901 14.131 -5.260 1.00 38.81 233 PRO A CA 1
ATOM 1888 C C . PRO A 1 233 ? 18.120 12.615 -5.172 1.00 38.81 233 PRO A C 1
ATOM 1890 O O . PRO A 1 233 ? 17.339 11.809 -5.668 1.00 38.81 233 PRO A O 1
ATOM 1893 N N . ARG A 1 234 ? 19.252 12.232 -4.572 1.00 43.75 234 ARG A N 1
ATOM 1894 C CA . ARG A 1 234 ? 19.861 10.900 -4.673 1.00 43.75 234 ARG A CA 1
ATOM 1895 C C . ARG A 1 234 ? 19.474 10.007 -3.493 1.00 43.75 234 ARG A C 1
ATOM 1897 O O . ARG A 1 234 ? 20.164 10.026 -2.473 1.00 43.75 234 ARG A O 1
ATOM 1904 N N . ALA A 1 235 ? 18.466 9.156 -3.658 1.00 45.75 235 ALA A N 1
ATOM 1905 C CA . ALA A 1 235 ? 18.279 7.987 -2.803 1.00 45.75 235 ALA A CA 1
ATOM 1906 C C . ALA A 1 235 ? 18.300 6.698 -3.642 1.00 45.75 235 ALA A C 1
ATOM 1908 O O . ALA A 1 235 ? 17.468 6.472 -4.505 1.00 45.75 235 ALA A O 1
ATOM 1909 N N . TYR A 1 236 ? 19.282 5.843 -3.358 1.00 54.31 236 TYR A N 1
ATOM 1910 C CA . TYR A 1 236 ? 19.520 4.530 -3.979 1.00 54.31 236 TYR A CA 1
ATOM 1911 C C . TYR A 1 236 ? 18.601 3.412 -3.464 1.00 54.31 236 TYR A C 1
ATOM 1913 O O . TYR A 1 236 ? 18.940 2.227 -3.542 1.00 54.31 236 TYR A O 1
ATOM 1921 N N . LEU A 1 237 ? 17.507 3.774 -2.803 1.00 56.97 237 LEU A N 1
ATOM 1922 C CA . LEU A 1 237 ? 16.771 2.861 -1.939 1.00 56.97 237 LEU A CA 1
ATOM 1923 C C . LEU A 1 237 ? 15.974 1.876 -2.798 1.00 56.97 237 LEU A C 1
ATOM 1925 O O . LEU A 1 237 ? 14.914 2.196 -3.306 1.00 56.97 237 LEU A O 1
ATOM 1929 N N . GLY A 1 238 ? 16.536 0.685 -3.009 1.00 61.12 238 GLY A N 1
ATOM 1930 C CA . GLY A 1 238 ? 15.916 -0.417 -3.748 1.00 61.12 238 GLY A CA 1
ATOM 1931 C C . GLY A 1 238 ? 15.764 -0.208 -5.265 1.00 61.12 238 GLY A C 1
ATOM 1932 O O . GLY A 1 238 ? 15.909 -1.175 -5.995 1.00 61.12 238 GLY A O 1
ATOM 1933 N N . HIS A 1 239 ? 15.605 1.015 -5.784 1.00 68.19 239 HIS A N 1
ATOM 1934 C CA . HIS A 1 239 ? 15.485 1.300 -7.234 1.00 68.19 239 HIS A CA 1
ATOM 1935 C C . HIS A 1 239 ? 16.813 1.506 -7.970 1.00 68.19 239 HIS A C 1
ATOM 1937 O O . HIS A 1 239 ? 16.846 1.885 -9.142 1.00 68.19 239 HIS A O 1
ATOM 1943 N N . GLY A 1 240 ? 17.931 1.306 -7.269 1.00 69.88 240 GLY A N 1
ATOM 1944 C CA . GLY A 1 240 ? 19.266 1.490 -7.826 1.00 69.88 240 GLY A CA 1
ATOM 1945 C C . GLY A 1 240 ? 19.464 2.892 -8.397 1.00 69.88 240 GLY A C 1
ATOM 1946 O O . GLY A 1 240 ? 19.288 3.883 -7.690 1.00 69.88 240 GLY A O 1
ATOM 1947 N N . ARG A 1 241 ? 19.876 2.980 -9.666 1.00 69.50 241 ARG A N 1
ATOM 1948 C CA . ARG A 1 241 ? 20.164 4.265 -10.321 1.00 69.50 241 ARG A CA 1
ATOM 1949 C C . ARG A 1 241 ? 18.921 5.043 -10.729 1.00 69.50 241 ARG A C 1
ATOM 1951 O O . ARG A 1 241 ? 19.058 6.245 -10.896 1.00 69.50 241 ARG A O 1
ATOM 1958 N N . LEU A 1 242 ? 17.747 4.414 -10.837 1.00 71.88 242 LEU A N 1
ATOM 1959 C CA . LEU A 1 242 ? 16.519 5.120 -11.222 1.00 71.88 242 LEU A CA 1
ATOM 1960 C C . LEU A 1 242 ? 16.056 6.153 -10.187 1.00 71.88 242 LEU A C 1
ATOM 1962 O O . LEU A 1 242 ? 15.244 7.015 -10.521 1.00 71.88 242 LEU A O 1
ATOM 1966 N N . GLY A 1 243 ? 16.567 6.086 -8.952 1.00 73.44 243 GLY A N 1
ATOM 1967 C CA . GLY A 1 243 ? 16.161 6.992 -7.881 1.00 73.44 243 GLY A CA 1
ATOM 1968 C C . GLY A 1 243 ? 14.645 6.963 -7.699 1.00 73.44 243 GLY A C 1
ATOM 1969 O O . GLY A 1 243 ? 14.060 5.889 -7.645 1.00 73.44 243 GLY A O 1
ATOM 1970 N N . HIS A 1 244 ? 14.023 8.140 -7.678 1.00 75.12 244 HIS A N 1
ATOM 1971 C CA . HIS A 1 244 ? 12.585 8.310 -7.449 1.00 75.12 244 HIS A CA 1
ATOM 1972 C C . HIS A 1 244 ? 11.708 8.177 -8.703 1.00 75.12 244 HIS A C 1
ATOM 1974 O O . HIS A 1 244 ? 10.491 8.291 -8.616 1.00 75.12 244 HIS A O 1
ATOM 1980 N N . PHE A 1 245 ? 12.272 7.917 -9.888 1.00 76.94 245 PHE A N 1
ATOM 1981 C CA . PHE A 1 245 ? 11.450 7.776 -11.098 1.00 76.94 245 PHE A CA 1
ATOM 1982 C C . PHE A 1 245 ? 10.342 6.724 -10.986 1.00 76.94 245 PHE A C 1
ATOM 1984 O O . PHE A 1 245 ? 9.247 6.997 -11.471 1.00 76.94 245 PHE A O 1
ATOM 1991 N N . PRO A 1 246 ? 10.543 5.558 -10.345 1.00 85.31 246 PRO A N 1
ATOM 1992 C CA . PRO A 1 246 ? 9.460 4.599 -10.151 1.00 85.31 246 PRO A CA 1
ATOM 1993 C C . PRO A 1 246 ? 8.304 5.120 -9.279 1.00 85.31 246 PRO A C 1
ATOM 1995 O O . PRO A 1 246 ? 7.208 4.566 -9.356 1.00 85.31 246 PRO A O 1
ATOM 1998 N N . ASP A 1 247 ? 8.532 6.175 -8.490 1.00 83.94 247 ASP A N 1
ATOM 1999 C CA . ASP A 1 247 ? 7.546 6.806 -7.606 1.00 83.94 247 ASP A CA 1
ATOM 2000 C C . ASP A 1 247 ? 6.781 7.959 -8.270 1.00 83.94 247 ASP A C 1
ATOM 2002 O O . ASP A 1 247 ? 5.700 8.326 -7.814 1.00 83.94 247 ASP A O 1
ATOM 2006 N N . TYR A 1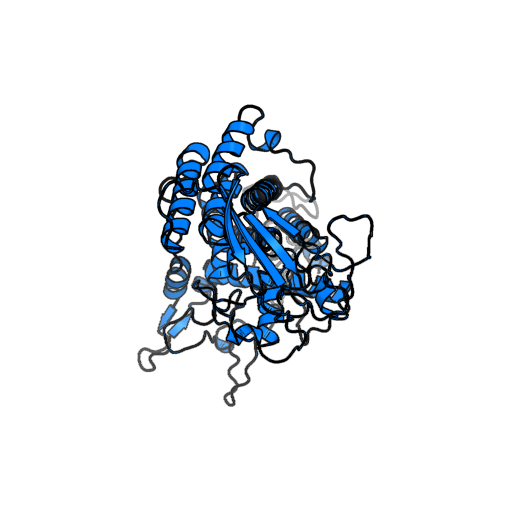 248 ? 7.280 8.478 -9.394 1.00 81.50 248 TYR A N 1
ATOM 2007 C CA . TYR A 1 248 ? 6.665 9.595 -10.108 1.00 81.50 248 TYR A CA 1
ATOM 2008 C C . TYR A 1 248 ? 5.549 9.114 -11.040 1.00 81.50 248 TYR A C 1
ATOM 2010 O O . TYR A 1 248 ? 5.796 8.515 -12.087 1.00 81.50 248 TYR A O 1
ATOM 2018 N N . SER A 1 249 ? 4.303 9.427 -10.694 1.00 84.81 249 SER A N 1
ATOM 2019 C CA . SER A 1 249 ? 3.089 8.969 -11.385 1.00 84.81 249 SER A CA 1
ATOM 2020 C C . SER A 1 249 ? 2.982 9.388 -12.863 1.00 84.81 249 SER A C 1
ATOM 2022 O O . SER A 1 249 ? 2.347 8.701 -13.662 1.00 84.81 249 SER A O 1
ATOM 2024 N N . TRP A 1 250 ? 3.655 10.470 -13.250 1.00 77.94 250 TRP A N 1
ATOM 2025 C CA . TRP A 1 250 ? 3.534 11.143 -14.547 1.00 77.94 250 TRP A CA 1
ATOM 2026 C C . TRP A 1 250 ? 4.597 10.742 -15.582 1.00 77.94 250 TRP A C 1
ATOM 2028 O O . TRP A 1 250 ? 4.465 11.095 -16.753 1.00 77.94 250 TRP A O 1
ATOM 2038 N N . CYS A 1 251 ? 5.663 10.035 -15.195 1.00 75.44 251 CYS A N 1
ATOM 2039 C CA . CYS A 1 251 ? 6.808 9.821 -16.083 1.00 75.44 251 CYS A CA 1
ATOM 2040 C C . CYS A 1 251 ? 6.741 8.500 -16.869 1.00 75.44 251 CYS A C 1
ATOM 2042 O O . CYS A 1 251 ? 6.211 7.478 -16.428 1.00 75.44 251 CYS A O 1
ATOM 2044 N N . ARG A 1 252 ? 7.345 8.501 -18.058 1.00 78.25 252 ARG A N 1
ATOM 2045 C CA . ARG A 1 252 ? 7.630 7.291 -18.832 1.00 78.25 252 ARG A CA 1
ATOM 2046 C C . ARG A 1 252 ? 9.138 7.206 -19.028 1.00 78.25 252 ARG A C 1
ATOM 2048 O O . ARG A 1 252 ? 9.777 8.226 -19.235 1.00 78.25 252 ARG A O 1
ATOM 2055 N N . TYR A 1 253 ? 9.725 6.020 -18.935 1.00 75.06 253 TYR A N 1
ATOM 2056 C CA . TYR A 1 253 ? 11.171 5.851 -19.066 1.00 75.06 253 TYR A CA 1
ATOM 2057 C C . TYR A 1 253 ? 11.548 4.473 -19.606 1.00 75.06 253 TYR A C 1
ATOM 2059 O O . TYR A 1 253 ? 10.771 3.519 -19.539 1.00 75.06 253 TYR A O 1
ATOM 2067 N N . TYR A 1 254 ? 12.761 4.379 -20.150 1.00 77.25 254 TYR A N 1
ATOM 2068 C CA . TYR A 1 254 ? 13.325 3.153 -20.695 1.00 77.25 254 TYR A CA 1
ATOM 2069 C C . TYR A 1 254 ? 14.534 2.763 -19.856 1.00 77.25 254 TYR A C 1
ATOM 2071 O O . TYR A 1 254 ? 15.391 3.584 -19.536 1.00 77.25 254 TYR A O 1
ATOM 2079 N N . TYR A 1 255 ? 14.626 1.500 -19.472 1.00 77.19 255 TYR A N 1
ATOM 2080 C CA . TYR A 1 255 ? 15.752 1.044 -18.669 1.00 77.19 255 TYR A CA 1
ATOM 2081 C C . TYR A 1 255 ? 16.064 -0.413 -18.961 1.00 77.19 255 TYR A C 1
ATOM 2083 O O . TYR A 1 255 ? 15.212 -1.177 -19.405 1.00 77.19 255 TYR A O 1
ATOM 2091 N N . SER A 1 256 ? 17.305 -0.801 -18.722 1.00 76.38 256 SER A N 1
ATOM 2092 C CA . SER A 1 256 ? 17.752 -2.174 -18.824 1.00 76.38 256 SER A CA 1
ATOM 2093 C C . SER A 1 256 ? 18.375 -2.601 -17.499 1.00 76.38 256 SER A C 1
ATOM 2095 O O . SER A 1 256 ? 19.470 -2.138 -17.154 1.00 76.38 256 SER A O 1
ATOM 2097 N N . PRO A 1 257 ? 17.678 -3.437 -16.717 1.00 78.75 257 PRO A N 1
ATOM 2098 C CA . PRO A 1 257 ? 18.174 -3.863 -15.421 1.00 78.75 257 PRO A CA 1
ATOM 2099 C C . PRO A 1 257 ? 19.368 -4.809 -15.571 1.00 78.75 257 PRO A C 1
ATOM 2101 O O . PRO A 1 257 ? 19.464 -5.586 -16.524 1.00 78.75 257 PRO A O 1
ATOM 2104 N N . ALA A 1 258 ? 20.274 -4.778 -14.595 1.00 75.31 258 ALA A N 1
ATOM 2105 C CA . ALA A 1 258 ? 21.513 -5.553 -14.612 1.00 75.31 258 ALA A CA 1
ATOM 2106 C C . ALA A 1 258 ? 21.271 -7.059 -14.756 1.00 75.31 258 ALA A C 1
ATOM 2108 O O . ALA A 1 258 ? 22.042 -7.754 -15.415 1.00 75.31 258 ALA A O 1
ATOM 2109 N N . TRP A 1 259 ? 20.172 -7.564 -14.196 1.00 77.88 259 TRP A N 1
ATOM 2110 C CA . TRP A 1 259 ? 19.827 -8.979 -14.253 1.00 77.88 259 TRP A CA 1
ATOM 2111 C C . TRP A 1 259 ? 19.349 -9.469 -15.632 1.00 77.88 259 TRP A C 1
ATOM 2113 O O . TRP A 1 259 ? 19.231 -10.680 -15.798 1.00 77.88 259 TRP A O 1
ATOM 2123 N N . MET A 1 260 ? 19.090 -8.577 -16.601 1.00 75.94 260 MET A N 1
ATOM 2124 C CA . MET A 1 260 ? 18.801 -8.920 -18.010 1.00 75.94 260 MET A CA 1
ATOM 2125 C C . MET A 1 260 ? 20.057 -8.984 -18.882 1.00 75.94 260 MET A C 1
ATOM 2127 O O . MET A 1 260 ? 20.002 -9.367 -20.051 1.00 75.94 260 MET A O 1
ATOM 2131 N N . GLN A 1 261 ? 21.200 -8.576 -18.337 1.00 67.81 261 GLN A N 1
ATOM 2132 C CA . GLN A 1 261 ? 22.439 -8.481 -19.084 1.00 67.81 261 GLN A CA 1
ATOM 2133 C C . GLN A 1 261 ? 23.238 -9.772 -18.928 1.00 67.81 261 GLN A C 1
ATOM 2135 O O . GLN A 1 261 ? 23.887 -10.013 -17.908 1.00 67.81 261 GLN A O 1
ATOM 2140 N N . ALA A 1 262 ? 23.188 -10.625 -19.952 1.00 52.72 262 ALA A N 1
ATOM 2141 C CA . ALA A 1 262 ? 23.881 -11.907 -19.968 1.00 52.72 262 ALA A CA 1
ATOM 2142 C C . ALA A 1 262 ? 25.413 -11.723 -19.888 1.00 52.72 262 ALA A C 1
ATOM 2144 O O . ALA A 1 262 ? 26.090 -11.505 -20.887 1.00 52.72 262 ALA A O 1
ATOM 2145 N N . GLY A 1 263 ? 25.983 -11.818 -18.684 1.00 49.84 263 GLY A N 1
ATOM 2146 C CA . GLY A 1 263 ? 27.385 -12.189 -18.437 1.00 49.84 263 GLY A CA 1
ATOM 2147 C C . GLY A 1 263 ? 28.509 -11.215 -18.835 1.00 49.84 263 GLY A C 1
ATOM 2148 O O . GLY A 1 263 ? 29.606 -11.348 -18.298 1.00 49.84 263 GLY A O 1
ATOM 2149 N N . GLY A 1 264 ? 28.297 -10.194 -19.669 1.00 46.94 264 GLY A N 1
ATOM 2150 C CA . GLY A 1 264 ? 29.350 -9.272 -20.143 1.00 46.94 264 GLY A CA 1
ATOM 2151 C C . GLY A 1 264 ? 29.420 -7.937 -19.391 1.00 46.94 264 GLY A C 1
ATOM 2152 O O . GLY A 1 264 ? 28.440 -7.521 -18.784 1.00 46.94 264 GLY A O 1
ATOM 2153 N N . SER A 1 265 ? 30.592 -7.294 -19.345 1.00 43.62 265 SER A N 1
ATOM 2154 C CA . SER A 1 265 ? 30.670 -5.843 -19.100 1.00 43.62 265 SER A CA 1
ATOM 2155 C C . SER A 1 265 ? 30.178 -5.160 -20.373 1.00 43.62 265 SER A C 1
ATOM 2157 O O . SER A 1 265 ? 30.677 -5.475 -21.453 1.00 43.62 265 SER A O 1
ATOM 2159 N N . ILE A 1 266 ? 29.169 -4.300 -20.275 1.00 46.16 266 ILE A N 1
ATOM 2160 C CA . ILE A 1 266 ? 28.580 -3.652 -21.448 1.00 46.16 266 ILE A CA 1
ATOM 2161 C C . ILE A 1 266 ? 29.267 -2.313 -21.640 1.00 46.16 266 ILE A C 1
ATOM 2163 O O . ILE A 1 266 ? 29.246 -1.459 -20.756 1.00 46.16 266 ILE A O 1
ATOM 2167 N N . ASN A 1 267 ? 29.880 -2.151 -22.810 1.00 45.31 267 ASN A N 1
ATOM 2168 C CA . ASN A 1 267 ? 30.368 -0.869 -23.284 1.00 45.31 267 ASN A CA 1
ATOM 2169 C C . ASN A 1 267 ? 29.210 -0.148 -24.007 1.00 45.31 267 ASN A C 1
ATOM 2171 O O . ASN A 1 267 ? 28.798 -0.626 -25.065 1.00 45.31 267 ASN A O 1
ATOM 2175 N N . PRO A 1 268 ? 28.681 0.974 -23.483 1.00 41.78 268 PRO A N 1
ATOM 2176 C CA . PRO A 1 268 ? 27.579 1.713 -24.112 1.00 41.78 268 PRO A CA 1
ATOM 2177 C C . PRO A 1 268 ? 27.927 2.271 -25.505 1.00 41.78 268 PRO A C 1
ATOM 2179 O O . PRO A 1 268 ? 27.028 2.533 -26.294 1.00 41.78 268 PRO A O 1
ATOM 2182 N N . ASN A 1 269 ? 29.216 2.362 -25.856 1.00 40.38 269 ASN A N 1
ATOM 2183 C CA . ASN A 1 269 ? 29.674 2.806 -27.178 1.00 40.38 269 ASN A CA 1
ATOM 2184 C C . ASN A 1 269 ? 29.869 1.659 -28.185 1.00 40.38 269 ASN A C 1
ATOM 2186 O O . ASN A 1 269 ? 30.276 1.905 -29.321 1.00 40.38 269 ASN A O 1
ATOM 2190 N N . SER A 1 270 ? 29.625 0.399 -27.802 1.00 45.41 270 SER A N 1
ATOM 2191 C CA . SER A 1 270 ? 29.681 -0.708 -28.757 1.00 45.41 270 SER A CA 1
ATOM 2192 C C . SER A 1 270 ? 28.324 -0.877 -29.436 1.00 45.41 270 SER A C 1
ATOM 2194 O O . SER A 1 270 ? 27.386 -1.395 -28.835 1.00 45.41 270 SER A O 1
ATOM 2196 N N . SER A 1 271 ? 28.249 -0.551 -30.724 1.00 43.66 271 SER A N 1
ATOM 2197 C CA . SER A 1 271 ? 27.136 -0.887 -31.627 1.00 43.66 271 SER A CA 1
ATOM 2198 C C . SER A 1 271 ? 26.920 -2.402 -31.824 1.00 43.66 271 SER A C 1
ATOM 2200 O O . SER A 1 271 ? 26.083 -2.810 -32.623 1.00 43.66 271 SER A O 1
ATOM 2202 N N . ALA A 1 272 ? 27.675 -3.242 -31.106 1.00 43.31 272 ALA A N 1
ATOM 2203 C CA . ALA A 1 272 ? 27.727 -4.693 -31.253 1.00 43.31 272 ALA A CA 1
ATOM 2204 C C . ALA A 1 272 ? 26.883 -5.481 -30.228 1.00 43.31 272 ALA A C 1
ATOM 2206 O O . ALA A 1 272 ? 26.699 -6.681 -30.413 1.00 43.31 272 ALA A O 1
ATOM 2207 N N . ASN A 1 273 ? 26.354 -4.851 -29.169 1.00 53.22 273 ASN A N 1
ATOM 2208 C CA . ASN A 1 273 ? 25.560 -5.544 -28.146 1.00 53.22 273 ASN A CA 1
ATOM 2209 C C . ASN A 1 273 ? 24.089 -5.102 -28.204 1.00 53.22 273 ASN A C 1
ATOM 2211 O O . ASN A 1 273 ? 23.771 -3.959 -27.887 1.00 53.22 273 ASN A O 1
ATOM 2215 N N . ASN A 1 274 ? 23.183 -6.013 -28.576 1.00 56.53 274 ASN A N 1
ATOM 2216 C CA . ASN A 1 274 ? 21.729 -5.811 -28.524 1.00 56.53 274 ASN A CA 1
ATOM 2217 C C . ASN A 1 274 ? 21.253 -5.665 -27.062 1.00 56.53 274 ASN A C 1
ATOM 2219 O O . ASN A 1 274 ? 20.825 -6.638 -26.441 1.00 56.53 274 ASN A O 1
ATOM 2223 N N . VAL A 1 275 ? 21.343 -4.460 -26.492 1.00 61.59 275 VAL A N 1
ATOM 2224 C CA . VAL A 1 275 ? 20.850 -4.153 -25.139 1.00 61.59 275 VAL A CA 1
ATOM 2225 C C . VAL A 1 275 ? 19.319 -4.202 -25.139 1.00 61.59 275 VAL A C 1
ATOM 2227 O O . VAL A 1 275 ? 18.653 -3.366 -25.748 1.00 61.59 275 VAL A O 1
ATOM 2230 N N . LYS A 1 276 ? 18.741 -5.188 -24.445 1.00 71.56 276 LYS A N 1
ATOM 2231 C CA . LYS A 1 276 ? 17.285 -5.322 -24.290 1.00 71.56 276 LYS A CA 1
ATOM 2232 C C . LYS A 1 276 ? 16.767 -4.280 -23.294 1.00 71.56 276 LYS A C 1
ATOM 2234 O O . LYS A 1 276 ? 17.116 -4.324 -22.116 1.00 71.56 276 LYS A O 1
ATOM 2239 N N . MET A 1 277 ? 15.927 -3.363 -23.764 1.00 75.50 277 MET A N 1
ATOM 2240 C CA . MET A 1 277 ? 15.327 -2.294 -22.958 1.00 75.50 277 MET A CA 1
ATOM 2241 C C . MET A 1 277 ? 13.906 -2.669 -22.520 1.00 75.50 277 MET A C 1
ATOM 2243 O O . MET A 1 277 ? 13.112 -3.161 -23.322 1.00 75.50 277 MET A O 1
ATOM 2247 N N . LEU A 1 278 ? 13.579 -2.411 -21.256 1.00 79.38 278 LEU A N 1
ATOM 2248 C CA . LEU A 1 278 ? 12.220 -2.406 -20.725 1.00 79.38 278 LEU A CA 1
ATOM 2249 C C . LEU A 1 278 ? 11.633 -0.996 -20.832 1.00 79.38 278 LEU A C 1
ATOM 2251 O O . LEU A 1 278 ? 12.345 -0.007 -20.661 1.00 79.38 278 LEU A O 1
ATOM 2255 N N . VAL A 1 279 ? 10.326 -0.916 -21.085 1.00 81.94 279 VAL A N 1
ATOM 2256 C CA . VAL A 1 279 ? 9.568 0.342 -21.081 1.00 81.94 279 VAL A CA 1
ATOM 2257 C C . VAL A 1 279 ? 8.741 0.409 -19.814 1.00 81.94 279 VAL A C 1
ATOM 2259 O O . VAL A 1 279 ? 8.031 -0.543 -19.479 1.00 81.94 279 VAL A O 1
ATOM 2262 N N . ARG A 1 280 ? 8.793 1.551 -19.137 1.00 83.81 280 ARG A N 1
ATOM 2263 C CA . ARG A 1 280 ? 7.951 1.850 -17.994 1.00 83.81 280 ARG A CA 1
ATOM 2264 C C . ARG A 1 280 ? 7.089 3.066 -18.274 1.00 83.81 280 ARG A C 1
ATOM 2266 O O . ARG A 1 280 ? 7.620 4.136 -18.528 1.00 83.81 280 ARG A O 1
ATOM 2273 N N . ASP A 1 281 ? 5.776 2.889 -18.196 1.00 85.19 281 ASP A N 1
ATOM 2274 C CA . ASP A 1 281 ? 4.779 3.941 -18.385 1.00 85.19 281 ASP A CA 1
ATOM 2275 C C . ASP A 1 281 ? 4.014 4.166 -17.079 1.00 85.19 281 ASP A C 1
ATOM 2277 O O . ASP A 1 281 ? 2.987 3.520 -16.841 1.00 85.19 281 ASP A O 1
ATOM 2281 N N . ASN A 1 282 ? 4.550 5.012 -16.191 1.00 86.94 282 ASN A N 1
ATOM 2282 C CA . ASN A 1 282 ? 3.973 5.173 -14.858 1.00 86.94 282 ASN A CA 1
ATOM 2283 C C . ASN A 1 282 ? 2.516 5.646 -14.883 1.00 86.94 282 ASN A C 1
ATOM 2285 O O . ASN A 1 282 ? 1.752 5.088 -14.098 1.00 86.94 282 ASN A O 1
ATOM 2289 N N . PRO A 1 283 ? 2.059 6.516 -15.806 1.00 87.50 283 PRO A N 1
ATOM 2290 C CA . PRO A 1 283 ? 0.648 6.881 -15.856 1.00 87.50 283 PRO A CA 1
ATOM 2291 C C . PRO A 1 283 ? -0.303 5.683 -15.960 1.00 87.50 283 PRO A C 1
ATOM 2293 O O . PRO A 1 283 ? -1.285 5.579 -15.223 1.00 87.50 283 PRO A O 1
ATOM 2296 N N . VAL A 1 284 ? 0.016 4.720 -16.829 1.00 88.88 284 VAL A N 1
ATOM 2297 C CA . VAL A 1 284 ? -0.779 3.493 -17.000 1.00 88.88 284 VAL A CA 1
ATOM 2298 C C . VAL A 1 284 ? -0.647 2.577 -15.785 1.00 88.88 284 VAL A C 1
ATOM 2300 O O . VAL A 1 284 ? -1.626 1.977 -15.334 1.00 88.88 284 VAL A O 1
ATOM 2303 N N . VAL A 1 285 ? 0.559 2.469 -15.232 1.00 91.69 285 VAL A N 1
ATOM 2304 C CA . VAL A 1 285 ? 0.851 1.627 -14.067 1.00 91.69 285 VAL A CA 1
ATOM 2305 C C . VAL A 1 285 ? 0.107 2.123 -12.831 1.00 91.69 285 VAL A C 1
ATOM 2307 O O . VAL A 1 285 ? -0.556 1.328 -12.171 1.00 91.69 285 VAL A O 1
ATOM 2310 N N . PHE A 1 286 ? 0.185 3.417 -12.529 1.00 93.94 286 PHE A N 1
ATOM 2311 C CA . PHE A 1 286 ? -0.465 4.045 -11.382 1.00 93.94 286 PHE A CA 1
ATOM 2312 C C . PHE A 1 286 ? -1.985 4.002 -11.539 1.00 93.94 286 PHE A C 1
ATOM 2314 O O . PHE A 1 286 ? -2.686 3.678 -10.582 1.00 93.94 286 PHE A O 1
ATOM 2321 N N . GLN A 1 287 ? -2.507 4.220 -12.753 1.00 94.44 287 GLN A N 1
ATOM 2322 C CA . GLN A 1 287 ? -3.937 4.060 -13.033 1.00 94.44 287 GLN A CA 1
ATOM 2323 C C . GLN A 1 287 ? -4.393 2.614 -12.775 1.00 94.44 287 GLN A C 1
ATOM 2325 O O . GLN A 1 287 ? -5.436 2.383 -12.161 1.00 94.44 287 GLN A O 1
ATOM 2330 N N . THR A 1 288 ? -3.591 1.629 -13.186 1.00 94.81 288 THR A N 1
ATOM 2331 C CA . THR A 1 288 ? -3.870 0.209 -12.926 1.00 94.81 288 THR A CA 1
ATOM 2332 C C . THR A 1 288 ? -3.835 -0.102 -11.429 1.00 94.81 288 THR A C 1
ATOM 2334 O O . THR A 1 288 ? -4.765 -0.725 -10.917 1.00 94.81 288 THR A O 1
ATOM 2337 N N . ALA A 1 289 ? -2.805 0.365 -10.717 1.00 96.75 289 ALA A N 1
ATOM 2338 C CA . ALA A 1 289 ? -2.679 0.203 -9.271 1.00 96.75 289 ALA A CA 1
ATOM 2339 C C . ALA A 1 289 ? -3.887 0.805 -8.539 1.00 96.75 289 ALA A C 1
ATOM 2341 O O . ALA A 1 289 ? -4.485 0.146 -7.690 1.00 96.75 289 ALA A O 1
ATOM 2342 N N . PHE A 1 290 ? -4.311 2.011 -8.927 1.00 98.25 290 PHE A N 1
ATOM 2343 C CA . PHE A 1 290 ? -5.468 2.690 -8.351 1.00 98.25 290 PHE A CA 1
ATOM 2344 C C . PHE A 1 290 ? -6.746 1.859 -8.502 1.00 98.25 290 PHE A C 1
ATOM 2346 O O . PHE A 1 290 ? -7.471 1.636 -7.534 1.00 98.25 290 PHE A O 1
ATOM 2353 N N . PHE A 1 291 ? -7.019 1.340 -9.699 1.00 97.31 291 PHE A N 1
ATOM 2354 C CA . PHE A 1 291 ? -8.211 0.524 -9.924 1.00 97.31 291 PHE A CA 1
ATOM 2355 C C . PHE A 1 291 ? -8.177 -0.816 -9.193 1.00 97.31 291 PHE A C 1
ATOM 2357 O O . PHE A 1 291 ? -9.223 -1.290 -8.746 1.00 97.31 291 PHE A O 1
ATOM 2364 N N . GLU A 1 292 ? -7.004 -1.423 -9.027 1.00 97.19 292 GLU A N 1
ATOM 2365 C CA . GLU A 1 292 ? -6.875 -2.617 -8.193 1.00 97.19 292 GLU A CA 1
ATOM 2366 C C . GLU A 1 292 ? -7.084 -2.302 -6.705 1.00 97.19 292 GLU A C 1
ATOM 2368 O O . GLU A 1 292 ? -7.795 -3.054 -6.034 1.00 97.19 292 GLU A O 1
ATOM 2373 N N . LEU A 1 293 ? -6.597 -1.160 -6.201 1.00 98.25 293 LEU A N 1
ATOM 2374 C CA . LEU A 1 293 ? -6.921 -0.687 -4.848 1.00 98.25 293 LEU A CA 1
ATOM 2375 C C . LEU A 1 293 ? -8.432 -0.521 -4.658 1.00 98.25 293 LEU A C 1
ATOM 2377 O O . LEU A 1 293 ? -8.985 -1.030 -3.684 1.00 98.25 293 LEU A O 1
ATOM 2381 N N . VAL A 1 294 ? -9.123 0.121 -5.609 1.00 98.38 294 VAL A N 1
ATOM 2382 C CA . VAL A 1 294 ? -10.587 0.287 -5.574 1.00 98.38 294 VAL A CA 1
ATOM 2383 C C . VAL A 1 294 ? -11.291 -1.073 -5.477 1.00 98.38 294 VAL A C 1
ATOM 2385 O O . VAL A 1 294 ? -12.179 -1.248 -4.642 1.00 98.38 294 VAL A O 1
ATOM 2388 N N . LYS A 1 295 ? -10.887 -2.066 -6.283 1.00 97.06 295 LYS A N 1
ATOM 2389 C CA . LYS A 1 295 ? -11.483 -3.416 -6.257 1.00 97.06 295 LYS A CA 1
ATOM 2390 C C . LYS A 1 295 ? -11.247 -4.131 -4.929 1.00 97.06 295 LYS A C 1
ATOM 2392 O O . LYS A 1 295 ? -12.173 -4.747 -4.400 1.00 97.06 295 LYS A O 1
ATOM 2397 N N . VAL A 1 296 ? -10.033 -4.054 -4.382 1.00 97.56 296 VAL A N 1
ATOM 2398 C CA . VAL A 1 296 ? -9.700 -4.666 -3.088 1.00 97.56 296 VAL A CA 1
ATOM 2399 C C . VAL A 1 296 ? -10.489 -4.007 -1.958 1.00 97.56 296 VAL A C 1
ATOM 2401 O O . VAL A 1 296 ? -11.116 -4.700 -1.155 1.00 97.56 296 VAL A O 1
ATOM 2404 N N . LEU A 1 297 ? -10.530 -2.676 -1.921 1.00 98.19 297 LEU A N 1
ATOM 2405 C CA . LEU A 1 297 ? -11.277 -1.918 -0.917 1.00 98.19 297 LEU A CA 1
ATOM 2406 C C . LEU A 1 297 ? -12.783 -2.167 -1.018 1.00 98.19 297 LEU A C 1
ATOM 2408 O O . LEU A 1 297 ? -13.447 -2.273 0.014 1.00 98.19 297 LEU A O 1
ATOM 2412 N N . TYR A 1 298 ? -13.323 -2.318 -2.229 1.00 97.19 298 TYR A N 1
ATOM 2413 C CA . TYR A 1 298 ? -14.725 -2.677 -2.435 1.00 97.19 298 TYR A CA 1
ATOM 2414 C C . TYR A 1 298 ? -15.003 -4.104 -1.947 1.00 97.19 298 TYR A C 1
ATOM 2416 O O . TYR A 1 298 ? -16.008 -4.341 -1.274 1.00 97.19 298 TYR A O 1
ATOM 2424 N N . ALA A 1 299 ? -14.106 -5.056 -2.230 1.00 95.31 299 ALA A N 1
ATOM 2425 C CA . ALA A 1 299 ? -14.218 -6.426 -1.735 1.00 95.31 299 ALA A CA 1
ATOM 2426 C C . ALA A 1 299 ? -14.223 -6.480 -0.201 1.00 95.31 299 ALA A C 1
ATOM 2428 O O . ALA A 1 299 ? -15.071 -7.154 0.382 1.00 95.31 299 ALA A O 1
ATOM 2429 N N . LEU A 1 300 ? -13.341 -5.715 0.449 1.00 94.75 300 LEU A N 1
ATOM 2430 C CA . LEU A 1 300 ? -13.313 -5.573 1.905 1.00 94.75 300 LEU A CA 1
ATOM 2431 C C . LEU A 1 300 ? -14.617 -4.966 2.434 1.00 94.75 300 LEU A C 1
ATOM 2433 O O . LEU A 1 300 ? -15.235 -5.539 3.332 1.00 94.75 300 LEU A O 1
ATOM 2437 N N . LYS A 1 301 ? -15.087 -3.856 1.850 1.00 94.25 301 LYS A N 1
ATOM 2438 C CA . LYS A 1 301 ? -16.318 -3.190 2.302 1.00 94.25 301 LYS A CA 1
ATOM 2439 C C . LYS A 1 301 ? -17.537 -4.109 2.230 1.00 94.25 301 LYS A C 1
ATOM 2441 O O . LYS A 1 301 ? -18.391 -4.068 3.112 1.00 94.25 301 LYS A O 1
ATOM 2446 N N . ASN A 1 302 ? -17.585 -4.959 1.207 1.00 92.19 302 ASN A N 1
ATOM 2447 C CA . ASN A 1 302 ? -18.699 -5.862 0.933 1.00 92.19 302 ASN A CA 1
ATOM 2448 C C . ASN A 1 302 ? -18.459 -7.305 1.418 1.00 92.19 302 ASN A C 1
ATOM 2450 O O . ASN A 1 302 ? -19.222 -8.200 1.062 1.00 92.19 302 ASN A O 1
ATOM 2454 N N . LYS A 1 303 ? -17.414 -7.547 2.226 1.00 89.44 303 LYS A N 1
ATOM 2455 C CA . LYS A 1 303 ? -17.061 -8.868 2.788 1.00 89.44 303 LYS A CA 1
ATOM 2456 C C . LYS A 1 303 ? -16.951 -9.994 1.736 1.00 89.44 303 LYS A C 1
ATOM 2458 O O . LYS A 1 303 ? -17.332 -11.139 1.988 1.00 89.44 303 LYS A O 1
ATOM 2463 N N . ILE A 1 304 ? -16.414 -9.685 0.556 1.00 88.69 304 ILE A N 1
ATOM 2464 C CA . ILE A 1 304 ? -16.166 -10.653 -0.524 1.00 88.69 304 ILE A CA 1
ATOM 2465 C C . ILE A 1 304 ? -14.905 -11.461 -0.191 1.00 88.69 304 ILE A C 1
ATOM 2467 O O . ILE A 1 304 ? -13.849 -10.892 0.042 1.00 88.69 304 ILE A O 1
ATOM 2471 N N . SER A 1 305 ? -14.991 -12.792 -0.171 1.00 79.44 305 SER A N 1
ATOM 2472 C CA . SER A 1 305 ? -13.988 -13.643 0.494 1.00 79.44 305 SER A CA 1
ATOM 2473 C C . SER A 1 305 ? -12.781 -14.073 -0.346 1.00 79.44 305 SER A C 1
ATOM 2475 O O . SER A 1 305 ? -12.021 -14.922 0.101 1.00 79.44 305 SER A O 1
ATOM 2477 N N . THR A 1 306 ? -12.606 -13.571 -1.569 1.00 82.44 306 THR A N 1
ATOM 2478 C CA . THR A 1 306 ? -11.487 -13.989 -2.430 1.00 82.44 306 THR A CA 1
ATOM 2479 C C . THR A 1 306 ? -10.975 -12.855 -3.305 1.00 82.44 306 THR A C 1
ATOM 2481 O O . THR A 1 306 ? -11.752 -12.030 -3.792 1.00 82.44 306 THR A O 1
ATOM 2484 N N . TYR A 1 307 ? -9.676 -12.880 -3.575 1.00 86.62 307 TYR A N 1
ATOM 2485 C CA . TYR A 1 307 ? -8.965 -12.053 -4.538 1.00 86.62 307 TYR A CA 1
ATOM 2486 C C . TYR A 1 307 ? -7.921 -12.906 -5.299 1.00 86.62 307 TYR A C 1
ATOM 2488 O O . TYR A 1 307 ? -7.299 -13.778 -4.684 1.00 86.62 307 TYR A O 1
ATOM 2496 N N . PRO A 1 308 ? -7.691 -12.682 -6.609 1.00 82.56 308 PRO A N 1
ATOM 2497 C CA . PRO A 1 308 ? -8.446 -11.805 -7.502 1.00 82.56 308 PRO A CA 1
ATOM 2498 C C . PRO A 1 308 ? -9.910 -12.234 -7.617 1.00 82.56 308 PRO A C 1
ATOM 2500 O O . PRO A 1 308 ? -10.245 -13.413 -7.522 1.00 82.56 308 PRO A O 1
ATOM 2503 N N . ASN A 1 309 ? -10.795 -11.267 -7.807 1.00 81.25 309 ASN A N 1
ATOM 2504 C CA . ASN A 1 309 ? -12.227 -11.494 -7.974 1.00 81.25 309 ASN A CA 1
ATOM 2505 C C . ASN A 1 309 ? -12.707 -10.903 -9.302 1.00 81.25 309 ASN A C 1
ATOM 2507 O O . ASN A 1 309 ? -11.976 -10.206 -10.000 1.00 81.25 309 ASN A O 1
ATOM 2511 N N . ARG A 1 310 ? -13.953 -11.208 -9.673 1.00 84.31 310 ARG A N 1
ATOM 2512 C CA . ARG A 1 310 ? -14.574 -10.727 -10.919 1.00 84.31 310 ARG A CA 1
ATOM 2513 C C . ARG A 1 310 ? -15.239 -9.353 -10.761 1.00 84.31 310 ARG A C 1
ATOM 2515 O O . ARG A 1 310 ? -16.197 -9.054 -11.467 1.00 84.31 310 ARG A O 1
ATOM 2522 N N . ILE A 1 311 ? -14.770 -8.538 -9.816 1.00 89.69 311 ILE A N 1
ATOM 2523 C CA . ILE A 1 311 ? -15.322 -7.205 -9.567 1.00 89.69 311 ILE A CA 1
ATOM 2524 C C . ILE A 1 311 ? -14.878 -6.280 -10.699 1.00 89.69 311 ILE A C 1
ATOM 2526 O O . ILE A 1 311 ? -13.687 -6.101 -10.963 1.00 89.69 311 ILE A O 1
ATOM 2530 N N . THR A 1 312 ? -15.856 -5.701 -11.385 1.00 91.25 312 THR A N 1
ATOM 2531 C CA . THR A 1 312 ? -15.649 -4.787 -12.508 1.00 91.25 312 THR A CA 1
ATOM 2532 C C . THR A 1 312 ? -15.772 -3.339 -12.048 1.00 91.25 312 THR A C 1
ATOM 2534 O O . THR A 1 312 ? -16.509 -3.037 -11.115 1.00 91.25 312 THR A O 1
ATOM 2537 N N . LEU A 1 313 ? -15.095 -2.412 -12.729 1.00 91.94 313 LEU A N 1
ATOM 2538 C CA . LEU A 1 313 ? -15.233 -0.981 -12.428 1.00 91.94 313 LEU A CA 1
ATOM 2539 C C . LEU A 1 313 ? -16.664 -0.483 -12.667 1.00 91.94 313 LEU A C 1
ATOM 2541 O O . LEU A 1 313 ? -17.154 0.340 -11.906 1.00 91.94 313 LEU A O 1
ATOM 2545 N N . SER A 1 314 ? -17.379 -1.053 -13.642 1.00 93.19 314 SER A N 1
ATOM 2546 C CA . SER A 1 314 ? -18.800 -0.769 -13.870 1.00 93.19 314 SER A CA 1
ATOM 2547 C C . SER A 1 314 ? -19.690 -1.135 -12.681 1.00 93.19 314 SER A C 1
ATOM 2549 O O . SER A 1 314 ? -20.689 -0.460 -12.458 1.00 93.19 314 SER A O 1
ATOM 2551 N N . LEU A 1 315 ? -19.343 -2.183 -11.921 1.00 93.44 315 LEU A N 1
ATOM 2552 C CA . LEU A 1 315 ? -20.070 -2.553 -10.703 1.00 93.44 315 LEU A CA 1
ATOM 2553 C C . LEU A 1 315 ? -19.869 -1.512 -9.594 1.00 93.44 315 LEU A C 1
ATOM 2555 O O . LEU A 1 315 ? -20.793 -1.248 -8.833 1.00 93.44 315 LEU A O 1
ATOM 2559 N N . ILE A 1 316 ? -18.671 -0.934 -9.502 1.00 94.81 316 ILE A N 1
ATOM 2560 C CA . ILE A 1 316 ? -18.300 -0.005 -8.428 1.00 94.81 316 ILE A CA 1
ATOM 2561 C C . ILE A 1 316 ? -18.768 1.418 -8.750 1.00 94.81 316 ILE A C 1
ATOM 2563 O O . ILE A 1 316 ? -19.396 2.073 -7.925 1.00 94.81 316 ILE A O 1
ATOM 2567 N N . PHE A 1 317 ? -18.475 1.895 -9.958 1.00 92.50 317 PHE A N 1
ATOM 2568 C CA . PHE A 1 317 ? -18.720 3.274 -10.383 1.00 92.50 317 PHE A CA 1
ATOM 2569 C C . PHE A 1 317 ? -20.106 3.486 -11.013 1.00 92.50 317 PHE A C 1
ATOM 2571 O O . PHE A 1 317 ? -20.596 4.614 -11.070 1.00 92.50 317 PHE A O 1
ATOM 2578 N N . GLY A 1 318 ? -20.737 2.412 -11.496 1.00 91.31 318 GLY A N 1
ATOM 2579 C CA . GLY A 1 318 ? -21.885 2.469 -12.400 1.00 91.31 318 GLY A CA 1
ATOM 2580 C C . GLY A 1 318 ? -21.446 2.580 -13.863 1.00 91.31 318 GLY A C 1
ATOM 2581 O O . GLY A 1 318 ? -20.498 3.291 -14.191 1.00 91.31 318 GLY A O 1
ATOM 2582 N N . THR A 1 319 ? -22.148 1.884 -14.763 1.00 90.69 319 THR A N 1
ATOM 2583 C CA . THR A 1 319 ? -21.786 1.757 -16.192 1.00 90.69 319 THR A CA 1
ATOM 2584 C C . THR A 1 319 ? -21.565 3.097 -16.886 1.00 90.69 319 THR A C 1
ATOM 2586 O O . THR A 1 319 ? -20.626 3.231 -17.659 1.00 90.69 319 THR A O 1
ATOM 2589 N N . ASN A 1 320 ? -22.384 4.100 -16.568 1.00 93.62 320 ASN A N 1
ATOM 2590 C CA . ASN A 1 320 ? -22.371 5.394 -17.253 1.00 93.62 320 ASN A CA 1
ATOM 2591 C C . ASN A 1 320 ? -21.272 6.344 -16.748 1.00 93.62 320 ASN A C 1
ATOM 2593 O O . ASN A 1 320 ? -21.114 7.419 -17.310 1.00 93.62 320 ASN A O 1
ATOM 2597 N N . LYS A 1 321 ? -20.544 5.975 -15.684 1.00 93.56 321 LYS A N 1
ATOM 2598 C CA . LYS A 1 321 ? -19.514 6.820 -15.055 1.00 93.56 321 LYS A CA 1
ATOM 2599 C C . LYS A 1 321 ? -18.097 6.270 -15.186 1.00 93.56 321 LYS A C 1
ATOM 2601 O O . LYS A 1 321 ? -17.155 6.921 -14.743 1.00 93.56 321 LYS A O 1
ATOM 2606 N N . VAL A 1 322 ? -17.928 5.074 -15.758 1.00 93.62 322 VAL A N 1
ATOM 2607 C CA . VAL A 1 322 ? -16.609 4.428 -15.853 1.00 93.62 322 VAL A CA 1
ATOM 2608 C C . VAL A 1 322 ? -15.635 5.300 -16.640 1.00 93.62 322 VAL A C 1
ATOM 2610 O O . VAL A 1 322 ? -14.529 5.527 -16.158 1.00 93.62 322 VAL A O 1
ATOM 2613 N N . ASP A 1 323 ? -16.046 5.827 -17.792 1.00 94.75 323 ASP A N 1
ATOM 2614 C CA . ASP A 1 323 ? -15.175 6.646 -18.644 1.00 94.75 323 ASP A CA 1
ATOM 2615 C C . ASP A 1 323 ? -14.851 7.998 -18.000 1.00 94.75 323 ASP A C 1
ATOM 2617 O O . ASP A 1 323 ? -13.690 8.400 -17.966 1.00 94.75 323 ASP A O 1
ATOM 2621 N N . GLU A 1 324 ? -15.855 8.658 -17.414 1.00 95.69 324 GLU A N 1
ATOM 2622 C CA . GLU A 1 324 ? -15.705 9.914 -16.665 1.00 95.69 324 GLU A CA 1
ATOM 2623 C C . GLU A 1 324 ? -14.665 9.771 -15.545 1.00 95.69 324 GLU A C 1
ATOM 2625 O O . GLU A 1 324 ? -13.682 10.508 -15.505 1.00 95.69 324 GLU A O 1
ATOM 2630 N N . ILE A 1 325 ? -14.833 8.771 -14.673 1.00 95.19 325 ILE A N 1
ATOM 2631 C CA . ILE A 1 325 ? -13.922 8.533 -13.546 1.00 95.19 325 ILE A CA 1
ATOM 2632 C C . ILE A 1 325 ? -12.549 8.079 -14.043 1.00 95.19 325 ILE A C 1
ATOM 2634 O O . ILE A 1 325 ? -11.530 8.474 -13.481 1.00 95.19 325 ILE A O 1
ATOM 2638 N N . THR A 1 326 ? -12.489 7.279 -15.109 1.00 93.94 326 THR A N 1
ATOM 2639 C CA . THR A 1 326 ? -11.211 6.840 -15.682 1.00 93.94 326 THR A CA 1
ATOM 2640 C C . THR A 1 326 ? -10.404 8.009 -16.229 1.00 93.94 326 THR A C 1
ATOM 2642 O O . THR A 1 326 ? -9.189 8.055 -16.022 1.00 93.94 326 THR A O 1
ATOM 2645 N N . ASN A 1 327 ? -11.064 8.968 -16.877 1.00 92.94 327 ASN A N 1
ATOM 2646 C CA . ASN A 1 327 ? -10.424 10.185 -17.360 1.00 92.94 327 ASN A CA 1
ATOM 2647 C C . ASN A 1 327 ? -9.993 11.086 -16.199 1.00 92.94 327 ASN A C 1
ATOM 2649 O O . ASN A 1 327 ? -8.835 11.489 -16.172 1.00 92.94 327 ASN A O 1
ATOM 2653 N N . ALA A 1 328 ? -10.843 11.289 -15.188 1.00 93.81 328 ALA A N 1
ATOM 2654 C CA . ALA A 1 328 ? -10.477 12.064 -14.000 1.00 93.81 328 ALA A CA 1
ATOM 2655 C C . ALA A 1 328 ? -9.249 11.476 -13.278 1.00 93.81 328 ALA A C 1
ATOM 2657 O O . ALA A 1 328 ? -8.324 12.198 -12.916 1.00 93.81 328 ALA A O 1
ATOM 2658 N N . VAL A 1 329 ? -9.193 10.147 -13.110 1.00 94.75 329 VAL A N 1
ATOM 2659 C CA . VAL A 1 329 ? -8.025 9.456 -12.532 1.00 94.75 329 VAL A CA 1
ATOM 2660 C C . VAL A 1 329 ? -6.785 9.653 -13.401 1.00 94.75 329 VAL A C 1
ATOM 2662 O O . VAL A 1 329 ? -5.697 9.859 -12.873 1.00 94.75 329 VAL A O 1
ATOM 2665 N N . ARG A 1 330 ? -6.927 9.606 -14.732 1.00 91.50 330 ARG A N 1
ATOM 2666 C CA . ARG A 1 330 ? -5.808 9.858 -15.646 1.00 91.50 330 ARG A CA 1
ATOM 2667 C C . ARG A 1 330 ? -5.283 11.284 -15.502 1.00 91.50 330 ARG A C 1
ATOM 2669 O O . ARG A 1 330 ? -4.074 11.445 -15.454 1.00 91.50 330 ARG A O 1
ATOM 2676 N N . GLU A 1 331 ? -6.154 12.281 -15.392 1.00 89.25 331 GLU A N 1
ATOM 2677 C CA . GLU A 1 331 ? -5.770 13.686 -15.182 1.00 89.25 331 GLU A CA 1
ATOM 2678 C C . GLU A 1 331 ? -5.108 13.927 -13.818 1.00 89.25 331 GLU A C 1
ATOM 2680 O O . GLU A 1 331 ? -4.236 14.784 -13.699 1.00 89.25 331 GLU A O 1
ATOM 2685 N N . ALA A 1 332 ? -5.480 13.157 -12.790 1.00 90.00 332 ALA A N 1
ATOM 2686 C CA . ALA A 1 332 ? -4.833 13.219 -11.478 1.00 90.00 332 ALA A CA 1
ATOM 2687 C C . ALA A 1 332 ? -3.417 12.625 -11.451 1.00 90.00 332 ALA A C 1
ATOM 2689 O O . ALA A 1 332 ? -2.606 12.995 -10.605 1.00 90.00 332 ALA A O 1
ATOM 2690 N N . ILE A 1 333 ? -3.124 11.715 -12.380 1.00 87.75 333 ILE A N 1
ATOM 2691 C CA . ILE A 1 333 ? -1.860 10.977 -12.474 1.00 87.75 333 ILE A CA 1
ATOM 2692 C C . ILE A 1 333 ? -0.918 11.605 -13.510 1.00 87.75 333 ILE A C 1
ATOM 2694 O O . ILE A 1 333 ? 0.280 11.734 -13.274 1.00 87.75 333 ILE A O 1
ATOM 2698 N N . ALA A 1 334 ? -1.445 11.962 -14.681 1.00 76.56 334 ALA A N 1
ATOM 2699 C CA . ALA A 1 334 ? -0.681 12.475 -15.807 1.00 76.56 334 ALA A CA 1
ATOM 2700 C C . ALA A 1 334 ? -0.740 14.005 -15.820 1.00 76.56 334 ALA A C 1
ATOM 2702 O O . ALA A 1 334 ? -1.759 14.592 -16.181 1.00 76.56 334 ALA A O 1
ATOM 2703 N N . LEU A 1 335 ? 0.363 14.651 -15.447 1.00 67.62 335 LEU A N 1
ATOM 2704 C CA . LEU A 1 335 ? 0.518 16.093 -15.625 1.00 67.62 335 LEU A CA 1
ATOM 2705 C C . LEU A 1 335 ? 0.918 16.410 -17.075 1.00 67.62 335 LEU A C 1
ATOM 2707 O O . LEU A 1 335 ? 1.847 15.801 -17.603 1.00 67.62 335 LEU A O 1
ATOM 2711 N N . ASP A 1 336 ? 0.233 17.375 -17.698 1.00 55.44 336 ASP A N 1
ATOM 2712 C CA . ASP A 1 336 ? 0.656 18.003 -18.962 1.00 55.44 336 ASP A CA 1
ATOM 2713 C C . ASP A 1 336 ? 1.790 18.995 -18.638 1.00 55.44 336 ASP A C 1
ATOM 2715 O O . ASP A 1 336 ? 1.665 19.796 -17.705 1.00 55.44 336 ASP A O 1
ATOM 2719 N N . ARG A 1 337 ? 2.929 18.928 -19.340 1.00 49.66 337 ARG A N 1
ATOM 2720 C CA . ARG A 1 337 ? 4.158 19.661 -18.976 1.00 49.66 337 ARG A CA 1
ATOM 2721 C C . ARG A 1 337 ? 4.182 21.080 -19.552 1.00 49.66 337 ARG A C 1
ATOM 2723 O O . ARG A 1 337 ? 5.222 21.729 -19.507 1.00 49.66 337 ARG A O 1
ATOM 2730 N N . SER A 1 338 ? 3.055 21.618 -20.027 1.00 46.03 338 SER A N 1
ATOM 2731 C CA . SER A 1 338 ? 2.976 23.000 -20.532 1.00 46.03 338 SER A CA 1
ATOM 2732 C C . SER A 1 338 ? 3.298 24.074 -19.481 1.00 46.03 338 SER A C 1
ATOM 2734 O O . SER A 1 338 ? 3.301 25.260 -19.792 1.00 46.03 338 SER A O 1
ATOM 2736 N N . GLU A 1 339 ? 3.539 23.680 -18.232 1.00 46.59 339 GLU A N 1
ATOM 2737 C CA . GLU A 1 339 ? 3.991 24.548 -17.156 1.00 46.59 339 GLU A CA 1
ATOM 2738 C C . GLU A 1 339 ? 5.425 24.156 -16.768 1.00 46.59 339 GLU A C 1
ATOM 2740 O O . GLU A 1 339 ? 5.665 23.010 -16.406 1.00 46.59 339 GLU A O 1
ATOM 2745 N N . ASP A 1 340 ? 6.368 25.098 -16.825 1.00 46.09 340 ASP A N 1
ATOM 2746 C CA . ASP A 1 340 ? 7.800 24.907 -16.551 1.00 46.09 340 ASP A CA 1
ATOM 2747 C C . ASP A 1 340 ? 8.081 24.170 -15.221 1.00 46.09 340 ASP A C 1
ATOM 2749 O O . ASP A 1 340 ? 8.036 24.742 -14.128 1.00 46.09 340 ASP A O 1
ATOM 2753 N N . LEU A 1 341 ? 8.389 22.873 -15.301 1.00 51.38 341 LEU A N 1
ATOM 2754 C CA . LEU A 1 341 ? 8.697 22.014 -14.152 1.00 51.38 341 LEU A CA 1
ATOM 2755 C C . LEU A 1 341 ? 10.217 21.855 -14.002 1.00 51.38 341 LEU A C 1
ATOM 2757 O O . LEU A 1 341 ? 10.805 20.900 -14.507 1.00 51.38 341 LEU A O 1
ATOM 2761 N N . TYR A 1 342 ? 10.843 22.804 -13.299 1.00 51.25 342 TYR A N 1
ATOM 2762 C CA . TYR A 1 342 ? 12.254 22.742 -12.878 1.00 51.25 342 TYR A CA 1
ATOM 2763 C C . TYR A 1 342 ? 12.442 22.217 -11.437 1.00 51.25 342 TYR A C 1
ATOM 2765 O O . TYR A 1 342 ? 13.579 22.089 -10.986 1.00 51.25 342 TYR A O 1
ATOM 2773 N N . SER A 1 343 ? 11.364 21.923 -10.690 1.00 59.81 343 SER A N 1
ATOM 2774 C CA . SER A 1 343 ? 11.450 21.414 -9.309 1.00 59.81 343 SER A CA 1
ATOM 2775 C C . SER A 1 343 ? 10.448 20.296 -9.000 1.00 59.81 343 SER A C 1
ATOM 2777 O O . SER A 1 343 ? 9.242 20.461 -9.183 1.00 59.81 343 SER A O 1
ATOM 2779 N N . ASP A 1 344 ? 10.946 19.182 -8.451 1.00 59.78 344 ASP A N 1
ATOM 2780 C CA . ASP A 1 344 ? 10.139 18.018 -8.045 1.00 59.78 344 ASP A CA 1
ATOM 2781 C C . ASP A 1 344 ? 9.013 18.416 -7.077 1.00 59.78 344 ASP A C 1
ATOM 2783 O O . ASP A 1 344 ? 7.869 17.993 -7.221 1.00 59.78 344 ASP A O 1
ATOM 2787 N N . THR A 1 345 ? 9.300 19.317 -6.131 1.00 64.81 345 THR A N 1
ATOM 2788 C CA . THR A 1 345 ? 8.323 19.813 -5.149 1.00 64.81 345 THR A CA 1
ATOM 2789 C C . THR A 1 345 ? 7.102 20.463 -5.803 1.00 64.81 345 THR A C 1
ATOM 2791 O O . THR A 1 345 ? 5.982 20.271 -5.331 1.00 64.81 345 THR A O 1
ATOM 2794 N N . LEU A 1 346 ? 7.291 21.213 -6.894 1.00 66.12 346 LEU A N 1
ATOM 2795 C CA . LEU A 1 346 ? 6.184 21.852 -7.603 1.00 66.12 346 LEU A CA 1
ATOM 2796 C C . LEU A 1 346 ? 5.346 20.824 -8.374 1.00 66.12 346 LEU A C 1
ATOM 2798 O O . LEU A 1 346 ? 4.121 20.925 -8.380 1.00 66.12 346 LEU A O 1
ATOM 2802 N N . VAL A 1 347 ? 5.989 19.823 -8.984 1.00 67.62 347 VAL A N 1
ATOM 2803 C CA . VAL A 1 347 ? 5.298 18.723 -9.678 1.00 67.62 347 VAL A CA 1
ATOM 2804 C C . VAL A 1 347 ? 4.405 17.956 -8.701 1.00 67.62 347 VAL A C 1
ATOM 2806 O O . VAL A 1 347 ? 3.219 17.755 -8.963 1.00 67.62 347 VAL A O 1
ATOM 2809 N N . PHE A 1 348 ? 4.951 17.589 -7.540 1.00 72.12 348 PHE A N 1
ATOM 2810 C CA . PHE A 1 348 ? 4.205 16.871 -6.512 1.00 72.12 348 PHE A CA 1
ATOM 2811 C C . PHE A 1 348 ? 3.001 17.657 -6.017 1.00 72.12 348 PHE A C 1
ATOM 2813 O O . PHE A 1 348 ? 1.901 17.108 -5.944 1.00 72.12 348 PHE A O 1
ATOM 2820 N N . GLN A 1 349 ? 3.168 18.953 -5.753 1.00 80.56 349 GLN A N 1
ATOM 2821 C CA . GLN A 1 349 ? 2.049 19.789 -5.331 1.00 80.56 349 GLN A CA 1
ATOM 2822 C C . GLN A 1 349 ? 0.918 19.791 -6.373 1.00 80.56 349 GLN A C 1
ATOM 2824 O O . GLN A 1 349 ? -0.244 19.643 -6.003 1.00 80.56 349 GLN A O 1
ATOM 2829 N N . LYS A 1 350 ? 1.245 19.848 -7.671 1.00 82.56 350 LYS A N 1
ATOM 2830 C CA . LYS A 1 350 ? 0.243 19.791 -8.748 1.00 82.56 350 LYS A CA 1
ATOM 2831 C C . LYS A 1 350 ? -0.495 18.454 -8.803 1.00 82.56 350 LYS A C 1
ATOM 2833 O O . LYS A 1 350 ? -1.718 18.453 -8.927 1.00 82.56 350 LYS A O 1
ATOM 2838 N N . THR A 1 351 ? 0.209 17.323 -8.679 1.00 85.50 351 THR A N 1
ATOM 2839 C CA . THR A 1 351 ? -0.453 16.000 -8.619 1.00 85.50 351 THR A CA 1
ATOM 2840 C C . THR A 1 351 ? -1.400 15.902 -7.418 1.00 85.50 351 THR A C 1
ATOM 2842 O O . THR A 1 351 ? -2.545 15.473 -7.559 1.00 85.50 351 THR A O 1
ATOM 2845 N N . VAL A 1 352 ? -0.978 16.393 -6.246 1.00 90.44 352 VAL A N 1
ATOM 2846 C CA . VAL A 1 352 ? -1.816 16.470 -5.040 1.00 90.44 352 VAL A CA 1
ATOM 2847 C C . VAL A 1 352 ? -3.063 17.321 -5.282 1.00 90.44 352 VAL A C 1
ATOM 2849 O O . VAL A 1 352 ? -4.166 16.915 -4.910 1.00 90.44 352 VAL A O 1
ATOM 2852 N N . ASP A 1 353 ? -2.914 18.485 -5.911 1.00 91.19 353 ASP A N 1
ATOM 2853 C CA . ASP A 1 353 ? -4.033 19.385 -6.189 1.00 91.19 353 ASP A CA 1
ATOM 2854 C C . ASP A 1 353 ? -5.036 18.751 -7.160 1.00 91.19 353 ASP A C 1
ATOM 2856 O O . ASP A 1 353 ? -6.247 18.857 -6.947 1.00 91.19 353 ASP A O 1
ATOM 2860 N N . LYS A 1 354 ? -4.559 17.998 -8.158 1.00 92.12 354 LYS A N 1
ATOM 2861 C CA . LYS A 1 354 ? -5.431 17.245 -9.065 1.00 92.12 354 LYS A CA 1
ATOM 2862 C C . LYS A 1 354 ? -6.166 16.098 -8.377 1.00 92.12 354 LYS A C 1
ATOM 2864 O O . LYS A 1 354 ? -7.361 15.910 -8.610 1.00 92.12 354 LYS A O 1
ATOM 2869 N N . TRP A 1 355 ? -5.518 15.380 -7.461 1.00 94.38 355 TRP A N 1
ATOM 2870 C CA . TRP A 1 355 ? -6.223 14.406 -6.625 1.00 94.38 355 TRP A CA 1
ATOM 2871 C C . TRP A 1 355 ? -7.284 15.063 -5.739 1.00 94.38 355 TRP A C 1
ATOM 2873 O O . TRP A 1 355 ? -8.394 14.542 -5.626 1.00 94.38 355 TRP A O 1
ATOM 2883 N N . LYS A 1 356 ? -6.988 16.221 -5.138 1.00 94.50 356 LYS A N 1
ATOM 2884 C CA . LYS A 1 356 ? -7.969 16.991 -4.354 1.00 94.50 356 LYS A CA 1
ATOM 2885 C C . LYS A 1 356 ? -9.156 17.441 -5.207 1.00 94.50 356 LYS A C 1
ATOM 2887 O O . LYS A 1 356 ? -10.291 17.355 -4.741 1.00 94.50 356 LYS A O 1
ATOM 2892 N N . GLU A 1 357 ? -8.916 17.874 -6.444 1.00 93.50 357 GLU A N 1
ATOM 2893 C CA . GLU A 1 357 ? -9.960 18.226 -7.414 1.00 93.50 357 GLU A CA 1
ATOM 2894 C C . GLU A 1 357 ? -10.871 17.025 -7.713 1.00 93.50 357 GLU A C 1
ATOM 2896 O O . GLU A 1 357 ? -12.089 17.113 -7.533 1.00 93.50 357 GLU A O 1
ATOM 2901 N N . LEU A 1 358 ? -10.289 15.871 -8.056 1.00 95.06 358 LEU A N 1
ATOM 2902 C CA . LEU A 1 358 ? -11.029 14.624 -8.268 1.00 95.06 358 LEU A CA 1
ATOM 2903 C C . LEU A 1 358 ? -11.869 14.256 -7.037 1.00 95.06 358 LEU A C 1
ATOM 2905 O O . LEU A 1 358 ? -13.053 13.932 -7.143 1.00 95.06 358 LEU A O 1
ATOM 2909 N N . ILE A 1 359 ? -11.278 14.328 -5.846 1.00 96.00 359 ILE A N 1
ATOM 2910 C CA . ILE A 1 359 ? -11.939 13.967 -4.587 1.00 96.00 359 ILE A CA 1
ATOM 2911 C C . ILE A 1 359 ? -13.109 14.901 -4.274 1.00 96.00 359 ILE A C 1
ATOM 2913 O O . ILE A 1 359 ? -14.169 14.444 -3.829 1.00 96.00 359 ILE A O 1
ATOM 2917 N N . LYS A 1 360 ? -12.940 16.200 -4.517 1.00 94.31 360 LYS A N 1
ATOM 2918 C CA . LYS A 1 360 ? -14.004 17.192 -4.377 1.00 94.31 360 LYS A CA 1
ATOM 2919 C C . LYS A 1 360 ? -15.162 16.883 -5.326 1.00 94.31 360 LYS A C 1
ATOM 2921 O O . LYS A 1 360 ? -16.310 16.859 -4.887 1.00 94.31 360 LYS A O 1
ATOM 2926 N N . ASN A 1 361 ? -14.855 16.591 -6.588 1.00 93.50 361 ASN A N 1
ATOM 2927 C CA . ASN A 1 361 ? -15.852 16.415 -7.642 1.00 93.50 361 ASN A CA 1
ATOM 2928 C C . ASN A 1 361 ? -16.595 15.071 -7.554 1.00 93.50 361 ASN A C 1
ATOM 2930 O O . ASN A 1 361 ? -17.794 15.020 -7.825 1.00 93.50 361 ASN A O 1
ATOM 2934 N N . HIS A 1 362 ? -15.921 13.994 -7.132 1.00 93.81 362 HIS A N 1
ATOM 2935 C CA . HIS A 1 362 ? -16.479 12.635 -7.204 1.00 93.81 362 HIS A CA 1
ATOM 2936 C C . HIS A 1 362 ? -16.645 11.925 -5.852 1.00 93.81 362 HIS A C 1
ATOM 2938 O O . HIS A 1 362 ? -17.435 10.986 -5.755 1.00 93.81 362 HIS A O 1
ATOM 2944 N N . CYS A 1 363 ? -15.948 12.354 -4.794 1.00 91.81 363 CYS A N 1
ATOM 2945 C CA . CYS A 1 363 ? -15.880 11.614 -3.524 1.00 91.81 363 CYS A CA 1
ATOM 2946 C C . CYS A 1 363 ? -16.510 12.350 -2.325 1.00 91.81 363 CYS A C 1
ATOM 2948 O O . CYS A 1 363 ? -16.632 11.759 -1.242 1.00 91.81 363 CYS A O 1
ATOM 2950 N N . GLY A 1 364 ? -16.919 13.615 -2.488 1.00 80.31 364 GLY A N 1
ATOM 2951 C CA . GLY A 1 364 ? -17.510 14.436 -1.420 1.00 80.31 364 GLY A CA 1
ATOM 2952 C C . GLY A 1 364 ? -16.524 14.792 -0.299 1.00 80.31 364 GLY A C 1
ATOM 2953 O O . GLY A 1 364 ? -16.930 14.971 0.849 1.00 80.31 364 GLY A O 1
ATOM 2954 N N . GLY A 1 365 ? -15.223 14.824 -0.605 1.00 72.12 365 GLY A N 1
ATOM 2955 C CA . GLY A 1 365 ? -14.149 15.100 0.348 1.00 72.12 365 GLY A CA 1
ATOM 2956 C C . GLY A 1 365 ? -13.620 16.526 0.231 1.00 72.12 365 GLY A C 1
ATOM 2957 O O . GLY A 1 365 ? -12.536 16.727 -0.300 1.00 72.12 365 GLY A O 1
ATOM 2958 N N . ASN A 1 366 ? -14.353 17.514 0.745 1.00 71.50 366 ASN A N 1
ATOM 2959 C CA . ASN A 1 366 ? -13.778 18.850 0.927 1.00 71.50 366 ASN A CA 1
ATOM 2960 C C . ASN A 1 366 ? -12.792 18.817 2.115 1.00 71.50 366 ASN A C 1
ATOM 2962 O O . ASN A 1 366 ? -13.063 18.145 3.121 1.00 71.50 366 ASN A O 1
ATOM 2966 N N . ASP A 1 367 ? -11.665 19.520 1.973 1.00 75.38 367 ASP A N 1
ATOM 2967 C CA . ASP A 1 367 ? -10.677 19.811 3.026 1.00 75.38 367 ASP A CA 1
ATOM 2968 C C . ASP A 1 367 ? -9.911 18.609 3.610 1.00 75.38 367 ASP A C 1
ATOM 2970 O O . ASP A 1 367 ? -9.693 18.524 4.818 1.00 75.38 367 ASP A O 1
ATOM 2974 N N . ILE A 1 368 ? -9.469 17.668 2.769 1.00 88.38 368 ILE A N 1
ATOM 2975 C CA . ILE A 1 368 ? -8.520 16.630 3.206 1.00 88.38 368 ILE A CA 1
ATOM 2976 C C . ILE A 1 368 ? -7.072 17.110 3.045 1.00 88.38 368 ILE A C 1
ATOM 2978 O O . ILE A 1 368 ? -6.696 17.685 2.022 1.00 88.38 368 ILE A O 1
ATOM 2982 N N . THR A 1 369 ? -6.244 16.897 4.065 1.00 91.31 369 THR A N 1
ATOM 2983 C CA . THR A 1 369 ? -4.806 17.205 4.044 1.00 91.31 369 THR A CA 1
ATOM 2984 C C . THR A 1 369 ? -4.076 16.220 4.945 1.00 91.31 369 THR A C 1
ATOM 2986 O O . THR A 1 369 ? -4.525 15.935 6.057 1.00 91.31 369 THR A O 1
ATOM 2989 N N . PHE A 1 370 ? -2.953 15.698 4.460 1.00 91.25 370 PHE A N 1
ATOM 2990 C CA . PHE A 1 370 ? -2.091 14.845 5.263 1.00 91.25 370 PHE A CA 1
ATOM 2991 C C . PHE A 1 370 ? -1.288 15.677 6.273 1.00 91.25 370 PHE A C 1
ATOM 2993 O O . PHE A 1 370 ? -0.655 16.664 5.908 1.00 91.25 370 PHE A O 1
ATOM 3000 N N . ASP A 1 371 ? -1.298 15.256 7.538 1.00 89.31 371 ASP A N 1
ATOM 3001 C CA . ASP A 1 371 ? -0.516 15.851 8.626 1.00 89.31 371 ASP A CA 1
ATOM 3002 C C . ASP A 1 371 ? 0.352 14.766 9.273 1.00 89.31 371 ASP A C 1
ATOM 3004 O O . ASP A 1 371 ? -0.144 13.947 10.050 1.00 89.31 371 ASP A O 1
ATOM 3008 N N . ASN A 1 372 ? 1.658 14.774 8.999 1.00 82.38 372 ASN A N 1
ATOM 3009 C CA . ASN A 1 372 ? 2.609 13.782 9.517 1.00 82.38 372 ASN A CA 1
ATOM 3010 C C . ASN A 1 372 ? 2.870 13.873 11.040 1.00 82.38 372 ASN A C 1
ATOM 3012 O O . ASN A 1 372 ? 3.582 13.032 11.608 1.00 82.38 372 ASN A O 1
ATOM 3016 N N . GLN A 1 373 ? 2.309 14.875 11.726 1.00 80.56 373 GLN A N 1
ATOM 3017 C CA . GLN A 1 373 ? 2.368 15.020 13.181 1.00 80.56 373 GLN A CA 1
ATOM 3018 C C . GLN A 1 373 ? 1.078 14.585 13.878 1.00 80.56 373 GLN A C 1
ATOM 3020 O O . GLN A 1 373 ? 1.109 14.374 15.090 1.00 80.56 373 GLN A O 1
ATOM 3025 N N . LYS A 1 374 ? -0.036 14.392 13.160 1.00 85.38 374 LYS A N 1
ATOM 3026 C CA . LYS A 1 374 ? -1.352 14.086 13.752 1.00 85.38 374 LYS A CA 1
ATOM 3027 C C . LYS A 1 374 ? -1.291 12.954 14.780 1.00 85.38 374 LYS A C 1
ATOM 3029 O O . LYS A 1 374 ? -1.648 13.159 15.940 1.00 85.38 374 LYS A O 1
ATOM 3034 N N . TRP A 1 375 ? -0.788 11.777 14.401 1.00 84.56 375 TRP A N 1
ATOM 3035 C CA . TRP A 1 375 ? -0.709 10.639 15.330 1.00 84.56 375 TRP A CA 1
ATOM 3036 C C . TRP A 1 375 ? 0.405 10.754 16.368 1.00 84.56 375 TRP A C 1
ATOM 3038 O O . TRP A 1 375 ? 0.284 10.162 17.439 1.00 84.56 375 TRP A O 1
ATOM 3048 N N . LYS A 1 376 ? 1.457 11.544 16.107 1.00 74.69 376 LYS A N 1
ATOM 3049 C CA . LYS A 1 376 ? 2.465 11.874 17.128 1.00 74.69 376 LYS A CA 1
ATOM 3050 C C . LYS A 1 376 ? 1.844 12.703 18.245 1.00 74.69 376 LYS A C 1
ATOM 3052 O O . LYS A 1 376 ? 2.014 12.376 19.414 1.00 74.69 376 LYS A O 1
ATOM 3057 N N . THR A 1 377 ? 1.110 13.749 17.881 1.00 79.06 377 THR A N 1
ATOM 3058 C CA . THR A 1 377 ? 0.430 14.652 18.815 1.00 79.06 377 THR A CA 1
ATOM 3059 C C . THR A 1 377 ? -0.670 13.915 19.574 1.00 79.06 377 THR A C 1
ATOM 3061 O O . THR A 1 377 ? -0.763 14.034 20.797 1.00 79.06 377 THR A O 1
ATOM 3064 N N . GLU A 1 378 ? -1.455 13.087 18.873 1.00 82.62 378 GLU A N 1
ATOM 3065 C CA . GLU A 1 378 ? -2.458 12.209 19.483 1.00 82.62 378 GLU A CA 1
ATOM 3066 C C . GLU A 1 378 ? -1.814 11.283 20.515 1.00 82.62 378 GLU A C 1
ATOM 3068 O O . GLU A 1 378 ? -2.261 11.243 21.663 1.00 82.62 378 GLU A O 1
ATOM 3073 N N . ALA A 1 379 ? -0.734 10.591 20.129 1.00 74.94 379 ALA A N 1
ATOM 3074 C CA . ALA A 1 379 ? 0.005 9.734 21.033 1.00 74.94 379 ALA A CA 1
ATOM 3075 C C . ALA A 1 379 ? 0.487 10.548 22.223 1.00 74.94 379 ALA A C 1
ATOM 3077 O O . ALA A 1 379 ? 0.036 10.250 23.313 1.00 74.94 379 ALA A O 1
ATOM 3078 N N . ALA A 1 380 ? 1.277 11.612 22.030 1.00 72.88 380 ALA A N 1
ATOM 3079 C CA . ALA A 1 380 ? 1.857 12.451 23.086 1.00 72.88 380 ALA A CA 1
ATOM 3080 C C . ALA A 1 380 ? 0.851 12.914 24.155 1.00 72.88 380 ALA A C 1
ATOM 3082 O O . ALA A 1 380 ? 1.209 12.998 25.328 1.00 72.88 380 ALA A O 1
ATOM 3083 N N . SER A 1 381 ? -0.417 13.137 23.799 1.00 75.06 381 SER A N 1
ATOM 3084 C CA . SER A 1 381 ? -1.476 13.472 24.766 1.00 75.06 381 SER A CA 1
ATOM 3085 C C . SER A 1 381 ? -1.756 12.378 25.818 1.00 75.06 381 SER A C 1
ATOM 3087 O O . SER A 1 381 ? -2.302 12.659 26.887 1.00 75.06 381 SER A O 1
ATOM 3089 N N . ALA A 1 382 ? -1.360 11.130 25.552 1.00 70.31 382 ALA A N 1
ATOM 3090 C CA . ALA A 1 382 ? -1.431 10.009 26.485 1.00 70.31 382 ALA A CA 1
ATOM 3091 C C . ALA A 1 382 ? -0.236 9.943 27.460 1.00 70.31 382 ALA A C 1
ATOM 3093 O O . ALA A 1 382 ? -0.209 9.052 28.316 1.00 70.31 382 ALA A O 1
ATOM 3094 N N . LEU A 1 383 ? 0.742 10.854 27.369 1.00 67.44 383 LEU A N 1
ATOM 3095 C CA . LEU A 1 383 ? 1.829 10.969 28.344 1.00 67.44 383 LEU A CA 1
ATOM 3096 C C . LEU A 1 383 ? 1.321 11.498 29.691 1.00 67.44 383 LEU A C 1
ATOM 3098 O O . LEU A 1 383 ? 0.399 12.305 29.790 1.00 67.44 383 LEU A O 1
ATOM 3102 N N . THR A 1 384 ? 1.969 11.045 30.756 1.00 61.91 384 THR A N 1
ATOM 3103 C CA . THR A 1 384 ? 1.757 11.452 32.145 1.00 61.91 384 THR A CA 1
ATOM 3104 C C . THR A 1 384 ? 3.107 11.696 32.808 1.00 61.91 384 THR A C 1
ATOM 3106 O O . THR A 1 384 ? 4.089 11.023 32.499 1.00 61.91 384 THR A O 1
ATOM 3109 N N . ASN A 1 385 ? 3.175 12.650 33.735 1.00 57.78 385 ASN A N 1
ATOM 3110 C CA . ASN A 1 385 ? 4.397 12.893 34.501 1.00 57.78 385 ASN A CA 1
ATOM 3111 C C . ASN A 1 385 ? 4.541 11.822 35.582 1.00 57.78 385 ASN A C 1
ATOM 3113 O O . ASN A 1 385 ? 3.697 11.732 36.473 1.00 57.78 385 ASN A O 1
ATOM 3117 N N . ALA A 1 386 ? 5.605 11.021 35.511 1.00 52.69 386 ALA A N 1
ATOM 3118 C CA . ALA A 1 386 ? 5.823 9.917 36.440 1.00 52.69 386 ALA A CA 1
ATOM 3119 C C . ALA A 1 386 ? 6.342 10.366 37.806 1.00 52.69 386 ALA A C 1
ATOM 3121 O O . ALA A 1 386 ? 6.070 9.716 38.809 1.00 52.69 386 ALA A O 1
ATOM 3122 N N . ASN A 1 387 ? 7.100 11.464 37.827 1.00 46.91 387 ASN A N 1
ATOM 3123 C CA . ASN A 1 387 ? 7.598 12.123 39.026 1.00 46.91 387 ASN A CA 1
ATOM 3124 C C . ASN A 1 387 ? 7.951 13.573 38.683 1.00 46.91 387 ASN A C 1
ATOM 3126 O O . ASN A 1 387 ? 8.766 13.823 37.797 1.00 46.91 387 ASN A O 1
ATOM 3130 N N . ARG A 1 388 ? 7.372 14.544 39.404 1.00 45.56 388 ARG A N 1
ATOM 3131 C CA . ARG A 1 388 ? 7.657 15.982 39.203 1.00 45.56 388 ARG A CA 1
ATOM 3132 C C . ARG A 1 388 ? 9.126 16.359 39.468 1.00 45.56 388 ARG A C 1
ATOM 3134 O O . ARG A 1 388 ? 9.529 17.455 39.109 1.00 45.56 388 ARG A O 1
ATOM 3141 N N . THR A 1 389 ? 9.907 15.470 40.082 1.00 43.38 389 THR A N 1
ATOM 3142 C CA . THR A 1 389 ? 11.304 15.683 40.487 1.00 43.38 389 THR A CA 1
ATOM 3143 C C . THR A 1 389 ? 12.344 15.058 39.555 1.00 43.38 389 THR A C 1
ATOM 3145 O O . THR A 1 389 ? 13.456 15.569 39.509 1.00 43.38 389 THR A O 1
ATOM 3148 N N . SER A 1 390 ? 12.022 13.987 38.814 1.00 48.84 390 SER A N 1
ATOM 3149 C CA . SER A 1 390 ? 12.977 13.314 37.909 1.00 48.84 390 SER A CA 1
ATOM 3150 C C . SER A 1 390 ? 12.835 13.719 36.441 1.00 48.84 390 SER A C 1
ATOM 3152 O O . SER A 1 390 ? 13.699 13.383 35.640 1.00 48.84 390 SER A O 1
ATOM 3154 N N . GLY A 1 391 ? 11.752 14.411 36.066 1.00 49.06 391 GLY A N 1
ATOM 3155 C CA . GLY A 1 391 ? 11.490 14.783 34.669 1.00 49.06 391 GLY A CA 1
ATOM 3156 C C . GLY A 1 391 ? 11.155 13.599 33.750 1.00 49.06 391 GLY A C 1
ATOM 3157 O O . GLY A 1 391 ? 11.032 13.784 32.544 1.00 49.06 391 GLY A O 1
ATOM 3158 N N . GLU A 1 392 ? 10.985 12.392 34.298 1.00 50.44 392 GLU A N 1
ATOM 3159 C CA . GLU A 1 392 ? 10.661 11.198 33.516 1.00 50.44 392 GLU A CA 1
ATOM 3160 C C . GLU A 1 392 ? 9.168 11.165 33.145 1.00 50.44 392 GLU A C 1
ATOM 3162 O O . GLU A 1 392 ? 8.279 11.185 34.007 1.00 50.44 392 GLU A O 1
ATOM 3167 N N . TYR A 1 393 ? 8.884 11.067 31.846 1.00 52.81 393 TYR A N 1
ATOM 3168 C CA . TYR A 1 393 ? 7.535 10.879 31.314 1.00 52.81 393 TYR A CA 1
ATOM 3169 C C . TYR A 1 393 ? 7.159 9.388 31.285 1.00 52.81 393 TYR A C 1
ATOM 3171 O O . TYR A 1 393 ? 7.979 8.525 30.976 1.00 52.81 393 TYR A O 1
ATOM 3179 N N . ARG A 1 394 ? 5.894 9.070 31.585 1.00 57.16 394 ARG A N 1
ATOM 3180 C CA . ARG A 1 394 ? 5.308 7.723 31.471 1.00 57.16 394 ARG A CA 1
ATOM 3181 C C . ARG A 1 394 ? 4.028 7.756 30.659 1.00 57.16 394 ARG A C 1
ATOM 3183 O O . ARG A 1 394 ? 3.219 8.663 30.804 1.00 57.16 394 ARG A O 1
ATOM 3190 N N . TRP A 1 395 ? 3.791 6.731 29.858 1.00 60.62 395 TRP A N 1
ATOM 3191 C CA . TRP A 1 395 ? 2.531 6.574 29.138 1.00 60.62 395 TRP A CA 1
ATOM 3192 C C . TRP A 1 395 ? 1.406 6.131 30.077 1.00 60.62 395 TRP A C 1
ATOM 3194 O O . TRP A 1 395 ? 1.570 5.180 30.841 1.00 60.62 395 TRP A O 1
ATOM 3204 N N . ASN A 1 396 ? 0.240 6.774 29.986 1.00 66.25 396 ASN A N 1
ATOM 3205 C CA . ASN A 1 396 ? -0.986 6.208 30.537 1.00 66.25 396 ASN A CA 1
ATOM 3206 C C . ASN A 1 396 ? -1.428 5.053 29.631 1.00 66.25 396 ASN A C 1
ATOM 3208 O O . ASN A 1 396 ? -1.826 5.283 28.489 1.00 66.25 396 ASN A O 1
ATOM 3212 N N . HIS A 1 397 ? -1.346 3.828 30.150 1.00 63.97 397 HIS A N 1
ATOM 3213 C CA . HIS A 1 397 ? -1.626 2.606 29.398 1.00 63.97 397 HIS A CA 1
ATOM 3214 C C . HIS A 1 397 ? -3.003 2.639 28.717 1.00 63.97 397 HIS A C 1
ATOM 3216 O O . HIS A 1 397 ? -3.080 2.521 27.496 1.00 63.97 397 HIS A O 1
ATOM 3222 N N . ASP A 1 398 ? -4.066 2.897 29.481 1.00 67.50 398 ASP A N 1
ATOM 3223 C CA . ASP A 1 398 ? -5.453 2.867 28.997 1.00 67.50 398 ASP A CA 1
ATOM 3224 C C . ASP A 1 398 ? -5.738 3.918 27.919 1.00 67.50 398 ASP A C 1
ATOM 3226 O O . ASP A 1 398 ? -6.612 3.725 27.070 1.00 67.50 398 ASP A O 1
ATOM 3230 N N . LYS A 1 399 ? -5.012 5.041 27.946 1.00 71.19 399 LYS A N 1
ATOM 3231 C CA . LYS A 1 399 ? -5.087 6.072 26.906 1.00 71.19 399 LYS A CA 1
ATOM 3232 C C . LYS A 1 399 ? -4.261 5.689 25.683 1.00 71.19 399 LYS A C 1
ATOM 3234 O O . LYS A 1 399 ? -4.751 5.809 24.566 1.00 71.19 399 LYS A O 1
ATOM 3239 N N . PHE A 1 400 ? -3.037 5.205 25.881 1.00 72.12 400 PHE A N 1
ATOM 3240 C CA . PHE A 1 400 ? -2.112 4.916 24.789 1.00 72.12 400 PHE A CA 1
ATOM 3241 C C . PHE A 1 400 ? -2.601 3.774 23.892 1.00 72.12 400 PHE A C 1
ATOM 3243 O O . PHE A 1 400 ? -2.562 3.909 22.670 1.00 72.12 400 PHE A O 1
ATOM 3250 N N . ILE A 1 401 ? -3.149 2.695 24.465 1.00 72.50 401 ILE A N 1
ATOM 3251 C CA . ILE A 1 401 ? -3.669 1.557 23.682 1.00 72.50 401 ILE A CA 1
ATOM 3252 C C . ILE A 1 401 ? -4.859 1.928 22.780 1.00 72.50 401 ILE A C 1
ATOM 3254 O O . ILE A 1 401 ? -5.196 1.194 21.852 1.00 72.50 401 ILE A O 1
ATOM 3258 N N . LYS A 1 402 ? -5.508 3.069 23.039 1.00 79.56 402 LYS A N 1
ATOM 3259 C CA . LYS A 1 402 ? -6.622 3.581 22.231 1.00 79.56 402 LYS A CA 1
ATOM 3260 C C . LYS A 1 402 ? -6.156 4.448 21.063 1.00 79.56 402 LYS A C 1
ATOM 3262 O O . LYS A 1 402 ? -6.968 4.714 20.177 1.00 79.56 402 LYS A O 1
ATOM 3267 N N . THR A 1 403 ? -4.883 4.848 21.041 1.00 82.38 403 THR A N 1
ATOM 3268 C CA . THR A 1 403 ? -4.332 5.732 20.008 1.00 82.38 403 THR A CA 1
ATOM 3269 C C . THR A 1 403 ? -4.197 5.029 18.661 1.00 82.38 403 THR A C 1
ATOM 3271 O O . THR A 1 403 ? -3.959 3.819 18.586 1.00 82.38 403 THR A O 1
ATOM 3274 N N . ASN A 1 404 ? -4.297 5.795 17.579 1.00 88.06 404 ASN A N 1
ATOM 3275 C CA . ASN A 1 404 ? -4.037 5.306 16.231 1.00 88.06 404 ASN A CA 1
ATOM 3276 C C . ASN A 1 404 ? -2.595 4.838 16.057 1.00 88.06 404 ASN A C 1
ATOM 3278 O O . ASN A 1 404 ? -2.373 3.809 15.431 1.00 88.06 404 ASN A O 1
ATOM 3282 N N . LEU A 1 405 ? -1.628 5.520 16.679 1.00 82.75 405 LEU A N 1
ATOM 3283 C CA . LEU A 1 405 ? -0.223 5.120 16.617 1.00 82.75 405 LEU A CA 1
ATOM 3284 C C . LEU A 1 405 ? -0.003 3.703 17.167 1.00 82.75 405 LEU A C 1
ATOM 3286 O O . LEU A 1 405 ? 0.704 2.897 16.562 1.00 82.75 405 LEU A O 1
ATOM 3290 N N . TYR A 1 406 ? -0.634 3.376 18.298 1.00 80.00 406 TYR A N 1
ATOM 3291 C CA . TYR A 1 406 ? -0.562 2.035 18.874 1.00 80.00 406 TYR A CA 1
ATOM 3292 C C . TYR A 1 406 ? -1.189 0.982 17.948 1.00 80.00 406 TYR A C 1
ATOM 3294 O O . TYR A 1 406 ? -0.580 -0.059 17.685 1.00 80.00 406 TYR A O 1
ATOM 3302 N N . LYS A 1 407 ? -2.385 1.261 17.416 1.00 85.56 407 LYS A N 1
ATOM 3303 C CA . LYS A 1 407 ? -3.096 0.356 16.499 1.00 85.56 407 LYS A CA 1
ATOM 3304 C C . LYS A 1 407 ? -2.333 0.156 15.185 1.00 85.56 407 LYS A C 1
ATOM 3306 O O . LYS A 1 407 ? -2.232 -0.978 14.722 1.00 85.56 407 LYS A O 1
ATOM 3311 N N . PHE A 1 408 ? -1.746 1.217 14.631 1.00 89.31 408 PHE A N 1
ATOM 3312 C CA . PHE A 1 408 ? -0.876 1.157 13.458 1.00 89.31 408 PHE A CA 1
ATOM 3313 C C . PHE A 1 408 ? 0.329 0.251 13.708 1.00 89.31 408 PHE A C 1
ATOM 3315 O O . PHE A 1 408 ? 0.623 -0.635 12.912 1.00 89.31 408 PHE A O 1
ATOM 3322 N N . ASN A 1 409 ? 0.990 0.400 14.858 1.00 82.94 409 ASN A N 1
ATOM 3323 C CA . ASN A 1 409 ? 2.131 -0.439 15.206 1.00 82.94 409 ASN A CA 1
ATOM 3324 C C . ASN A 1 409 ? 1.750 -1.929 15.316 1.00 82.94 409 ASN A C 1
ATOM 3326 O O . ASN A 1 409 ? 2.500 -2.796 14.869 1.00 82.94 409 ASN A O 1
ATOM 3330 N N . LEU A 1 410 ? 0.570 -2.242 15.865 1.00 80.44 410 LEU A N 1
ATOM 3331 C CA . LEU A 1 410 ? 0.040 -3.610 15.855 1.00 80.44 410 LEU A CA 1
ATOM 3332 C C . LEU A 1 410 ? -0.226 -4.117 14.430 1.00 80.44 410 LEU A C 1
ATOM 3334 O O . LEU A 1 410 ? -0.002 -5.293 14.143 1.00 80.44 410 LEU A O 1
ATOM 3338 N N . ALA A 1 411 ? -0.723 -3.254 13.542 1.00 87.50 411 ALA A N 1
ATOM 3339 C CA . ALA A 1 411 ? -0.954 -3.601 12.145 1.00 87.50 411 ALA A CA 1
ATOM 3340 C C . ALA A 1 411 ? 0.370 -3.874 11.414 1.00 87.50 411 ALA A C 1
ATOM 3342 O O . ALA A 1 411 ? 0.465 -4.854 10.675 1.00 87.50 411 ALA A O 1
ATOM 3343 N N . ALA A 1 412 ? 1.408 -3.079 11.687 1.00 87.06 412 ALA A N 1
ATOM 3344 C CA . ALA A 1 412 ? 2.746 -3.263 11.135 1.00 87.06 412 ALA A CA 1
ATOM 3345 C C . ALA A 1 412 ? 3.379 -4.587 11.582 1.00 87.06 412 ALA A C 1
ATOM 3347 O O . ALA A 1 412 ? 3.892 -5.331 10.748 1.00 87.06 412 ALA A O 1
ATOM 3348 N N . GLU A 1 413 ? 3.288 -4.934 12.869 1.00 81.00 413 GLU A N 1
ATOM 3349 C CA . GLU A 1 413 ? 3.755 -6.233 13.378 1.00 81.00 413 GLU A CA 1
ATOM 3350 C C . GLU A 1 413 ? 2.969 -7.407 12.774 1.00 81.00 413 GLU A C 1
ATOM 3352 O O . GLU A 1 413 ? 3.564 -8.410 12.377 1.00 81.00 413 GLU A O 1
ATOM 3357 N N . HIS A 1 414 ? 1.645 -7.279 12.636 1.00 84.81 414 HIS A N 1
ATOM 3358 C CA . HIS A 1 414 ? 0.820 -8.314 12.011 1.00 84.81 414 HIS A CA 1
ATOM 3359 C C . HIS A 1 414 ? 1.202 -8.540 10.541 1.00 84.81 414 HIS A C 1
ATOM 3361 O O . HIS A 1 414 ? 1.365 -9.681 10.102 1.00 84.81 414 HIS A O 1
ATOM 3367 N N . HIS A 1 415 ? 1.386 -7.461 9.780 1.00 92.56 415 HIS A N 1
ATOM 3368 C CA . HIS A 1 415 ? 1.843 -7.528 8.395 1.00 92.56 415 HIS A CA 1
ATOM 3369 C C . HIS A 1 415 ? 3.246 -8.130 8.277 1.00 92.56 415 HIS A C 1
ATOM 3371 O O . HIS A 1 415 ? 3.455 -9.071 7.510 1.00 92.56 415 HIS A O 1
ATOM 3377 N N . PHE A 1 416 ? 4.190 -7.663 9.092 1.00 87.06 416 PHE A N 1
ATOM 3378 C CA . PHE A 1 416 ? 5.550 -8.192 9.121 1.00 87.06 416 PHE A CA 1
ATOM 3379 C C . PHE A 1 416 ? 5.578 -9.698 9.420 1.00 87.06 416 PHE A C 1
ATOM 3381 O O . PHE A 1 416 ? 6.230 -10.470 8.710 1.00 87.06 416 PHE A O 1
ATOM 3388 N N . ALA A 1 417 ? 4.824 -10.138 10.432 1.00 81.50 417 ALA A N 1
ATOM 3389 C CA . ALA A 1 417 ? 4.707 -11.547 10.784 1.00 81.50 417 ALA A CA 1
ATOM 3390 C C . ALA A 1 417 ? 4.108 -12.382 9.643 1.00 81.50 417 ALA A C 1
ATOM 3392 O O . ALA A 1 417 ? 4.601 -13.482 9.367 1.00 81.50 417 ALA A O 1
ATOM 3393 N N . PHE A 1 418 ? 3.087 -11.856 8.955 1.00 88.44 418 PHE A N 1
ATOM 3394 C CA . PHE A 1 418 ? 2.493 -12.492 7.780 1.00 88.44 418 PHE A CA 1
ATOM 3395 C C . PHE A 1 418 ? 3.538 -12.703 6.675 1.00 88.44 418 PHE A C 1
ATOM 3397 O O . PHE A 1 418 ? 3.761 -13.842 6.253 1.00 88.44 418 PHE A O 1
ATOM 3404 N N . VAL A 1 419 ? 4.226 -11.634 6.256 1.00 90.19 419 VAL A N 1
ATOM 3405 C CA . VAL A 1 419 ? 5.225 -11.692 5.177 1.00 90.19 419 VAL A CA 1
ATOM 3406 C C . VAL A 1 419 ? 6.348 -12.660 5.537 1.00 90.19 419 VAL A C 1
ATOM 3408 O O . VAL A 1 419 ? 6.675 -13.549 4.751 1.00 90.19 419 VAL A O 1
ATOM 3411 N N . LYS A 1 420 ? 6.897 -12.563 6.754 1.00 83.50 420 LYS A N 1
ATOM 3412 C CA . LYS A 1 420 ? 7.992 -13.438 7.188 1.00 83.50 420 LYS A CA 1
ATOM 3413 C C . LYS A 1 420 ? 7.592 -14.909 7.194 1.00 83.50 420 LYS A C 1
ATOM 3415 O O . LYS A 1 420 ? 8.377 -15.761 6.782 1.00 83.50 420 LYS A O 1
ATOM 3420 N N . THR A 1 421 ? 6.384 -15.212 7.665 1.00 84.69 421 THR A N 1
ATOM 3421 C CA . THR A 1 421 ? 5.874 -16.588 7.716 1.00 84.69 421 THR A CA 1
ATOM 3422 C C . THR A 1 421 ? 5.757 -17.176 6.314 1.00 84.69 421 THR A C 1
ATOM 3424 O O . THR A 1 421 ? 6.191 -18.305 6.094 1.00 84.69 421 THR A O 1
ATOM 3427 N N . LYS A 1 422 ? 5.244 -16.400 5.351 1.00 86.00 422 LYS A N 1
ATOM 3428 C CA . LYS A 1 422 ? 5.141 -16.833 3.952 1.00 86.00 422 LYS A CA 1
ATOM 3429 C C . LYS A 1 422 ? 6.507 -17.028 3.300 1.00 86.00 422 LYS A C 1
ATOM 3431 O O . LYS A 1 422 ? 6.762 -18.096 2.757 1.00 86.00 422 LYS A O 1
ATOM 3436 N N . LEU A 1 423 ? 7.422 -16.068 3.439 1.00 81.81 423 LEU A N 1
ATOM 3437 C CA . LEU A 1 423 ? 8.768 -16.188 2.868 1.00 81.81 423 LEU A CA 1
ATOM 3438 C C . LEU A 1 423 ? 9.554 -17.371 3.453 1.00 81.81 423 LEU A C 1
ATOM 3440 O O . LEU A 1 423 ? 10.246 -18.068 2.718 1.00 81.81 423 LEU A O 1
ATOM 3444 N N . ARG A 1 424 ? 9.430 -17.648 4.758 1.00 79.12 424 ARG A N 1
ATOM 3445 C CA . ARG A 1 424 ? 10.053 -18.834 5.370 1.00 79.12 424 ARG A CA 1
ATOM 3446 C C . ARG A 1 424 ? 9.496 -20.135 4.794 1.00 79.12 424 ARG A C 1
ATOM 3448 O O . ARG A 1 424 ? 10.281 -21.013 4.456 1.00 79.12 424 ARG A O 1
ATOM 3455 N N . ALA A 1 425 ? 8.171 -20.239 4.672 1.00 78.19 425 ALA A N 1
ATOM 3456 C CA . ALA A 1 425 ? 7.511 -21.433 4.147 1.00 78.19 425 ALA A CA 1
ATOM 3457 C C . ALA A 1 425 ? 7.859 -21.701 2.673 1.00 78.19 425 ALA A C 1
ATOM 3459 O O . ALA A 1 425 ? 8.050 -22.852 2.290 1.00 78.19 425 ALA A O 1
ATOM 3460 N N . ASP A 1 426 ? 7.964 -20.645 1.864 1.00 72.19 426 ASP A N 1
ATOM 3461 C CA . ASP A 1 426 ? 8.097 -20.774 0.413 1.00 72.19 426 ASP A CA 1
ATOM 3462 C C . ASP A 1 426 ? 9.555 -20.796 -0.084 1.00 72.19 426 ASP A C 1
ATOM 3464 O O . ASP A 1 426 ? 9.822 -21.329 -1.161 1.00 72.19 426 ASP A O 1
ATOM 3468 N N . LEU A 1 427 ? 10.504 -20.217 0.665 1.00 65.50 427 LEU A N 1
ATOM 3469 C CA . LEU A 1 427 ? 11.894 -20.037 0.219 1.00 65.50 427 LEU A CA 1
ATOM 3470 C C . LEU A 1 427 ? 12.955 -20.680 1.125 1.00 65.50 427 LEU A C 1
ATOM 3472 O O . LEU A 1 427 ? 14.140 -20.543 0.823 1.00 65.50 427 LEU A O 1
ATOM 3476 N N . ASN A 1 428 ? 12.584 -21.328 2.242 1.00 60.25 428 ASN A N 1
ATOM 3477 C CA . ASN A 1 428 ? 13.541 -21.701 3.303 1.00 60.25 428 ASN A CA 1
ATOM 3478 C C . ASN A 1 428 ? 14.457 -20.518 3.684 1.00 60.25 428 ASN A C 1
ATOM 3480 O O . ASN A 1 428 ? 15.630 -20.674 4.020 1.00 60.25 428 ASN A O 1
ATOM 3484 N N . TYR A 1 429 ? 13.932 -19.296 3.562 1.00 51.69 429 TYR A N 1
ATOM 3485 C CA . TYR A 1 429 ? 14.722 -18.091 3.730 1.00 51.69 429 TYR A CA 1
ATOM 3486 C C . TYR A 1 429 ? 15.006 -17.908 5.222 1.00 51.69 429 TYR A C 1
ATOM 3488 O O . TYR A 1 429 ? 14.127 -17.502 5.991 1.00 51.69 429 TYR A O 1
ATOM 3496 N N . GLU A 1 430 ? 16.225 -18.258 5.642 1.00 43.50 430 GLU A N 1
ATOM 3497 C CA . GLU A 1 430 ? 16.664 -18.089 7.023 1.00 43.50 430 GLU A CA 1
ATOM 3498 C C . GLU A 1 430 ? 16.713 -16.598 7.372 1.00 43.50 430 GLU A C 1
ATOM 3500 O O . GLU A 1 430 ? 17.510 -15.788 6.882 1.00 43.50 430 GLU A O 1
ATOM 3505 N N . LEU A 1 431 ? 15.762 -16.232 8.218 1.00 49.00 431 LEU A N 1
ATOM 3506 C CA . LEU A 1 431 ? 15.676 -14.941 8.859 1.00 49.00 431 LEU A CA 1
ATOM 3507 C C . LEU A 1 431 ? 15.738 -15.214 10.351 1.00 49.00 431 LEU A C 1
ATOM 3509 O O . LEU A 1 431 ? 14.734 -15.670 10.910 1.00 49.00 431 LEU A O 1
ATOM 3513 N N . ASP A 1 432 ? 16.882 -14.933 10.965 1.00 33.88 432 ASP A N 1
ATOM 3514 C CA . ASP A 1 432 ? 17.119 -15.175 12.385 1.00 33.88 432 ASP A CA 1
ATOM 3515 C C . ASP A 1 432 ? 16.003 -14.582 13.270 1.00 33.88 432 ASP A C 1
ATOM 3517 O O . ASP A 1 432 ? 15.381 -13.549 12.958 1.00 33.88 432 ASP A O 1
ATOM 3521 N N . ASP A 1 433 ? 15.693 -15.367 14.305 1.00 35.84 433 ASP A N 1
ATOM 3522 C CA . ASP A 1 433 ? 14.780 -15.187 15.438 1.00 35.84 433 ASP A CA 1
ATOM 3523 C C . ASP A 1 433 ? 13.441 -14.500 15.159 1.00 35.84 433 ASP A C 1
ATOM 3525 O O . ASP A 1 433 ? 13.375 -13.293 14.998 1.00 35.84 433 ASP A O 1
ATOM 3529 N N . ILE A 1 434 ? 12.320 -15.236 15.166 1.00 37.44 434 ILE A N 1
ATOM 3530 C CA . ILE A 1 434 ? 11.005 -14.637 15.481 1.00 37.44 434 ILE A CA 1
ATOM 3531 C C . ILE A 1 434 ? 10.250 -15.538 16.444 1.00 37.44 434 ILE A C 1
ATOM 3533 O O . ILE A 1 434 ? 9.981 -16.694 16.121 1.00 37.44 434 ILE A O 1
ATOM 3537 N N . ALA A 1 435 ? 9.875 -14.954 17.583 1.00 35.00 435 ALA A N 1
ATOM 3538 C CA . ALA A 1 435 ? 8.801 -15.431 18.435 1.00 35.00 435 ALA A CA 1
ATOM 3539 C C . ALA A 1 435 ? 7.505 -15.519 17.615 1.00 35.00 435 ALA A C 1
ATOM 3541 O O . ALA A 1 435 ? 7.111 -14.560 16.957 1.00 35.00 435 ALA A O 1
ATOM 3542 N N . THR A 1 436 ? 6.866 -16.682 17.628 1.00 33.78 436 THR A N 1
ATOM 3543 C CA . THR A 1 436 ? 5.591 -16.966 16.958 1.00 33.78 436 THR A CA 1
ATOM 3544 C C . THR A 1 436 ? 4.558 -15.863 17.206 1.00 33.78 436 THR A C 1
ATOM 3546 O O . THR A 1 436 ? 4.140 -15.678 18.347 1.00 33.78 436 THR A O 1
ATOM 3549 N N . PHE A 1 437 ? 4.119 -15.165 16.152 1.00 37.41 437 PHE A N 1
ATOM 3550 C CA . PHE A 1 437 ? 2.976 -14.253 16.220 1.00 37.41 437 PHE A CA 1
ATOM 3551 C C . PHE A 1 437 ? 1.708 -15.076 16.457 1.00 37.41 437 PHE A C 1
ATOM 3553 O O . PHE A 1 437 ? 1.181 -15.726 15.555 1.00 37.41 437 PHE A O 1
ATOM 3560 N N . ASP A 1 438 ? 1.259 -15.100 17.704 1.00 37.00 438 ASP A N 1
ATOM 3561 C CA . ASP A 1 438 ? 0.047 -15.797 18.102 1.00 37.00 438 ASP A CA 1
ATOM 3562 C C . ASP A 1 438 ? -1.162 -14.875 17.885 1.00 37.00 438 ASP A C 1
ATOM 3564 O O . ASP A 1 438 ? -1.343 -13.891 18.608 1.00 37.00 438 ASP A O 1
ATOM 3568 N N . LYS A 1 439 ? -1.998 -15.198 16.885 1.00 36.06 439 LYS A N 1
ATOM 3569 C CA . LYS A 1 439 ? -3.227 -14.456 16.546 1.00 36.06 439 LYS A CA 1
ATOM 3570 C C . LYS A 1 439 ? -4.165 -14.284 17.758 1.00 36.06 439 LYS A C 1
ATOM 3572 O O . LYS A 1 439 ? -4.930 -13.326 17.783 1.00 36.06 439 LYS A O 1
ATOM 3577 N N . ALA A 1 440 ? -4.075 -15.147 18.778 1.00 35.03 440 ALA A N 1
ATOM 3578 C CA . ALA A 1 440 ? -4.875 -15.070 20.005 1.00 35.03 440 ALA A CA 1
ATOM 3579 C C . ALA A 1 440 ? -4.311 -14.118 21.082 1.00 35.03 440 ALA A C 1
ATOM 3581 O O . ALA A 1 440 ? -4.977 -13.858 22.083 1.00 35.03 440 ALA A O 1
ATOM 3582 N N . LYS A 1 441 ? -3.085 -13.603 20.915 1.00 35.62 441 LYS A N 1
ATOM 3583 C CA . LYS A 1 441 ? -2.366 -12.803 21.926 1.00 35.62 441 LYS A CA 1
ATOM 3584 C C . LYS A 1 441 ? -2.190 -11.330 21.542 1.00 35.62 441 LYS A C 1
ATOM 3586 O O . LYS A 1 441 ? -1.469 -10.607 22.235 1.00 35.62 441 LYS A O 1
ATOM 3591 N N . VAL A 1 442 ? -2.795 -10.861 20.446 1.00 37.62 442 VAL A N 1
ATOM 3592 C CA . VAL A 1 442 ? -2.915 -9.420 20.174 1.00 37.62 442 VAL A CA 1
ATOM 3593 C C . VAL A 1 442 ? -3.801 -8.864 21.283 1.00 37.62 442 VAL A C 1
ATOM 3595 O O . VAL A 1 442 ? -5.011 -9.037 21.256 1.00 37.62 442 VAL A O 1
ATOM 3598 N N . GLY A 1 443 ? -3.185 -8.264 22.301 1.00 35.06 443 GLY A N 1
ATOM 3599 C CA . GLY A 1 443 ? -3.827 -7.734 23.506 1.00 35.06 443 GLY A CA 1
ATOM 3600 C C . GLY A 1 443 ? -4.744 -6.534 23.279 1.00 35.06 443 GLY A C 1
ATOM 3601 O O . GLY A 1 443 ? -4.842 -5.675 24.147 1.00 35.06 443 GLY A O 1
ATOM 3602 N N . LEU A 1 444 ? -5.440 -6.475 22.146 1.00 36.62 444 LEU A N 1
ATOM 3603 C CA . LEU A 1 444 ? -6.780 -5.928 22.136 1.00 36.62 444 LEU A CA 1
ATOM 3604 C C . LEU A 1 444 ? -7.589 -6.920 22.966 1.00 36.62 444 LEU A C 1
ATOM 3606 O O . LEU A 1 444 ? -8.039 -7.939 22.449 1.00 36.62 444 LEU A O 1
ATOM 3610 N N . ALA A 1 445 ? -7.712 -6.671 24.272 1.00 35.22 445 ALA A N 1
ATOM 3611 C CA . ALA A 1 445 ? -8.829 -7.235 25.004 1.00 35.22 445 ALA A CA 1
ATOM 3612 C C . ALA A 1 445 ? -10.055 -6.867 24.170 1.00 35.22 445 ALA A C 1
ATOM 3614 O O . ALA A 1 445 ? -10.428 -5.696 24.099 1.00 35.22 445 ALA A O 1
ATOM 3615 N N . THR A 1 446 ? -10.589 -7.843 23.434 1.00 37.09 446 THR A N 1
ATOM 3616 C CA . THR A 1 446 ? -11.909 -7.749 22.844 1.00 37.09 446 THR A CA 1
ATOM 3617 C C . THR A 1 446 ? -12.766 -7.330 24.018 1.00 37.09 446 THR A C 1
ATOM 3619 O O . THR A 1 446 ? -12.889 -8.101 24.976 1.00 37.09 446 THR A O 1
ATOM 3622 N N . GLU A 1 447 ? -13.263 -6.095 24.031 1.00 41.84 447 GLU A N 1
ATOM 3623 C CA . GLU A 1 447 ? -14.387 -5.809 24.899 1.00 41.84 447 GLU A CA 1
ATOM 3624 C C . GLU A 1 447 ? -15.454 -6.783 24.430 1.00 41.84 447 GLU A C 1
ATOM 3626 O O . GLU A 1 447 ? -16.017 -6.660 23.344 1.00 41.84 447 GLU A O 1
ATOM 3631 N N . VAL A 1 448 ? -15.593 -7.864 25.189 1.00 51.59 448 VAL A N 1
ATOM 3632 C CA . VAL A 1 448 ? -16.560 -8.906 24.927 1.00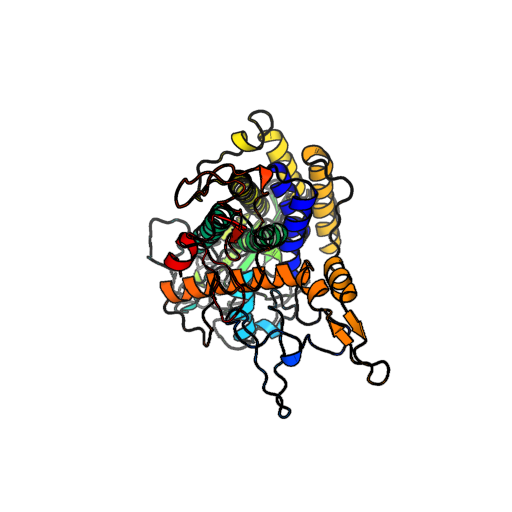 51.59 448 VAL A CA 1
ATOM 3633 C C . VAL A 1 448 ? -17.898 -8.186 24.906 1.00 51.59 448 VAL A C 1
ATOM 3635 O O . VAL A 1 448 ? -18.311 -7.651 25.930 1.00 51.59 448 VAL A O 1
ATOM 3638 N N . VAL A 1 449 ? -18.534 -8.087 23.739 1.00 64.00 449 VAL A N 1
ATOM 3639 C CA . VAL A 1 449 ? -19.793 -7.351 23.606 1.00 64.00 449 VAL A CA 1
ATOM 3640 C C . VAL A 1 449 ? -20.856 -8.117 24.386 1.00 64.00 449 VAL A C 1
ATOM 3642 O O . VAL A 1 449 ? -21.234 -9.233 24.028 1.00 64.00 449 VAL A O 1
ATOM 3645 N N . TRP A 1 450 ? -21.307 -7.536 25.495 1.00 80.31 450 TRP A N 1
ATOM 3646 C CA . TRP A 1 450 ? -22.267 -8.174 26.387 1.00 80.31 450 TRP A CA 1
ATOM 3647 C C . TRP A 1 450 ? -23.641 -8.173 25.730 1.00 80.31 450 TRP A C 1
ATOM 3649 O O . TRP A 1 450 ? -24.221 -7.121 25.462 1.00 80.31 450 TRP A O 1
ATOM 3659 N N . GLN A 1 451 ? -24.174 -9.366 25.483 1.00 84.31 451 GLN A N 1
ATOM 3660 C CA . GLN A 1 451 ? -25.515 -9.525 24.948 1.00 84.31 451 GLN A CA 1
ATOM 3661 C C . GLN A 1 451 ? -26.536 -8.941 25.948 1.00 84.31 451 GLN A C 1
ATOM 3663 O O . GLN A 1 451 ? -26.545 -9.361 27.108 1.00 84.31 451 GLN A O 1
ATOM 3668 N N . PRO A 1 452 ? -27.409 -7.996 25.546 1.00 85.19 452 PRO A N 1
ATOM 3669 C CA . PRO A 1 452 ? -28.406 -7.429 26.447 1.00 85.19 452 PRO A CA 1
ATOM 3670 C C . PRO A 1 452 ? -29.361 -8.506 26.957 1.00 85.19 452 PRO A C 1
ATOM 3672 O O . PRO A 1 452 ? -29.887 -9.293 26.165 1.00 85.19 452 PRO A O 1
ATOM 3675 N N . ASP A 1 453 ? -29.656 -8.507 28.257 1.00 84.75 453 ASP A N 1
ATOM 3676 C CA . ASP A 1 453 ? -30.566 -9.489 28.855 1.00 84.75 453 ASP A CA 1
ATOM 3677 C C . ASP A 1 453 ? -31.932 -9.506 28.161 1.00 84.75 453 ASP A C 1
ATOM 3679 O O . ASP A 1 453 ? -32.509 -10.575 27.967 1.00 84.75 45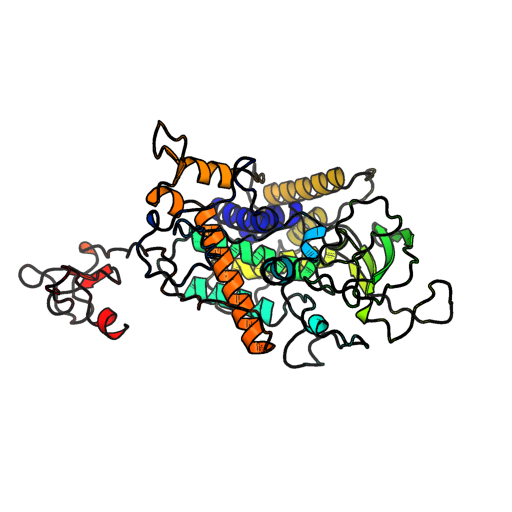3 ASP A O 1
ATOM 3683 N N . SER A 1 454 ? -32.450 -8.350 27.742 1.00 89.25 454 SER A N 1
ATOM 3684 C CA . SER A 1 454 ? -33.737 -8.229 27.045 1.00 89.25 454 SER A CA 1
ATOM 3685 C C . SER A 1 454 ? -33.794 -8.987 25.714 1.00 89.25 454 SER A C 1
ATOM 3687 O O . SER A 1 454 ? -34.875 -9.394 25.300 1.00 89.25 454 SER A O 1
ATOM 3689 N N . SER A 1 455 ? -32.648 -9.237 25.074 1.00 84.38 455 SER A N 1
ATOM 3690 C CA . SER A 1 455 ? -32.571 -9.900 23.765 1.00 84.38 455 SER A CA 1
ATOM 3691 C C . SER A 1 455 ? -32.707 -11.428 23.823 1.00 84.38 455 SER A C 1
ATOM 3693 O O . SER A 1 455 ? -32.777 -12.074 22.780 1.00 84.38 455 SER A O 1
ATOM 3695 N N . VAL A 1 456 ? -32.749 -12.029 25.023 1.00 90.12 456 VAL A N 1
ATOM 3696 C CA . VAL A 1 456 ? -32.703 -13.491 25.191 1.00 90.12 456 VAL A CA 1
ATOM 3697 C C . VAL A 1 456 ? -33.796 -13.998 26.126 1.00 90.12 456 VAL A C 1
ATOM 3699 O O . VAL A 1 456 ? -33.840 -13.665 27.311 1.00 90.12 456 VAL A O 1
ATOM 3702 N N . SER A 1 457 ? -34.658 -14.876 25.616 1.00 93.62 457 SER A N 1
ATOM 3703 C CA . SER A 1 457 ? -35.724 -15.528 26.392 1.00 93.62 457 SER A CA 1
ATOM 3704 C C . SER A 1 457 ? -35.375 -16.953 26.841 1.00 93.62 457 SER A C 1
ATOM 3706 O O . SER A 1 457 ? -35.936 -17.436 27.825 1.00 93.62 457 SER A O 1
ATOM 3708 N N . LYS A 1 458 ? -34.416 -17.619 26.182 1.00 95.31 458 LYS A N 1
ATOM 3709 C CA . LYS A 1 458 ? -33.967 -18.991 26.480 1.00 95.31 458 LYS A CA 1
ATOM 3710 C C . LYS A 1 458 ? -32.447 -19.106 26.422 1.00 95.31 458 LYS A C 1
ATOM 3712 O O . LYS A 1 458 ? -31.808 -18.436 25.621 1.00 95.31 458 LYS A O 1
ATOM 3717 N N . CYS A 1 459 ? -31.858 -19.972 27.244 1.00 94.62 459 CYS A N 1
ATOM 3718 C CA . CYS A 1 459 ? -30.420 -20.233 27.193 1.00 94.62 459 CYS A CA 1
ATOM 3719 C C . CYS A 1 459 ? -30.046 -20.877 25.844 1.00 94.62 459 CYS A C 1
ATOM 3721 O O . CYS A 1 459 ? -30.595 -21.930 25.537 1.00 94.62 459 CYS A O 1
ATOM 3723 N N . PRO A 1 460 ? -29.088 -20.336 25.072 1.00 92.56 460 PRO A N 1
ATOM 3724 C CA . PRO A 1 460 ? -28.764 -20.850 23.738 1.00 92.56 460 PRO A CA 1
ATOM 3725 C C . PRO A 1 460 ? -28.088 -22.231 23.746 1.00 92.56 460 PRO A C 1
ATOM 3727 O O . PRO A 1 460 ? -28.065 -22.893 22.720 1.00 92.56 460 PRO A O 1
ATOM 3730 N N . ILE A 1 461 ? -27.562 -22.676 24.895 1.00 92.69 461 ILE A N 1
ATOM 3731 C CA . ILE A 1 461 ? -26.860 -23.965 25.029 1.00 92.69 461 ILE A CA 1
ATOM 3732 C C . ILE A 1 461 ? -27.837 -25.094 25.371 1.00 92.69 461 ILE A C 1
ATOM 3734 O O . ILE A 1 461 ? -27.820 -26.151 24.755 1.00 92.69 461 ILE A O 1
ATOM 3738 N N . CYS A 1 462 ? -28.700 -24.887 26.371 1.00 95.19 462 CYS A N 1
ATOM 3739 C CA . CYS A 1 462 ? -29.618 -25.931 26.853 1.00 95.19 462 CYS A CA 1
ATOM 3740 C C . CYS A 1 462 ? -31.090 -25.689 26.498 1.00 95.19 462 CYS A C 1
ATOM 3742 O O . CYS A 1 462 ? -31.951 -26.470 26.894 1.00 95.19 462 CYS A O 1
ATOM 3744 N N . ASN A 1 463 ? -31.390 -24.581 25.821 1.00 94.94 463 ASN A N 1
ATOM 3745 C CA . ASN A 1 463 ? -32.719 -24.147 25.389 1.00 94.94 463 ASN A CA 1
ATOM 3746 C C . ASN A 1 463 ? -33.772 -23.960 26.507 1.00 94.94 463 ASN A C 1
ATOM 3748 O O . ASN A 1 463 ? -34.961 -23.794 26.232 1.00 94.94 463 ASN A O 1
ATOM 3752 N N . LYS A 1 464 ? -33.360 -23.947 27.784 1.00 95.31 464 LYS A N 1
ATOM 3753 C CA . LYS A 1 464 ? -34.253 -23.675 28.923 1.00 95.31 464 LYS A CA 1
ATOM 3754 C C . LYS A 1 464 ? -34.609 -22.190 28.996 1.00 95.31 464 LYS A C 1
ATOM 3756 O O . LYS A 1 464 ? -33.714 -21.343 28.951 1.00 95.31 464 LYS A O 1
ATOM 3761 N N . SER A 1 465 ? -35.895 -21.881 29.167 1.00 95.25 465 SER A N 1
ATOM 3762 C CA . SER A 1 465 ? -36.390 -20.508 29.341 1.00 95.25 465 SER A CA 1
ATOM 3763 C C . SER A 1 465 ? -35.808 -19.838 30.581 1.00 95.25 465 SER A C 1
ATOM 3765 O O . SER A 1 465 ? -35.643 -20.473 31.626 1.00 95.25 465 SER A O 1
ATOM 3767 N N . PHE A 1 466 ? -35.488 -18.553 30.462 1.00 96.19 466 PHE A N 1
ATOM 3768 C CA . PHE A 1 466 ? -35.083 -17.726 31.593 1.00 96.19 466 PHE A CA 1
ATOM 3769 C C . PHE A 1 466 ? -36.304 -17.265 32.393 1.00 96.19 466 PHE A C 1
ATOM 3771 O O . PHE A 1 466 ? -37.389 -17.083 31.845 1.00 96.19 466 PHE A O 1
ATOM 3778 N N . GLY A 1 467 ? -36.124 -17.069 33.697 1.00 89.25 467 GLY A N 1
ATOM 3779 C CA . GLY A 1 467 ? -37.186 -16.645 34.605 1.00 89.25 467 GLY A CA 1
ATOM 3780 C C . GLY A 1 467 ? -36.661 -16.407 36.017 1.00 89.25 467 GLY A C 1
ATOM 3781 O O . GLY A 1 467 ? -35.466 -16.202 36.221 1.00 89.25 467 GLY A O 1
ATOM 3782 N N . VAL A 1 468 ? -37.548 -16.455 37.011 1.00 88.81 468 VAL A N 1
ATOM 3783 C CA . VAL A 1 468 ? -37.185 -16.219 38.422 1.00 88.81 468 VAL A CA 1
ATOM 3784 C C . VAL A 1 468 ? -36.216 -17.288 38.946 1.00 88.81 468 VAL A C 1
ATOM 3786 O O . VAL A 1 468 ? -35.265 -16.960 39.651 1.00 88.81 468 VAL A O 1
ATOM 3789 N N . ILE A 1 469 ? -36.426 -18.550 38.554 1.00 88.75 469 ILE A N 1
ATOM 3790 C CA . ILE A 1 469 ? -35.620 -19.701 38.995 1.00 88.75 469 ILE A CA 1
ATOM 3791 C C . ILE A 1 469 ? -34.361 -19.860 38.128 1.00 88.75 469 ILE A C 1
ATOM 3793 O O . ILE A 1 469 ? -33.258 -20.033 38.639 1.00 88.75 469 ILE A O 1
ATOM 3797 N N . ASN A 1 470 ? -34.509 -19.779 36.804 1.00 93.62 470 ASN A N 1
ATOM 3798 C CA . ASN A 1 470 ? -33.400 -19.897 35.860 1.00 93.62 470 ASN A CA 1
ATOM 3799 C C . ASN A 1 470 ? -32.891 -18.500 35.480 1.00 93.62 470 ASN A C 1
ATOM 3801 O O . ASN A 1 470 ? -33.415 -17.870 34.558 1.00 93.62 470 ASN A O 1
ATOM 3805 N N . ARG A 1 471 ? -31.907 -18.004 36.234 1.00 92.94 471 ARG A N 1
ATOM 3806 C CA . ARG A 1 471 ? -31.346 -16.658 36.066 1.00 92.94 471 ARG A CA 1
ATOM 3807 C C . ARG A 1 471 ? -30.379 -16.570 34.879 1.00 92.94 471 ARG A C 1
ATOM 3809 O O . ARG A 1 471 ? -29.800 -17.564 34.437 1.00 92.94 471 ARG A O 1
ATOM 3816 N N . LYS A 1 472 ? -30.235 -15.348 34.366 1.00 93.69 472 LYS A N 1
ATOM 3817 C CA . LYS A 1 472 ? -29.337 -14.982 33.268 1.00 93.69 472 LYS A CA 1
ATOM 3818 C C . LYS A 1 472 ? -27.929 -14.728 33.798 1.00 93.69 472 LYS A C 1
ATOM 3820 O O . LYS A 1 472 ? -27.761 -14.103 34.843 1.00 93.69 472 LYS A O 1
ATOM 3825 N N . HIS A 1 473 ? -26.929 -15.221 33.077 1.00 92.88 473 HIS A N 1
ATOM 3826 C CA . HIS A 1 473 ? -25.516 -14.990 33.356 1.00 92.88 473 HIS A CA 1
ATOM 3827 C C . HIS A 1 473 ? -24.760 -14.836 32.045 1.00 92.88 473 HIS A C 1
ATOM 3829 O O . HIS A 1 473 ? -24.989 -15.595 31.111 1.00 92.88 473 HIS A O 1
ATOM 3835 N N . HIS A 1 474 ? -23.800 -13.929 31.979 1.00 89.50 474 HIS A N 1
ATOM 3836 C CA . HIS A 1 474 ? -22.998 -13.771 30.769 1.00 89.50 474 HIS A CA 1
ATOM 3837 C C . HIS A 1 474 ? -21.721 -14.599 30.793 1.00 89.50 474 HIS A C 1
ATOM 3839 O O . HIS A 1 474 ? -21.052 -14.724 31.824 1.00 89.50 474 HIS A O 1
ATOM 3845 N N . CYS A 1 475 ? -21.339 -15.113 29.631 1.00 87.62 475 CYS A N 1
ATOM 3846 C CA . CYS A 1 475 ? -20.020 -15.689 29.432 1.00 87.62 475 CYS A CA 1
ATOM 3847 C C . CYS A 1 475 ? -18.955 -14.587 29.348 1.00 87.62 475 CYS A C 1
ATOM 3849 O O . CYS A 1 475 ? -19.044 -13.714 28.492 1.00 87.62 475 CYS A O 1
ATOM 3851 N N . ARG A 1 476 ? -17.903 -14.671 30.169 1.00 79.69 476 ARG A N 1
ATOM 3852 C CA . ARG A 1 476 ? -16.787 -13.702 30.170 1.00 79.69 476 ARG A CA 1
ATOM 3853 C C . ARG A 1 476 ? -15.878 -13.802 28.938 1.00 79.69 476 ARG A C 1
ATOM 3855 O O . ARG A 1 476 ? -15.059 -12.923 28.729 1.00 79.69 476 ARG A O 1
ATOM 3862 N N . THR A 1 477 ? -16.024 -14.856 28.132 1.00 71.69 477 THR A N 1
ATOM 3863 C CA . THR A 1 477 ? -15.233 -15.086 26.912 1.00 71.69 477 THR A CA 1
ATOM 3864 C C . THR A 1 477 ? -15.955 -14.630 25.644 1.00 71.69 477 THR A C 1
ATOM 3866 O O . THR A 1 477 ? -15.314 -14.078 24.763 1.00 71.69 477 THR A O 1
ATOM 3869 N N . CYS A 1 478 ? -17.273 -14.843 25.530 1.00 77.94 478 CYS A N 1
ATOM 3870 C CA . CYS A 1 478 ? -18.031 -14.516 24.308 1.00 77.94 478 CYS A CA 1
ATOM 3871 C C . CYS A 1 478 ? -19.225 -13.571 24.507 1.00 77.94 478 CYS A C 1
ATOM 3873 O O . CYS A 1 478 ? -19.883 -13.226 23.533 1.00 77.94 478 CYS A O 1
ATOM 3875 N N . GLY A 1 479 ? -19.570 -13.192 25.742 1.00 83.94 479 GLY A N 1
ATOM 3876 C CA . GLY A 1 479 ? -20.586 -12.167 26.017 1.00 83.94 479 GLY A CA 1
ATOM 3877 C C . GLY A 1 479 ? -22.037 -12.634 25.922 1.00 83.94 479 GLY A C 1
ATOM 3878 O O . GLY A 1 479 ? -22.935 -11.881 26.288 1.00 83.94 479 GLY A O 1
ATOM 3879 N N . ARG A 1 480 ? -22.293 -13.878 25.494 1.00 90.44 480 ARG A N 1
ATOM 3880 C CA . ARG A 1 480 ? -23.646 -14.462 25.411 1.00 90.44 480 ARG A CA 1
ATOM 3881 C C . ARG A 1 480 ? -24.293 -14.653 26.786 1.00 90.44 480 ARG A C 1
ATOM 3883 O O . ARG A 1 480 ? -23.616 -15.040 27.743 1.00 90.44 480 ARG A O 1
ATOM 3890 N N . VAL A 1 481 ? -25.616 -14.483 26.850 1.00 94.88 481 VAL A N 1
ATOM 3891 C CA . VAL A 1 481 ? -26.446 -14.778 28.033 1.00 94.88 481 VAL A CA 1
ATOM 3892 C C . VAL A 1 481 ? -26.783 -16.274 28.090 1.00 94.88 481 VAL A C 1
ATOM 3894 O O . VAL A 1 481 ? -27.427 -16.828 27.202 1.00 94.88 481 VAL A O 1
ATOM 3897 N N . VAL A 1 482 ? -26.377 -16.943 29.166 1.00 95.69 482 VAL A N 1
ATOM 3898 C CA . VAL A 1 482 ? -26.517 -18.385 29.422 1.00 95.69 482 VAL A CA 1
ATOM 3899 C C . VAL A 1 482 ? -27.011 -18.654 30.855 1.00 95.69 482 VAL A C 1
ATOM 3901 O O . VAL A 1 482 ? -27.049 -17.754 31.691 1.00 95.69 482 VAL A O 1
ATOM 3904 N N . CYS A 1 483 ? -27.438 -19.886 31.156 1.00 96.25 483 CYS A N 1
ATOM 3905 C CA . CYS A 1 483 ? -27.846 -20.272 32.514 1.00 96.25 483 CYS A CA 1
ATOM 3906 C C . CYS A 1 483 ? -26.663 -20.738 33.375 1.00 96.25 483 CYS A C 1
ATOM 3908 O O . CYS A 1 483 ? -25.609 -21.113 32.858 1.00 96.25 483 CYS A O 1
ATOM 3910 N N . SER A 1 484 ? -26.859 -20.798 34.694 1.00 93.19 484 SER A N 1
ATOM 3911 C CA . SER A 1 484 ? -25.833 -21.219 35.661 1.00 93.19 484 SER A CA 1
ATOM 3912 C C . SER A 1 484 ? -25.306 -22.636 35.415 1.00 93.19 484 SER A C 1
ATOM 3914 O O . SER A 1 484 ? -24.122 -22.888 35.610 1.00 93.19 484 SER A O 1
ATOM 3916 N N . SER A 1 485 ? -26.145 -23.555 34.926 1.00 93.50 485 SER A N 1
ATOM 3917 C CA . SER A 1 485 ? -25.726 -24.920 34.569 1.00 93.50 485 SER A CA 1
ATOM 3918 C C . SER A 1 485 ? -24.875 -24.984 33.296 1.00 93.50 485 SER A C 1
ATOM 3920 O O . SER A 1 485 ? -24.160 -25.965 33.086 1.00 93.50 485 SER A O 1
ATOM 3922 N N . CYS A 1 486 ? -24.978 -23.977 32.425 1.00 93.94 486 CYS A N 1
ATOM 3923 C CA . CYS A 1 486 ? -24.205 -23.876 31.185 1.00 93.94 486 CYS A CA 1
ATOM 3924 C C . CYS A 1 486 ? -22.999 -22.935 31.305 1.00 93.94 486 CYS A C 1
ATOM 3926 O O . CYS A 1 486 ? -22.167 -22.935 30.405 1.00 93.94 486 CYS A O 1
ATOM 3928 N N . ALA A 1 487 ? -22.899 -22.174 32.398 1.00 91.12 487 ALA A N 1
ATOM 3929 C CA . ALA A 1 487 ? -21.718 -21.418 32.805 1.00 91.12 487 ALA A CA 1
ATOM 3930 C C . ALA A 1 487 ? -21.547 -21.484 34.338 1.00 91.12 487 ALA A C 1
ATOM 3932 O O . ALA A 1 487 ? -21.930 -20.542 35.056 1.00 91.12 487 ALA A O 1
ATOM 3933 N N . PRO A 1 488 ? -21.037 -22.619 34.855 1.00 84.81 488 PRO A N 1
ATOM 3934 C CA . PRO A 1 488 ? -20.803 -22.791 36.281 1.00 84.81 488 PRO A CA 1
ATOM 3935 C C . PRO A 1 488 ? -19.730 -21.813 36.776 1.00 84.81 488 PRO A C 1
ATOM 3937 O O . PRO A 1 488 ? -18.824 -21.418 36.045 1.00 84.81 488 PRO A O 1
ATOM 3940 N N . GLU A 1 489 ? -19.850 -21.392 38.031 1.00 74.81 489 GLU A N 1
ATOM 3941 C CA . GLU A 1 489 ? -18.902 -20.465 38.650 1.00 74.81 489 GLU A CA 1
ATOM 3942 C C . GLU A 1 489 ? -17.650 -21.214 39.116 1.00 74.81 489 GLU A C 1
ATOM 3944 O O . GLU A 1 489 ? -17.745 -22.167 39.894 1.00 74.81 489 GLU A O 1
ATOM 3949 N N . LYS A 1 490 ? -16.467 -20.799 38.646 1.00 69.62 490 LYS A N 1
ATOM 3950 C CA . LYS A 1 490 ? -15.196 -21.391 39.082 1.00 69.62 490 LYS A CA 1
ATOM 3951 C C . LYS A 1 490 ? -14.695 -20.702 40.354 1.00 69.62 490 LYS A C 1
ATOM 3953 O O . LYS A 1 490 ? -14.453 -19.495 40.366 1.00 69.62 490 LYS A O 1
ATOM 3958 N N . ARG A 1 491 ? -14.461 -21.499 41.406 1.00 50.38 491 ARG A N 1
ATOM 3959 C CA . ARG A 1 491 ? -14.092 -21.048 42.768 1.00 50.38 491 ARG A CA 1
ATOM 3960 C C . ARG A 1 491 ? -12.833 -20.175 42.863 1.00 50.38 491 ARG A C 1
ATOM 3962 O O . ARG A 1 491 ? -12.672 -19.491 43.861 1.00 50.38 491 ARG A O 1
ATOM 3969 N N . LEU A 1 492 ? -11.939 -20.203 41.873 1.00 48.84 492 LEU A N 1
ATOM 3970 C CA . LEU A 1 492 ? -10.621 -19.564 41.983 1.00 48.84 492 LEU A CA 1
ATOM 3971 C C . LEU A 1 492 ? -10.539 -18.145 41.401 1.00 48.84 492 LEU A C 1
ATOM 3973 O O . LEU A 1 492 ? -9.554 -17.468 41.680 1.00 48.84 492 LEU A O 1
ATOM 3977 N N . ARG A 1 493 ? -11.520 -17.683 40.606 1.00 53.56 493 ARG A N 1
ATOM 3978 C CA . ARG A 1 493 ? -11.489 -16.332 39.992 1.00 53.56 493 ARG A CA 1
ATOM 3979 C C . ARG A 1 493 ? -12.849 -15.648 39.790 1.00 53.56 493 ARG A C 1
ATOM 3981 O O . ARG A 1 493 ? -12.870 -14.518 39.328 1.00 53.56 493 ARG A O 1
ATOM 3988 N N . GLY A 1 494 ? -13.981 -16.291 40.103 1.00 57.56 494 GLY A N 1
ATOM 3989 C CA . GLY A 1 494 ? -15.315 -15.690 39.897 1.00 57.56 494 GLY A CA 1
ATOM 3990 C C . GLY A 1 494 ? -15.734 -15.537 38.422 1.00 57.56 494 GLY A C 1
ATOM 3991 O O . GLY A 1 494 ? -16.818 -15.031 38.125 1.00 57.56 494 GLY A O 1
ATOM 3992 N N . ASP A 1 495 ? -14.910 -16.008 37.485 1.00 70.94 495 ASP A N 1
ATOM 3993 C CA . ASP A 1 495 ? -15.200 -15.974 36.055 1.00 70.94 495 ASP A CA 1
ATOM 3994 C C . ASP A 1 495 ? -16.191 -17.081 35.663 1.00 70.94 495 ASP A C 1
ATOM 3996 O O . ASP A 1 495 ? -15.993 -18.261 35.971 1.00 70.94 495 ASP A O 1
ATOM 4000 N N . ARG A 1 496 ? -17.261 -16.704 34.948 1.00 82.25 496 ARG A N 1
ATOM 4001 C CA . ARG A 1 496 ? -18.220 -17.639 34.330 1.00 82.25 496 ARG A CA 1
ATOM 4002 C C . ARG A 1 496 ? -17.948 -17.767 32.834 1.00 82.25 496 ARG A C 1
ATOM 4004 O O . ARG A 1 496 ? -18.177 -16.829 32.069 1.00 82.25 496 ARG A O 1
ATOM 4011 N N . ILE A 1 497 ? -17.498 -18.942 32.410 1.00 84.88 497 ILE A N 1
ATOM 4012 C CA . ILE A 1 497 ? -17.266 -19.289 31.003 1.00 84.88 497 ILE A CA 1
ATOM 4013 C C . ILE A 1 497 ? -18.327 -20.312 30.594 1.00 84.88 497 ILE A C 1
ATOM 4015 O O . ILE A 1 497 ? -18.661 -21.199 31.376 1.00 84.88 497 ILE A O 1
ATOM 4019 N N . CYS A 1 498 ? -18.927 -20.146 29.414 1.00 88.19 498 CYS A N 1
ATOM 4020 C CA . CYS A 1 498 ? -19.949 -21.076 28.948 1.00 88.19 498 CYS A CA 1
ATOM 4021 C C . CYS A 1 498 ? -19.320 -22.348 28.374 1.00 88.19 498 CYS A C 1
ATOM 4023 O O . CYS A 1 498 ? -18.210 -22.292 27.849 1.00 88.19 498 CYS A O 1
ATOM 4025 N N . LYS A 1 499 ? -20.047 -23.467 28.432 1.00 87.69 499 LYS A N 1
ATOM 4026 C CA . LYS A 1 499 ? -19.560 -24.778 27.973 1.00 87.69 499 LYS A CA 1
ATOM 4027 C C . LYS A 1 499 ? -19.016 -24.769 26.540 1.00 87.69 499 LYS A C 1
ATOM 4029 O O . LYS A 1 499 ? -17.956 -25.338 26.325 1.00 87.69 499 LYS A O 1
ATOM 4034 N N . ASP A 1 500 ? -19.664 -24.066 25.606 1.00 83.62 500 ASP A N 1
ATOM 4035 C CA . ASP A 1 500 ? -19.177 -23.937 24.220 1.00 83.62 500 ASP A CA 1
ATOM 4036 C C . ASP A 1 500 ? -17.778 -23.298 24.151 1.00 83.62 500 ASP A C 1
ATOM 4038 O O . ASP A 1 500 ? -16.930 -23.694 23.353 1.00 83.62 500 ASP A O 1
ATOM 4042 N N . CYS A 1 501 ? -17.531 -22.278 24.980 1.00 76.94 501 CYS A N 1
ATOM 4043 C CA . CYS A 1 501 ? -16.236 -21.603 25.047 1.00 76.94 501 CYS A CA 1
ATOM 4044 C C . CYS A 1 501 ? -15.197 -22.432 25.802 1.00 76.94 501 CYS A C 1
ATOM 4046 O O . CYS A 1 501 ? -14.020 -22.329 25.485 1.00 76.94 501 CYS A O 1
ATOM 4048 N N . GLU A 1 502 ? -15.611 -23.230 26.790 1.00 77.81 502 GLU A N 1
ATOM 4049 C CA . GLU A 1 502 ? -14.704 -24.148 27.485 1.00 77.81 502 GLU A CA 1
ATOM 4050 C C . GLU A 1 502 ? -14.239 -25.293 26.585 1.00 77.81 502 GLU A C 1
ATOM 4052 O O . GLU A 1 502 ? -13.089 -25.690 26.687 1.00 77.81 502 GLU A O 1
ATOM 4057 N N . SER A 1 503 ? -15.094 -25.804 25.693 1.00 69.81 503 SER A N 1
ATOM 4058 C CA . SER A 1 503 ? -14.727 -26.866 24.746 1.00 69.81 503 SER A CA 1
ATOM 4059 C C . SER A 1 503 ? -13.927 -26.382 23.533 1.00 69.81 503 SER A C 1
ATOM 4061 O O . SER A 1 503 ? -13.489 -27.204 22.736 1.00 69.81 503 SER A O 1
ATOM 4063 N N . SER A 1 504 ? -13.803 -25.064 23.352 1.00 49.28 504 SER A N 1
ATOM 4064 C CA . SER A 1 504 ? -13.093 -24.432 22.227 1.00 49.28 504 SER A CA 1
ATOM 4065 C C . SER A 1 504 ? -11.703 -23.900 22.611 1.00 49.28 504 SER A C 1
ATOM 4067 O O . SER A 1 504 ? -11.052 -23.260 21.787 1.00 49.28 504 SER A O 1
ATOM 4069 N N . GLN A 1 505 ? -11.285 -24.116 23.863 1.00 49.97 505 GLN A N 1
ATOM 4070 C CA . GLN A 1 505 ? -9.925 -23.897 24.371 1.00 49.97 505 GLN A CA 1
ATOM 4071 C C . GLN A 1 505 ? -9.172 -25.222 24.366 1.00 49.97 505 GLN A C 1
ATOM 4073 O O . GLN A 1 505 ? -7.949 -25.177 24.111 1.00 49.97 505 GLN A O 1
#

pLDDT: mean 73.04, std 20.4, range [32.22, 98.62]

Organism: NCBI:txid3053457

InterPro domains:
  IPR000306 FYVE zinc finger [PF01363] (450-502)
  IPR000306 FYVE zinc finger [SM00064] (445-505)
  IPR011011 Zinc finger, FYVE/PHD-type [SSF57903] (439-503)
  IPR013083 Zinc finger, RING/FYVE/PHD-type [G3DSA:3.30.40.10] (442-505)
  IPR017455 Zinc finger, FYVE-related [PS50178] (453-505)
  IPR046653 Protein of unknown function DUF6765 [PF20551] (1-422)
  IPR052113 FYVE-type Zinc Finger Domain-Containing Protein [PTHR39490] (273-501)

Radius of gyration: 25.97 Å; chains: 1; bounding box: 68×52×74 Å

Sequence (505 aa):
MDVDFHYYATFAAARFAGWNKQEAETIAYSAQFVDEFNMSYGSSSEPWSFTTSQLPSPKMGTFRFDQINHQNGSSKIRPRRTVQSTAECMKSLHIRKDIWIPFHFLPGNYGKKNERDPRHIKREGCSNKNFDLLCRPLSPLAIAMINDLLDFNKNHDGINHDYLLQLVGLRMHVFADTWAHQDFVGDGVKAINDCMGYYNFIEKGECLEQLNWDIPIMKDDNNMGYAPNVQLPRAYLGHGRLGHFPDYSWCRYYYSPAWMQAGGSINPNSSANNVKMLVRDNPVVFQTAFFELVKVLYALKNKISTYPNRITLSLIFGTNKVDEITNAVREAIALDRSEDLYSDTLVFQKTVDKWKELIKNHCGGNDITFDNQKWKTEAASALTNANRTSGEYRWNHDKFIKTNLYKFNLAAEHHFAFVKTKLRADLNYELDDIATFDKAKVGLATEVVWQPDSSVSKCPICNKSFGVINRKHHCRTCGRVVCSSCAPEKRLRGDRICKDCESSQ